Protein AF-A0A7Y6UF04-F1 (afdb_monomer)

Nearest PDB structures (foldseek):
  8irj-assembly1_A  TM=1.604E-01  e=2.156E-01  Homo sapiens
  7l1e-assembly1_B  TM=2.672E-01  e=9.941E+00  Guillardia theta
  7ryc-assembly1_O  TM=2.022E-01  e=7.286E+00  Homo sapiens
  6tqe-assembly1_A  TM=1.741E-01  e=8.081E+00  Mycobacterium tuberculosis

Structure (mmCIF, N/CA/C/O backbone):
data_AF-A0A7Y6UF04-F1
#
_entry.id   AF-A0A7Y6UF04-F1
#
loop_
_atom_site.group_PDB
_atom_site.id
_atom_site.type_symbol
_atom_site.label_atom_id
_atom_site.label_alt_id
_atom_site.label_comp_id
_atom_site.label_asym_id
_atom_site.label_entity_id
_atom_site.label_seq_id
_atom_site.pdbx_PDB_ins_code
_atom_site.Cartn_x
_atom_site.Cartn_y
_atom_site.Cartn_z
_atom_site.occupancy
_atom_site.B_iso_or_equiv
_atom_site.auth_seq_id
_atom_site.auth_comp_id
_atom_site.auth_asym_id
_atom_site.auth_atom_id
_atom_site.pdbx_PDB_model_num
ATOM 1 N N . MET A 1 1 ? -45.595 -49.411 3.036 1.00 36.12 1 MET A N 1
ATOM 2 C CA . MET A 1 1 ? -44.267 -49.864 3.507 1.00 36.12 1 MET A CA 1
ATOM 3 C C . MET A 1 1 ? -43.275 -48.748 3.216 1.00 36.12 1 MET A C 1
ATOM 5 O O . MET A 1 1 ? -43.108 -48.451 2.050 1.00 36.12 1 MET A O 1
ATOM 9 N N . LEU A 1 2 ? -42.640 -48.031 4.135 1.00 38.56 2 LEU A N 1
ATOM 10 C CA . LEU A 1 2 ? -42.753 -47.850 5.581 1.00 38.56 2 LEU A CA 1
ATOM 11 C C . LEU A 1 2 ? -42.191 -46.424 5.821 1.00 38.56 2 LEU A C 1
ATOM 13 O O . LEU A 1 2 ? -41.123 -46.108 5.304 1.00 38.56 2 LEU A O 1
ATOM 17 N N . GLN A 1 3 ? -42.919 -45.559 6.530 1.00 39.09 3 GLN A N 1
ATOM 18 C CA . GLN A 1 3 ? -42.453 -44.236 6.973 1.00 39.09 3 GLN A CA 1
ATOM 19 C C . GLN A 1 3 ? -41.410 -44.391 8.085 1.00 39.09 3 GLN A C 1
ATOM 21 O O . GLN A 1 3 ? -41.680 -45.151 9.009 1.00 39.09 3 GLN A O 1
ATOM 26 N N . ILE A 1 4 ? -40.333 -43.593 8.094 1.00 43.66 4 ILE A N 1
ATOM 27 C CA . ILE A 1 4 ? -39.675 -43.158 9.342 1.00 43.66 4 ILE A CA 1
ATOM 28 C C . ILE A 1 4 ? -39.227 -41.698 9.201 1.00 43.66 4 ILE A C 1
ATOM 30 O O . ILE A 1 4 ? -38.326 -41.359 8.441 1.00 43.66 4 ILE A O 1
ATOM 34 N N . ALA A 1 5 ? -39.892 -40.844 9.973 1.00 42.69 5 ALA A N 1
ATOM 35 C CA . ALA A 1 5 ? -39.509 -39.477 10.280 1.00 42.69 5 ALA A CA 1
ATOM 36 C C . ALA A 1 5 ? -38.304 -39.436 11.233 1.00 42.69 5 ALA A C 1
ATOM 38 O O . ALA A 1 5 ? -38.181 -40.313 12.087 1.00 42.69 5 ALA A O 1
ATOM 39 N N . ARG A 1 6 ? -37.508 -38.358 11.195 1.00 34.22 6 ARG A N 1
ATOM 40 C CA . ARG A 1 6 ? -36.910 -37.772 12.408 1.00 34.22 6 ARG A CA 1
ATOM 41 C C . ARG A 1 6 ? -36.426 -36.345 12.165 1.00 34.22 6 ARG A C 1
ATOM 43 O O . ARG A 1 6 ? -35.416 -36.098 11.520 1.00 34.22 6 ARG A O 1
ATOM 50 N N . ALA A 1 7 ? -37.186 -35.422 12.742 1.00 37.44 7 ALA A N 1
ATOM 51 C CA . ALA A 1 7 ? -36.754 -34.085 13.094 1.00 37.44 7 ALA A CA 1
ATOM 52 C C . ALA A 1 7 ? -35.616 -34.159 14.122 1.00 37.44 7 ALA A C 1
ATOM 54 O O . ALA A 1 7 ? -35.688 -34.949 15.065 1.00 37.44 7 ALA A O 1
ATOM 55 N N . MET A 1 8 ? -34.608 -33.298 13.990 1.00 33.22 8 MET A N 1
ATOM 56 C CA . MET A 1 8 ? -33.614 -33.089 15.038 1.00 33.22 8 MET A CA 1
ATOM 57 C C . MET A 1 8 ? -33.376 -31.586 15.214 1.00 33.22 8 MET A C 1
ATOM 59 O O . MET A 1 8 ? -32.527 -30.974 14.576 1.00 33.22 8 MET A O 1
ATOM 63 N N . ARG A 1 9 ? -34.199 -31.000 16.093 1.00 34.59 9 ARG A N 1
ATOM 64 C CA . ARG A 1 9 ? -33.963 -29.713 16.757 1.00 34.59 9 ARG A CA 1
ATOM 65 C C . ARG A 1 9 ? -32.634 -29.798 17.511 1.00 34.59 9 ARG A C 1
ATOM 67 O O . ARG A 1 9 ? -32.532 -30.582 18.452 1.00 34.59 9 ARG A O 1
ATOM 74 N N . ARG A 1 10 ? -31.651 -28.970 17.157 1.00 38.94 10 ARG A N 1
ATOM 75 C CA . ARG A 1 10 ? -30.533 -28.640 18.049 1.00 38.94 10 ARG A CA 1
ATOM 76 C C . ARG A 1 10 ? -30.833 -27.300 18.715 1.00 38.94 10 ARG A C 1
ATOM 78 O O . ARG A 1 10 ? -30.714 -26.248 18.103 1.00 38.94 10 ARG A O 1
ATOM 85 N N . PHE A 1 11 ? -31.288 -27.389 19.962 1.00 35.84 11 PHE A N 1
ATOM 86 C CA . PHE A 1 11 ? -31.221 -26.315 20.946 1.00 35.84 11 PHE A CA 1
ATOM 87 C C . PHE A 1 11 ? -29.738 -26.084 21.263 1.00 35.84 11 PHE A C 1
ATOM 89 O O . PHE A 1 11 ? -29.085 -26.996 21.769 1.00 35.84 11 PHE A O 1
ATOM 96 N N . LEU A 1 12 ? -29.203 -24.902 20.953 1.00 41.78 12 LEU A N 1
ATOM 97 C CA . LEU A 1 12 ? -27.912 -24.467 21.480 1.00 41.78 12 LEU A CA 1
ATOM 98 C C . LEU A 1 12 ? -28.188 -23.781 22.821 1.00 41.78 12 LEU A C 1
ATOM 100 O O . LEU A 1 12 ? -28.833 -22.736 22.880 1.00 41.78 12 LEU A O 1
ATOM 104 N N . ALA A 1 13 ? -27.792 -24.448 23.899 1.00 34.62 13 ALA A N 1
ATOM 105 C CA . ALA A 1 13 ? -27.915 -23.961 25.259 1.00 34.62 13 ALA A CA 1
ATOM 106 C C . ALA A 1 13 ? -26.847 -22.890 25.525 1.00 34.62 13 ALA A C 1
ATOM 108 O O . ALA A 1 13 ? -25.657 -23.149 25.355 1.00 34.62 13 ALA A O 1
ATOM 109 N N . CYS A 1 14 ? -27.280 -21.708 25.970 1.00 33.09 14 CYS A N 1
ATOM 110 C CA . CYS A 1 14 ? -26.416 -20.719 26.606 1.00 33.09 14 CYS A CA 1
ATOM 111 C C . CYS A 1 14 ? -25.796 -21.333 27.867 1.00 33.09 14 CYS A C 1
ATOM 113 O O . CYS A 1 14 ? -26.493 -21.556 28.858 1.00 33.09 14 CYS A O 1
ATOM 115 N N . LEU A 1 15 ? -24.491 -21.596 27.834 1.00 36.56 15 LEU A N 1
ATOM 116 C CA . LEU A 1 15 ? -23.711 -21.877 29.032 1.00 36.56 15 LEU A CA 1
ATOM 117 C C . LEU A 1 15 ? -23.405 -20.538 29.723 1.00 36.56 15 LEU A C 1
ATOM 119 O O . LEU A 1 15 ? -22.486 -19.822 29.343 1.00 36.56 15 LEU A O 1
ATOM 123 N N . LEU A 1 16 ? -24.212 -20.193 30.726 1.00 38.19 16 LEU A N 1
ATOM 124 C CA . LEU A 1 16 ? -23.878 -19.189 31.735 1.00 38.19 16 LEU A CA 1
ATOM 125 C C . LEU A 1 16 ? -22.925 -19.844 32.740 1.00 38.19 16 LEU A C 1
ATOM 127 O O . LEU A 1 16 ? -23.353 -20.624 33.590 1.00 38.19 16 LEU A O 1
ATOM 131 N N . VAL A 1 17 ? -21.631 -19.553 32.627 1.00 40.97 17 VAL A N 1
ATOM 132 C CA . VAL A 1 17 ? -20.660 -19.863 33.681 1.00 40.97 17 VAL A CA 1
ATOM 133 C C . VAL A 1 17 ? -20.764 -18.752 34.722 1.00 40.97 17 VAL A C 1
ATOM 135 O O . VAL A 1 17 ? -20.291 -17.643 34.507 1.00 40.97 17 VAL A O 1
ATOM 138 N N . VAL A 1 18 ? -21.431 -19.042 35.839 1.00 41.88 18 VAL A N 1
ATOM 139 C CA . VAL A 1 18 ? -21.442 -18.179 37.026 1.00 41.88 18 VAL A CA 1
ATOM 140 C C . VAL A 1 18 ? -20.256 -18.598 37.892 1.00 41.88 18 VAL A C 1
ATOM 142 O O . VAL A 1 18 ? -20.327 -19.604 38.597 1.00 41.88 18 VAL A O 1
ATOM 145 N N . ALA A 1 19 ? -19.148 -17.864 37.800 1.00 46.38 19 ALA A N 1
ATOM 146 C CA . ALA A 1 19 ? -18.046 -17.971 38.749 1.00 46.38 19 ALA A CA 1
ATOM 147 C C . ALA A 1 19 ? -18.352 -17.097 39.976 1.00 46.38 19 ALA A C 1
ATOM 149 O O . ALA A 1 19 ? -18.757 -15.944 39.850 1.00 46.38 19 ALA A O 1
ATOM 150 N N . ALA A 1 20 ? -18.210 -17.682 41.163 1.00 44.97 20 ALA A N 1
ATOM 151 C CA . ALA A 1 20 ? -18.520 -17.063 42.443 1.00 44.97 20 ALA A CA 1
ATOM 152 C C . ALA A 1 20 ? -17.318 -16.286 43.017 1.00 44.97 20 ALA A C 1
ATOM 154 O O . ALA A 1 20 ? -16.226 -16.831 43.140 1.00 44.97 20 ALA A O 1
ATOM 155 N N . CYS A 1 21 ? -17.593 -15.032 43.386 1.00 44.06 21 CYS A N 1
ATOM 156 C CA . CYS A 1 21 ? -16.981 -14.140 44.379 1.00 44.06 21 CYS A CA 1
ATOM 157 C C . CYS A 1 21 ? -15.498 -14.318 44.775 1.00 44.06 21 CYS A C 1
ATOM 159 O O . CYS A 1 21 ? -15.162 -15.119 45.647 1.00 44.06 21 CYS A O 1
ATOM 161 N N . ALA A 1 22 ? -14.672 -13.378 44.309 1.00 39.34 22 ALA A N 1
ATOM 162 C CA . ALA A 1 22 ? -13.652 -12.725 45.126 1.00 39.34 22 ALA A CA 1
ATOM 163 C C . ALA A 1 22 ? -13.768 -11.207 44.900 1.00 39.34 22 ALA A C 1
ATOM 165 O O . ALA A 1 22 ? -13.777 -10.752 43.763 1.00 39.34 22 ALA A O 1
ATOM 166 N N . ASP A 1 23 ? -13.905 -10.449 45.987 1.00 42.91 23 ASP A N 1
ATOM 167 C CA . ASP A 1 23 ? -14.157 -9.000 46.030 1.00 42.91 23 ASP A CA 1
ATOM 168 C C . ASP A 1 23 ? -12.861 -8.206 45.744 1.00 42.91 23 ASP A C 1
ATOM 170 O O . ASP A 1 23 ? -12.338 -7.468 46.579 1.00 42.91 23 ASP A O 1
ATOM 174 N N . GLY A 1 24 ? -12.270 -8.438 44.572 1.00 43.88 24 GLY A N 1
ATOM 175 C CA . GLY A 1 24 ? -11.247 -7.586 43.972 1.00 43.88 24 GLY A CA 1
ATOM 176 C C . GLY A 1 24 ? -11.898 -6.872 42.800 1.00 43.88 24 GLY A C 1
ATOM 177 O O . GLY A 1 24 ? -12.525 -7.544 41.992 1.00 43.88 24 GLY A O 1
ATOM 178 N N . GLY A 1 25 ? -11.809 -5.539 42.739 1.00 54.06 25 GLY A N 1
ATOM 179 C CA . GLY A 1 25 ? -12.468 -4.725 41.711 1.00 54.06 25 GLY A CA 1
ATOM 180 C C . GLY A 1 25 ? -12.311 -5.338 40.320 1.00 54.06 25 GLY A C 1
ATOM 181 O O . GLY A 1 25 ? -11.224 -5.311 39.749 1.00 54.06 25 GLY A O 1
ATOM 182 N N . GLU A 1 26 ? -13.385 -5.955 39.830 1.00 69.81 26 GLU A N 1
ATOM 183 C CA . GLU A 1 26 ? -13.368 -6.758 38.615 1.00 69.81 26 GLU A CA 1
ATOM 184 C C . GLU A 1 26 ? -13.032 -5.847 37.433 1.00 69.81 26 GLU A C 1
ATOM 186 O O . GLU A 1 26 ? -13.654 -4.797 37.245 1.00 69.81 26 GLU A O 1
ATOM 191 N N . VAL A 1 27 ? -12.014 -6.217 36.654 1.00 72.88 27 VAL A N 1
ATOM 192 C CA . VAL A 1 27 ? -11.710 -5.530 35.399 1.00 72.88 27 VAL A CA 1
ATOM 193 C C . VAL A 1 27 ? -12.901 -5.747 34.475 1.00 72.88 27 VAL A C 1
ATOM 195 O O . VAL A 1 27 ? -13.140 -6.858 34.006 1.00 72.88 27 VAL A O 1
ATOM 198 N N . VAL A 1 28 ? -13.669 -4.686 34.231 1.00 81.56 28 VAL A N 1
ATOM 199 C CA . VAL A 1 28 ? -14.824 -4.750 33.339 1.00 81.56 28 VAL A CA 1
ATOM 200 C C . VAL A 1 28 ? -14.336 -4.466 31.928 1.00 81.56 28 VAL A C 1
ATOM 202 O O . VAL A 1 28 ? -13.957 -3.333 31.622 1.00 81.56 28 VAL A O 1
ATOM 205 N N . THR A 1 29 ? -14.375 -5.486 31.076 1.00 85.06 29 THR A N 1
ATOM 206 C CA . THR A 1 29 ? -14.055 -5.385 29.650 1.00 85.06 29 THR A CA 1
ATOM 207 C C . THR A 1 29 ? -15.255 -5.832 28.829 1.00 85.06 29 THR A C 1
ATOM 209 O O . THR A 1 29 ? -15.858 -6.865 29.113 1.00 85.06 29 THR A O 1
ATOM 212 N N . ASP A 1 30 ? -15.576 -5.063 27.796 1.00 85.50 30 ASP A N 1
ATOM 213 C CA . ASP A 1 30 ? -16.546 -5.428 26.766 1.00 85.50 30 ASP A CA 1
ATOM 214 C C . ASP A 1 30 ? -15.942 -5.151 25.391 1.00 85.50 30 ASP A C 1
ATOM 216 O O . ASP A 1 30 ? -15.250 -4.148 25.194 1.00 85.50 30 ASP A O 1
ATOM 220 N N . GLU A 1 31 ? -16.186 -6.046 24.441 1.00 86.12 31 GLU A N 1
ATOM 221 C CA . GLU A 1 31 ? -15.645 -5.968 23.089 1.00 86.12 31 GLU A CA 1
ATOM 222 C C . GLU A 1 31 ? -16.669 -6.478 22.082 1.00 86.12 31 GLU A C 1
ATOM 224 O O . GLU A 1 31 ? -17.362 -7.472 22.291 1.00 86.12 31 GLU A O 1
ATOM 229 N N . THR A 1 32 ? -16.763 -5.776 20.962 1.00 83.44 32 THR A N 1
ATOM 230 C CA . THR A 1 32 ? -17.601 -6.138 19.830 1.00 83.44 32 THR A CA 1
ATOM 231 C C . THR A 1 32 ? -16.757 -6.138 18.564 1.00 83.44 32 THR A C 1
ATOM 233 O O . THR A 1 32 ? -16.127 -5.141 18.205 1.00 83.44 32 THR A O 1
ATOM 236 N N . GLU A 1 33 ? -16.786 -7.265 17.860 1.00 81.75 33 GLU A N 1
ATOM 237 C CA . GLU A 1 33 ? -16.268 -7.388 16.502 1.00 81.75 33 GLU A CA 1
ATOM 238 C C . GLU A 1 33 ? -17.413 -7.181 15.509 1.00 81.75 33 GLU A C 1
ATOM 240 O O . GLU A 1 33 ? -18.471 -7.813 15.589 1.00 81.75 33 GLU A O 1
ATOM 245 N N . VAL A 1 34 ? -17.210 -6.267 14.567 1.00 76.50 34 VAL A N 1
ATOM 246 C CA . VAL A 1 34 ? -18.148 -6.000 13.482 1.00 76.50 34 VAL A CA 1
ATOM 247 C C . VAL A 1 34 ? -17.962 -7.110 12.451 1.00 76.50 34 VAL A C 1
ATOM 249 O O . VAL A 1 34 ? -17.131 -7.004 11.554 1.00 76.50 34 VAL A O 1
ATOM 252 N N . SER A 1 35 ? -18.697 -8.212 12.621 1.00 60.62 35 SER A N 1
ATOM 253 C CA . SER A 1 35 ? -18.562 -9.379 11.743 1.00 60.62 35 SER A CA 1
ATOM 254 C C . SER A 1 35 ? -18.900 -9.027 10.284 1.00 60.62 35 SER A C 1
ATOM 256 O O . SER A 1 35 ? -19.970 -8.459 10.028 1.00 60.62 35 SER A O 1
ATOM 258 N N . PRO A 1 36 ? -18.037 -9.398 9.319 1.00 54.38 36 PRO A N 1
ATOM 259 C CA . PRO A 1 36 ? -18.330 -9.258 7.898 1.00 54.38 36 PRO A CA 1
ATOM 260 C C . PRO A 1 36 ? -19.363 -10.283 7.394 1.00 54.38 36 PRO A C 1
ATOM 262 O O . PRO A 1 36 ? -19.957 -10.051 6.350 1.00 54.38 36 PRO A O 1
ATOM 265 N N . GLU A 1 37 ? -19.614 -11.379 8.125 1.00 48.44 37 GLU A N 1
ATOM 266 C CA . GLU A 1 37 ? -20.442 -12.519 7.679 1.00 48.44 37 GLU A CA 1
ATOM 267 C C . GLU A 1 37 ? -21.958 -12.310 7.864 1.00 48.44 37 GLU A C 1
ATOM 269 O O . GLU A 1 37 ? -22.771 -13.128 7.431 1.00 48.44 37 GLU A O 1
ATOM 274 N N . LEU A 1 38 ? -22.376 -11.205 8.490 1.00 43.06 38 LEU A N 1
ATOM 275 C CA . LEU A 1 38 ? -23.789 -10.835 8.620 1.00 43.06 38 LEU A CA 1
ATOM 276 C C . LEU A 1 38 ? -24.224 -9.947 7.448 1.00 43.06 38 LEU A C 1
ATOM 278 O O . LEU A 1 38 ? -24.554 -8.767 7.621 1.00 43.06 38 LEU A O 1
ATOM 282 N N . ASP A 1 39 ? -24.242 -10.557 6.263 1.00 45.62 39 ASP A N 1
ATOM 283 C CA . ASP A 1 39 ? -24.723 -9.981 5.008 1.00 45.62 39 ASP A CA 1
ATOM 284 C C . ASP A 1 39 ? -26.037 -9.190 5.189 1.00 45.62 39 ASP A C 1
ATOM 286 O O . ASP A 1 39 ? -27.008 -9.631 5.819 1.00 45.62 39 ASP A O 1
ATOM 290 N N . ALA A 1 40 ? -26.039 -7.980 4.623 1.00 47.69 40 ALA A N 1
ATOM 291 C CA . ALA A 1 40 ? -27.117 -6.987 4.518 1.00 47.69 40 ALA A CA 1
ATOM 292 C C . ALA A 1 40 ? -27.728 -6.410 5.816 1.00 47.69 40 ALA A C 1
ATOM 294 O O . ALA A 1 40 ? -28.179 -5.263 5.797 1.00 47.69 40 ALA A O 1
ATOM 295 N N . LYS A 1 41 ? -27.765 -7.128 6.948 1.00 42.53 41 LYS A N 1
ATOM 296 C CA . LYS A 1 41 ? -28.389 -6.613 8.192 1.00 42.53 41 LYS A CA 1
ATOM 297 C C . LYS A 1 41 ? -27.422 -5.874 9.116 1.00 42.53 41 LYS A C 1
ATOM 299 O O . LYS A 1 41 ? -27.849 -4.925 9.772 1.00 42.53 41 LYS A O 1
ATOM 304 N N . ALA A 1 42 ? -26.143 -6.254 9.155 1.00 47.06 42 ALA A N 1
ATOM 305 C CA . ALA A 1 42 ? -25.133 -5.547 9.953 1.00 47.06 42 ALA A CA 1
ATOM 306 C C . ALA A 1 42 ? -24.697 -4.203 9.330 1.00 47.06 42 ALA A C 1
ATOM 308 O O . ALA A 1 42 ? -24.095 -3.366 10.006 1.00 47.06 42 ALA A O 1
ATOM 309 N N . ASP A 1 43 ? -25.030 -3.960 8.059 1.00 55.38 43 ASP A N 1
ATOM 310 C CA . ASP A 1 43 ? -24.736 -2.700 7.365 1.00 55.38 43 ASP A CA 1
ATOM 311 C C . ASP A 1 43 ? -25.765 -1.592 7.614 1.00 55.38 43 ASP A C 1
ATOM 313 O O . ASP A 1 43 ? -25.480 -0.429 7.349 1.00 55.38 43 ASP A O 1
ATOM 317 N N . ALA A 1 44 ? -26.920 -1.909 8.206 1.00 61.78 44 ALA A N 1
ATOM 318 C CA . ALA A 1 44 ? -27.902 -0.889 8.576 1.00 61.78 44 ALA A CA 1
ATOM 319 C C . ALA A 1 44 ? -27.492 -0.081 9.823 1.00 61.78 44 ALA A C 1
ATOM 321 O O . ALA A 1 44 ? -27.952 1.045 10.010 1.00 61.78 44 ALA A O 1
ATOM 322 N N . ALA A 1 45 ? -26.648 -0.644 10.696 1.00 74.25 45 ALA A N 1
ATOM 323 C CA . ALA A 1 45 ? -26.196 0.042 11.899 1.00 74.25 45 ALA A CA 1
ATOM 324 C C . ALA A 1 45 ? -25.097 1.058 11.554 1.00 74.25 45 ALA A C 1
ATOM 326 O O . ALA A 1 45 ? -23.982 0.694 11.184 1.00 74.25 45 ALA A O 1
ATOM 327 N N . THR A 1 46 ? -25.405 2.346 11.707 1.00 87.81 46 THR A N 1
ATOM 328 C CA . THR A 1 46 ? -24.449 3.446 11.493 1.00 87.81 46 THR A CA 1
ATOM 329 C C . THR A 1 46 ? -23.507 3.660 12.680 1.00 87.81 46 THR A C 1
ATOM 331 O O . THR A 1 46 ? -22.542 4.414 12.572 1.00 87.81 46 THR A O 1
ATOM 334 N N . GLU A 1 47 ? -23.784 3.017 13.815 1.00 93.06 47 GLU A N 1
ATOM 335 C CA . GLU A 1 47 ? -23.061 3.159 15.077 1.00 93.06 47 GLU A CA 1
ATOM 336 C C . GLU A 1 47 ? -22.745 1.783 15.690 1.00 93.06 47 GLU A C 1
ATOM 338 O O . GLU A 1 47 ? -23.523 0.838 15.545 1.00 93.06 47 GLU A O 1
ATOM 343 N N . VAL A 1 48 ? -21.627 1.687 16.415 1.00 93.94 48 VAL A N 1
ATOM 344 C CA . VAL A 1 48 ? -21.193 0.505 17.186 1.00 93.94 48 VAL A CA 1
ATOM 345 C C . VAL A 1 48 ? -21.027 0.920 18.643 1.00 93.94 48 VAL A C 1
ATOM 347 O O . VAL A 1 48 ? -20.560 2.027 18.905 1.00 93.94 48 VAL A O 1
ATOM 350 N N . SER A 1 49 ? -21.438 0.079 19.597 1.00 95.88 49 SER A N 1
ATOM 351 C CA . SER A 1 49 ? -21.378 0.408 21.028 1.00 95.88 49 SER A CA 1
ATOM 352 C C . SER A 1 49 ? -20.800 -0.716 21.879 1.00 95.88 49 SER A C 1
ATOM 354 O O . SER A 1 49 ? -21.046 -1.879 21.586 1.00 95.88 49 SER A O 1
ATOM 356 N N . VAL A 1 50 ? -20.110 -0.345 22.957 1.00 96.38 50 VAL A N 1
ATOM 357 C CA . VAL A 1 50 ? -19.567 -1.234 24.003 1.00 96.38 50 VAL A CA 1
ATOM 358 C C . VAL A 1 50 ? -19.775 -0.615 25.385 1.00 96.38 50 VAL A C 1
ATOM 360 O O . VAL A 1 50 ? -19.989 0.600 25.499 1.00 96.38 50 VAL A O 1
ATOM 363 N N . ARG A 1 51 ? -19.720 -1.418 26.451 1.00 95.56 51 ARG A N 1
ATOM 364 C CA . ARG A 1 51 ? -19.947 -0.963 27.828 1.00 95.56 51 ARG A CA 1
ATOM 365 C C . ARG A 1 51 ? -18.891 -1.455 28.819 1.00 95.56 51 ARG A C 1
ATOM 367 O O . ARG A 1 51 ? -18.708 -2.643 29.000 1.00 95.56 51 ARG A O 1
ATOM 374 N N . ALA A 1 52 ? -18.330 -0.539 29.602 1.00 94.00 52 ALA A N 1
ATOM 375 C CA . ALA A 1 52 ? -17.452 -0.848 30.732 1.00 94.00 52 ALA A CA 1
ATOM 376 C C . ALA A 1 52 ? -17.677 0.151 31.874 1.00 94.00 52 ALA A C 1
ATOM 378 O O . ALA A 1 52 ? -17.969 1.322 31.623 1.00 94.00 52 ALA A O 1
ATOM 379 N N . GLY A 1 53 ? -17.591 -0.299 33.132 1.00 87.31 53 GLY A N 1
ATOM 380 C CA . GLY A 1 53 ? -17.731 0.568 34.314 1.00 87.31 53 GLY A CA 1
ATOM 381 C C . GLY A 1 53 ? -18.977 1.471 34.291 1.00 87.31 53 GLY A C 1
ATOM 382 O O . GLY A 1 53 ? -18.865 2.685 34.470 1.00 87.31 53 GLY A O 1
ATOM 383 N N . ASP A 1 54 ? -20.149 0.908 33.966 1.00 90.06 54 ASP A N 1
ATOM 384 C CA . ASP A 1 54 ? -21.426 1.632 33.787 1.00 90.06 54 ASP A CA 1
ATOM 385 C C . ASP A 1 54 ? -21.407 2.786 32.772 1.00 90.06 54 ASP A C 1
ATOM 387 O O . ASP A 1 54 ? -22.249 3.690 32.787 1.00 90.06 54 ASP A O 1
ATOM 391 N N . THR A 1 55 ? -20.460 2.734 31.845 1.00 95.38 55 THR A N 1
ATOM 392 C CA . THR A 1 55 ? -20.304 3.694 30.760 1.00 95.38 55 THR A CA 1
ATOM 393 C C . THR A 1 55 ? -20.543 2.972 29.452 1.00 95.38 55 THR A C 1
ATOM 395 O O . THR A 1 55 ? -19.939 1.933 29.221 1.00 95.38 55 THR A O 1
ATOM 398 N N . THR A 1 56 ? -21.406 3.506 28.593 1.00 97.88 56 THR A N 1
ATOM 399 C CA . THR A 1 56 ? -21.522 3.042 27.208 1.00 97.88 56 THR A CA 1
ATOM 400 C C . THR A 1 56 ? -20.759 4.015 26.332 1.00 97.88 56 THR A C 1
ATOM 402 O O . THR A 1 56 ? -21.000 5.224 26.410 1.00 97.88 56 THR A O 1
ATOM 405 N N . LEU A 1 57 ? -19.851 3.484 25.523 1.00 97.94 57 LEU A N 1
ATOM 406 C CA . LEU A 1 57 ? -19.215 4.183 24.418 1.00 97.94 57 LEU A CA 1
ATOM 407 C C . LEU A 1 57 ? -19.930 3.768 23.140 1.00 97.94 57 LEU A C 1
ATOM 409 O O . LEU A 1 57 ? -20.075 2.578 22.878 1.00 97.94 57 LEU A O 1
ATOM 413 N N . THR A 1 58 ? -20.343 4.744 22.343 1.00 98.19 58 THR A N 1
ATOM 414 C CA . THR A 1 58 ? -20.890 4.531 21.006 1.00 98.19 58 THR A CA 1
ATOM 415 C C . THR A 1 58 ? -20.083 5.347 20.010 1.00 98.19 58 THR A C 1
ATOM 417 O O . THR A 1 58 ? -19.883 6.542 20.220 1.00 98.19 58 THR A O 1
ATOM 420 N N . VAL A 1 59 ? -19.640 4.735 18.919 1.00 97.62 59 VAL A N 1
ATOM 421 C CA . VAL A 1 59 ? -18.890 5.410 17.851 1.00 97.62 59 VAL A CA 1
ATOM 422 C C . VAL A 1 59 ? -19.577 5.222 16.510 1.00 97.62 59 VAL A C 1
ATOM 424 O O . VAL A 1 59 ? -20.283 4.234 16.298 1.00 97.62 59 VAL A O 1
ATOM 427 N N . ASN A 1 60 ? -19.352 6.156 15.591 1.00 96.19 60 ASN A N 1
ATOM 428 C CA . ASN A 1 60 ? -19.752 5.969 14.201 1.00 96.19 60 ASN A CA 1
ATOM 429 C C . ASN A 1 60 ? -19.015 4.759 13.610 1.00 96.19 60 ASN A C 1
ATOM 431 O O . ASN A 1 60 ? -17.800 4.639 13.755 1.00 96.19 60 ASN A O 1
ATOM 435 N N . LYS A 1 61 ? -19.743 3.883 12.908 1.00 93.44 61 LYS A N 1
ATOM 436 C CA . LYS A 1 61 ? -19.162 2.708 12.235 1.00 93.44 61 LYS A CA 1
ATOM 437 C C . LYS A 1 61 ? -18.200 3.116 11.117 1.00 93.44 61 LYS A C 1
ATOM 439 O O . LYS A 1 61 ? -17.247 2.396 10.849 1.00 93.44 61 LYS A O 1
ATOM 444 N N . VAL A 1 62 ? -18.458 4.249 10.466 1.00 92.75 62 VAL A N 1
ATOM 445 C CA . VAL A 1 62 ? -17.650 4.789 9.365 1.00 92.75 62 VAL A CA 1
ATOM 446 C C . VAL A 1 62 ? -16.767 5.922 9.878 1.00 92.75 62 VAL A C 1
ATOM 448 O O . VAL A 1 62 ? -17.257 6.837 10.545 1.00 92.75 62 VAL A O 1
ATOM 451 N N . VAL A 1 63 ? -15.484 5.875 9.525 1.00 94.31 63 VAL A N 1
ATOM 452 C CA . VAL A 1 63 ? -14.540 6.980 9.721 1.00 94.31 63 VAL A CA 1
ATOM 453 C C . VAL A 1 63 ? -14.641 7.892 8.504 1.00 94.31 63 VAL A C 1
ATOM 455 O O . VAL A 1 63 ? -14.450 7.460 7.368 1.00 94.31 63 VAL A O 1
ATOM 458 N N . THR A 1 64 ? -14.987 9.155 8.732 1.00 93.56 64 THR A N 1
ATOM 459 C CA . THR A 1 64 ? -15.256 10.104 7.647 1.00 93.56 64 THR A CA 1
ATOM 460 C C . THR A 1 64 ? -14.011 10.900 7.306 1.00 93.56 64 THR A C 1
ATOM 462 O O . THR A 1 64 ? -13.374 11.442 8.205 1.00 93.56 64 THR A O 1
ATOM 465 N N . ARG A 1 65 ? -13.706 11.043 6.019 1.00 93.06 65 ARG A N 1
ATOM 466 C CA . ARG A 1 65 ? -12.698 11.993 5.541 1.00 93.06 65 ARG A CA 1
ATOM 467 C C . ARG A 1 65 ? -13.297 13.401 5.462 1.00 93.06 65 ARG A C 1
ATOM 469 O O . ARG A 1 65 ? -14.426 13.554 4.997 1.00 93.06 65 ARG A O 1
ATOM 476 N N . ARG A 1 66 ? -12.554 14.425 5.883 1.00 93.38 66 ARG A N 1
ATOM 477 C CA . ARG A 1 66 ? -12.899 15.841 5.673 1.00 93.38 66 ARG A CA 1
ATOM 478 C C . ARG A 1 66 ? -11.652 16.682 5.421 1.00 93.38 66 ARG A C 1
ATOM 480 O O . ARG A 1 66 ? -10.557 16.289 5.807 1.00 93.38 66 ARG A O 1
ATOM 487 N N . ASP A 1 67 ? -11.836 17.851 4.821 1.00 93.19 67 ASP A N 1
ATOM 488 C CA . ASP A 1 67 ? -10.771 18.845 4.698 1.00 93.19 67 ASP A CA 1
ATOM 489 C C . ASP A 1 67 ? -10.698 19.662 5.996 1.00 93.19 67 ASP A C 1
ATOM 491 O O . ASP A 1 67 ? -11.657 20.339 6.378 1.00 93.19 67 ASP A O 1
ATOM 495 N N . GLY A 1 68 ? -9.579 19.535 6.709 1.00 90.00 68 GLY A N 1
ATOM 496 C CA . GLY A 1 68 ? -9.276 20.263 7.936 1.00 90.00 68 GLY A CA 1
ATOM 497 C C . GLY A 1 68 ? -8.309 21.432 7.699 1.00 90.00 68 GLY A C 1
ATOM 498 O O . GLY A 1 68 ? -7.789 21.611 6.595 1.00 90.00 68 GLY A O 1
ATOM 499 N N . PRO A 1 69 ? -8.015 22.234 8.738 1.00 88.88 69 PRO A N 1
ATOM 500 C CA . PRO A 1 69 ? -7.095 23.372 8.634 1.00 88.88 69 PRO A CA 1
ATOM 501 C C . PRO A 1 69 ? -5.656 22.967 8.273 1.00 88.88 69 PRO A C 1
ATOM 503 O O . PRO A 1 69 ? -4.920 23.775 7.718 1.00 88.88 69 PRO A O 1
ATOM 506 N N . ASN A 1 70 ? -5.275 21.717 8.552 1.00 88.31 70 ASN A N 1
ATOM 507 C CA . ASN A 1 70 ? -3.944 21.163 8.287 1.00 88.31 70 ASN A CA 1
AT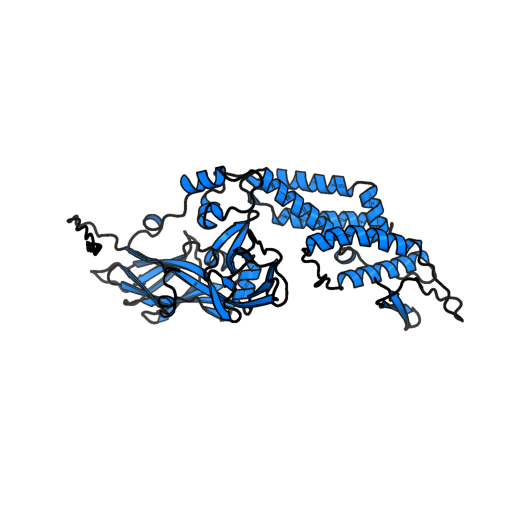OM 508 C C . ASN A 1 70 ? -3.934 20.204 7.079 1.00 88.31 70 ASN A C 1
ATOM 510 O O . ASN A 1 70 ? -3.034 19.376 6.955 1.00 88.31 70 ASN A O 1
ATOM 514 N N . GLY A 1 71 ? -4.947 20.286 6.209 1.00 92.75 71 GLY A N 1
ATOM 515 C CA . GLY A 1 71 ? -5.141 19.370 5.085 1.00 92.75 71 GLY A CA 1
ATOM 516 C C . GLY A 1 71 ? -6.188 18.282 5.365 1.00 92.75 71 GLY A C 1
ATOM 517 O O . GLY A 1 71 ? -6.970 18.400 6.312 1.00 92.75 71 GLY A O 1
ATOM 518 N N . PRO A 1 72 ? -6.259 17.238 4.521 1.00 92.88 72 PRO A N 1
ATOM 519 C CA . PRO A 1 72 ? -7.262 16.191 4.656 1.00 92.88 72 PRO A CA 1
ATOM 520 C C . PRO A 1 72 ? -7.025 15.350 5.915 1.00 92.88 72 PRO A C 1
ATOM 522 O O . PRO A 1 72 ? -5.920 14.860 6.163 1.00 92.88 72 PRO A O 1
ATOM 525 N N . GLU A 1 73 ? -8.091 15.133 6.678 1.00 95.44 73 GLU A N 1
ATOM 526 C CA . GLU A 1 73 ? -8.083 14.343 7.905 1.00 95.44 73 GLU A CA 1
ATOM 527 C C . GLU A 1 73 ? -9.200 13.296 7.917 1.00 95.44 73 GLU A C 1
ATOM 529 O O . GLU A 1 73 ? -10.263 13.454 7.309 1.00 95.44 73 GLU A O 1
ATOM 534 N N . LEU A 1 74 ? -8.945 12.205 8.626 1.00 95.44 74 LEU A N 1
ATOM 535 C CA . LEU A 1 74 ? -9.901 11.154 8.939 1.00 95.44 74 LEU A CA 1
ATOM 536 C C . LEU A 1 74 ? -10.485 11.427 10.318 1.00 95.44 74 LEU A C 1
ATOM 538 O O . LEU A 1 74 ? -9.747 11.782 11.229 1.00 95.44 74 LEU A O 1
ATOM 542 N N . VAL A 1 75 ? -11.792 11.253 10.483 1.00 96.56 75 VAL A N 1
ATOM 543 C CA . VAL A 1 75 ? -12.510 11.633 11.702 1.00 96.56 75 VAL A CA 1
ATOM 544 C C . VAL A 1 75 ? -13.334 10.463 12.205 1.00 96.56 75 VAL A C 1
ATOM 546 O O . VAL A 1 75 ? -14.249 9.988 11.524 1.00 96.56 75 VAL A O 1
ATOM 549 N N . LEU A 1 76 ? -13.046 10.038 13.431 1.00 97.44 76 LEU A N 1
ATOM 550 C CA . LEU A 1 76 ? -13.902 9.150 14.203 1.00 97.44 76 LEU A CA 1
ATOM 551 C C . LEU A 1 76 ? -14.675 9.977 15.223 1.00 97.44 76 LEU A C 1
ATOM 553 O O . LEU A 1 76 ? -14.090 10.671 16.051 1.00 97.44 76 LEU A O 1
ATOM 557 N N . ARG A 1 77 ? -16.002 9.876 15.195 1.00 98.12 77 ARG A N 1
ATOM 558 C CA . ARG A 1 77 ? -16.867 10.529 16.178 1.00 98.12 77 ARG A CA 1
ATOM 559 C C . ARG A 1 77 ? -17.377 9.515 17.189 1.00 98.12 77 ARG A C 1
ATOM 561 O O . ARG A 1 77 ? -17.905 8.471 16.803 1.00 98.12 77 ARG A O 1
ATOM 568 N N . GLY A 1 78 ? -17.260 9.861 18.466 1.00 98.06 78 GLY A N 1
ATOM 569 C CA . GLY A 1 78 ? -17.730 9.048 19.579 1.00 98.06 78 GLY A CA 1
ATOM 570 C C . GLY A 1 78 ? -18.633 9.818 20.536 1.00 98.06 78 GLY A C 1
ATOM 571 O O . GLY A 1 78 ? -18.569 11.046 20.648 1.00 98.06 78 GLY A O 1
ATOM 572 N N . LYS A 1 79 ? -19.492 9.082 21.238 1.00 98.38 79 LYS A N 1
ATOM 573 C CA . LYS A 1 79 ? -20.337 9.569 22.328 1.00 98.38 79 LYS A CA 1
ATOM 574 C C . LYS A 1 79 ? -20.282 8.619 23.517 1.00 98.38 79 LYS A C 1
ATOM 576 O O . LYS A 1 79 ? -20.201 7.405 23.350 1.00 98.38 79 LYS A O 1
ATOM 581 N N . THR A 1 80 ? -20.376 9.173 24.716 1.00 98.44 80 THR A N 1
ATOM 582 C CA . THR A 1 80 ? -20.374 8.420 25.974 1.00 98.44 80 THR A CA 1
ATOM 583 C C . THR A 1 80 ? -21.647 8.686 26.777 1.00 98.44 80 THR A C 1
ATOM 585 O O . THR A 1 80 ? -22.302 9.719 26.632 1.00 98.44 80 THR A O 1
ATOM 588 N N . THR A 1 81 ? -22.037 7.774 27.669 1.00 98.12 81 THR A N 1
ATOM 589 C CA . THR A 1 81 ? -23.173 8.021 28.585 1.00 98.12 81 THR A CA 1
ATOM 590 C C . THR A 1 81 ? -22.813 8.928 29.766 1.00 98.12 81 THR A C 1
ATOM 592 O O . THR A 1 81 ? -23.703 9.533 30.370 1.00 98.12 81 THR A O 1
ATOM 595 N N . ARG A 1 82 ? -21.519 9.064 30.081 1.00 97.69 82 ARG A N 1
ATOM 596 C CA . ARG A 1 82 ? -20.979 9.895 31.170 1.00 97.69 82 ARG A CA 1
ATOM 597 C C . ARG A 1 82 ? -20.289 11.145 30.645 1.00 97.69 82 ARG A C 1
ATOM 599 O O . ARG A 1 82 ? -19.779 11.156 29.532 1.00 97.69 82 ARG A O 1
ATOM 606 N N . THR A 1 83 ? -20.251 12.179 31.482 1.00 98.31 83 THR A N 1
ATOM 607 C CA . THR A 1 83 ? -19.569 13.434 31.163 1.00 98.31 83 THR A CA 1
ATOM 608 C C . THR A 1 83 ? -18.053 13.245 31.132 1.00 98.31 83 THR A C 1
ATOM 610 O O . THR A 1 83 ? -17.478 12.822 32.136 1.00 98.31 83 THR A O 1
ATOM 613 N N . LEU A 1 84 ? -17.448 13.572 29.992 1.00 98.38 84 LEU A N 1
ATOM 614 C CA . LEU A 1 84 ? -16.010 13.598 29.749 1.00 98.38 84 LEU A CA 1
ATOM 615 C C . LEU A 1 84 ? -15.387 14.853 30.364 1.00 98.38 84 LEU A C 1
ATOM 617 O O . LEU A 1 84 ? -15.980 15.937 30.298 1.00 98.38 84 LEU A O 1
ATOM 621 N N . THR A 1 85 ? -14.198 14.695 30.930 1.00 98.12 85 THR A N 1
ATOM 622 C CA . THR A 1 85 ? -13.342 15.798 31.392 1.00 98.12 85 THR A CA 1
ATOM 623 C C . THR A 1 85 ? -12.093 15.955 30.541 1.00 98.12 85 THR A C 1
ATOM 625 O O . THR A 1 85 ? -11.560 17.056 30.486 1.00 98.12 85 THR A O 1
ATOM 628 N N . ASP A 1 86 ? -11.623 14.866 29.928 1.00 97.94 86 ASP A N 1
ATOM 629 C CA . ASP A 1 86 ? -10.438 14.841 29.074 1.00 97.94 86 ASP A CA 1
ATOM 630 C C . ASP A 1 86 ? -10.422 13.567 28.208 1.00 97.94 86 ASP A C 1
ATOM 632 O O . ASP A 1 86 ? -11.214 12.638 28.431 1.00 97.94 86 ASP A O 1
ATOM 636 N N . GLY A 1 87 ? -9.513 13.506 27.241 1.00 97.69 87 GLY A N 1
ATOM 637 C CA . GLY A 1 87 ? -9.201 12.289 26.508 1.00 97.69 87 GLY A CA 1
ATOM 638 C C . GLY A 1 87 ? -7.970 12.416 25.618 1.00 97.69 87 GLY A C 1
ATOM 639 O O . GLY A 1 87 ? -7.449 13.502 25.384 1.00 97.69 87 GLY A O 1
ATOM 640 N N . ARG A 1 88 ? -7.488 11.275 25.122 1.00 97.69 88 ARG A N 1
ATOM 641 C CA . ARG A 1 88 ? -6.317 11.201 24.236 1.00 97.69 88 ARG A CA 1
ATOM 642 C C . ARG A 1 88 ? -6.390 9.992 23.310 1.00 97.69 88 ARG A C 1
ATOM 644 O O . ARG A 1 88 ? -6.828 8.930 23.747 1.00 97.69 88 ARG A O 1
ATOM 651 N N . GLY A 1 89 ? -5.936 10.141 22.068 1.00 96.50 89 GLY A N 1
ATOM 652 C CA . GLY A 1 89 ? -5.664 9.024 21.159 1.00 96.50 89 GLY A CA 1
ATOM 653 C C . GLY A 1 89 ? -4.200 8.599 21.243 1.00 96.50 89 GLY A C 1
ATOM 654 O O . GLY A 1 89 ? -3.317 9.451 21.365 1.00 96.50 89 GLY A O 1
ATOM 655 N N . PHE A 1 90 ? -3.935 7.296 21.225 1.00 95.19 90 PHE A N 1
ATOM 656 C CA . PHE A 1 90 ? -2.576 6.765 21.278 1.00 95.19 90 PHE A CA 1
ATOM 657 C C . PHE A 1 90 ? -2.458 5.374 20.652 1.00 95.19 90 PHE A C 1
ATOM 659 O O . PHE A 1 90 ? -3.433 4.627 20.553 1.00 95.19 90 PHE A O 1
ATOM 666 N N . VAL A 1 91 ? -1.238 5.030 20.253 1.00 91.88 91 VAL A N 1
ATOM 667 C CA . VAL A 1 91 ? -0.823 3.683 19.850 1.00 91.88 91 VAL A CA 1
ATOM 668 C C . VAL A 1 91 ? 0.422 3.368 20.661 1.00 91.88 91 VAL A C 1
ATOM 670 O O . VAL A 1 91 ? 1.402 4.102 20.576 1.00 91.88 91 VAL A O 1
ATOM 673 N N . PHE A 1 92 ? 0.387 2.302 21.461 1.00 84.81 92 PHE A N 1
ATOM 674 C CA . PHE A 1 92 ? 1.421 2.071 22.475 1.00 84.81 92 PHE A CA 1
ATOM 675 C C . PHE A 1 92 ? 1.572 3.306 23.387 1.00 84.81 92 PHE A C 1
ATOM 677 O O . PHE A 1 92 ? 0.594 3.796 23.951 1.00 84.81 92 PHE A O 1
ATOM 684 N N . ASP A 1 93 ? 2.768 3.853 23.525 1.00 84.75 93 ASP A N 1
ATOM 685 C CA . ASP A 1 93 ? 2.995 4.993 24.416 1.00 84.75 93 ASP A CA 1
ATOM 686 C C . ASP A 1 93 ? 2.999 6.330 23.657 1.00 84.75 93 ASP A C 1
ATOM 688 O O . ASP A 1 93 ? 3.087 7.400 24.267 1.00 84.75 93 ASP A O 1
ATOM 692 N N . ASP A 1 94 ? 2.848 6.276 22.331 1.00 90.31 94 ASP A N 1
ATOM 693 C CA . ASP A 1 94 ? 2.938 7.427 21.447 1.00 90.31 94 ASP A CA 1
ATOM 694 C C . ASP A 1 94 ? 1.563 8.042 21.190 1.00 90.31 94 ASP A C 1
ATOM 696 O O . ASP A 1 94 ? 0.581 7.366 20.862 1.00 90.31 94 ASP A O 1
ATOM 700 N N . VAL A 1 95 ? 1.498 9.370 21.312 1.00 92.56 95 VAL A N 1
ATOM 701 C CA . VAL A 1 95 ? 0.296 10.136 20.977 1.00 92.56 95 VAL A CA 1
ATOM 702 C C . VAL A 1 95 ? 0.004 9.961 19.495 1.00 92.56 95 VAL A C 1
ATOM 704 O O . VAL A 1 95 ? 0.834 10.271 18.639 1.00 92.56 95 VAL A O 1
ATOM 707 N N . TYR A 1 96 ? -1.200 9.487 19.197 1.00 93.25 96 TYR A N 1
ATOM 708 C CA . TYR A 1 96 ? -1.606 9.190 17.838 1.00 93.25 96 TYR A CA 1
ATOM 709 C C . TYR A 1 96 ? -3.080 9.536 17.625 1.00 93.25 96 TYR A C 1
ATOM 711 O O . TYR A 1 96 ? -3.989 8.914 18.179 1.00 93.25 96 TYR A O 1
ATOM 719 N N . GLY A 1 97 ? -3.295 10.546 16.787 1.00 93.19 97 GLY A N 1
ATOM 720 C CA . GLY A 1 97 ? -4.585 11.194 16.584 1.00 93.19 97 GLY A CA 1
ATOM 721 C C . GLY A 1 97 ? -4.831 12.347 17.562 1.00 93.19 97 GLY A C 1
ATOM 722 O O . GLY A 1 97 ? -4.386 12.324 18.708 1.00 93.19 97 GLY A O 1
ATOM 723 N N . ASP A 1 98 ? -5.545 13.366 17.092 1.00 95.81 98 ASP A N 1
ATOM 724 C CA . ASP A 1 98 ? -5.901 14.554 17.867 1.00 95.81 98 ASP A CA 1
ATOM 725 C C . ASP A 1 98 ? -7.293 14.395 18.489 1.00 95.81 98 ASP A C 1
ATOM 727 O O . ASP A 1 98 ? -8.295 14.210 17.788 1.00 95.81 98 ASP A O 1
ATOM 731 N N . PHE A 1 99 ? -7.355 14.419 19.820 1.00 97.75 99 PHE A N 1
ATOM 732 C CA . PHE A 1 99 ? -8.598 14.264 20.566 1.00 97.75 99 PHE A CA 1
ATOM 733 C C . PHE A 1 99 ? -9.236 15.629 20.816 1.00 97.75 99 PHE A C 1
ATOM 735 O O . PHE A 1 99 ? -8.673 16.492 21.485 1.00 97.75 99 PHE A O 1
ATOM 742 N N . ALA A 1 100 ? -10.474 15.798 20.360 1.00 97.62 100 ALA A N 1
ATOM 743 C CA . ALA A 1 100 ? -11.242 17.013 20.576 1.00 97.62 100 ALA A CA 1
ATOM 744 C C . ALA A 1 100 ? -12.586 16.707 21.240 1.00 97.62 100 ALA A C 1
ATOM 746 O O . ALA A 1 100 ? -13.504 16.163 20.616 1.00 97.62 100 ALA A O 1
ATOM 747 N N . GLN A 1 101 ? -12.759 17.144 22.488 1.00 98.31 101 GLN A N 1
ATOM 748 C CA . GLN A 1 101 ? -14.060 17.123 23.149 1.00 98.31 101 GLN A CA 1
ATOM 749 C C . GLN A 1 101 ? -15.000 18.153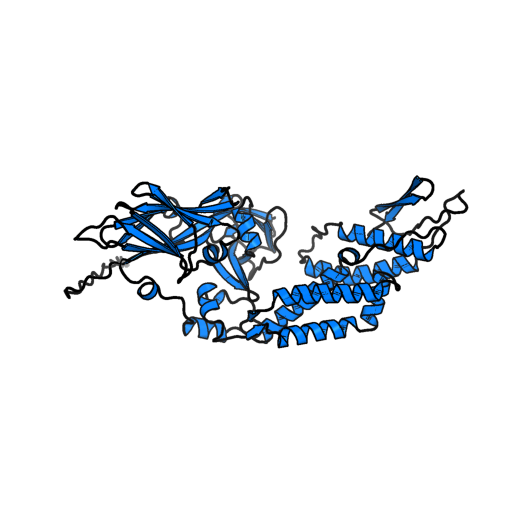 22.496 1.00 98.31 101 GLN A C 1
ATOM 751 O O . GLN A 1 101 ? -14.778 19.360 22.563 1.00 98.31 101 GLN A O 1
ATOM 756 N N . LYS A 1 102 ? -16.077 17.684 21.859 1.00 98.19 102 LYS A N 1
ATOM 757 C CA . LYS A 1 102 ? -17.065 18.534 21.166 1.00 98.19 102 LYS A CA 1
ATOM 758 C C . LYS A 1 102 ? -18.226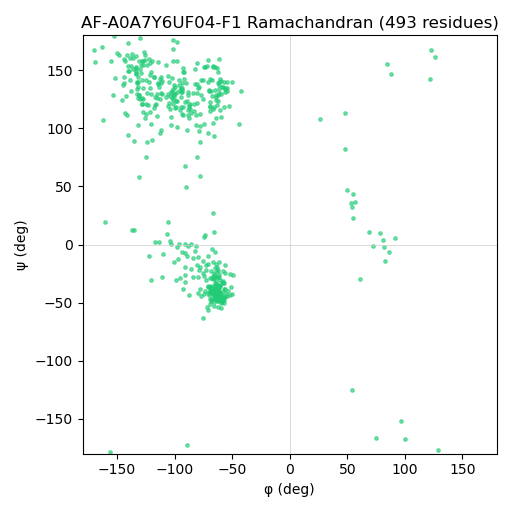 18.952 22.060 1.00 98.19 102 LYS A C 1
ATOM 760 O O . LYS A 1 102 ? -18.872 19.965 21.811 1.00 98.19 102 LYS A O 1
ATOM 765 N N . SER A 1 103 ? -18.531 18.158 23.080 1.00 98.12 103 SER A N 1
ATOM 766 C CA . SER A 1 103 ? -19.494 18.502 24.126 1.00 98.12 103 SER A CA 1
ATOM 767 C C . SER A 1 103 ? -19.195 17.707 25.394 1.00 98.12 103 SER A C 1
ATOM 769 O O . SER A 1 103 ? -18.282 16.885 25.423 1.00 98.12 103 SER A O 1
ATOM 771 N N . ALA A 1 104 ? -20.003 17.885 26.440 1.00 98.19 104 ALA A N 1
ATOM 772 C CA . ALA A 1 104 ? -19.884 17.123 27.683 1.00 98.19 104 ALA A CA 1
ATOM 773 C C . ALA A 1 104 ? -19.789 15.598 27.477 1.00 98.19 104 ALA A C 1
ATOM 775 O O . ALA A 1 104 ? -19.241 14.917 28.329 1.00 98.19 104 ALA A O 1
ATOM 776 N N . ARG A 1 105 ? -20.332 15.043 26.386 1.00 98.44 105 ARG A N 1
ATOM 777 C CA . ARG A 1 105 ? -20.418 13.588 26.155 1.00 98.44 105 ARG A CA 1
ATOM 778 C C . ARG A 1 105 ? -20.070 13.161 24.732 1.00 98.44 105 ARG A C 1
ATOM 780 O O . ARG A 1 105 ? -20.397 12.050 24.333 1.00 98.44 105 ARG A O 1
ATOM 787 N N . VAL A 1 106 ? -19.498 14.058 23.936 1.00 98.56 106 VAL A N 1
ATOM 788 C CA . VAL A 1 106 ? -19.190 13.811 22.523 1.00 98.56 106 VAL A CA 1
ATOM 789 C C . VAL A 1 106 ? -17.765 14.248 22.265 1.00 98.56 106 VAL A C 1
ATOM 791 O O . VAL A 1 106 ? -17.376 15.341 22.678 1.00 98.56 106 VAL A O 1
ATOM 794 N N . PHE A 1 107 ? -17.021 13.424 21.543 1.00 98.56 107 PHE A N 1
ATOM 795 C CA . PHE A 1 107 ? -15.665 13.721 21.111 1.00 98.56 107 PHE A CA 1
ATOM 796 C C . PHE A 1 107 ? -15.480 13.378 19.633 1.00 98.56 107 PHE A C 1
ATOM 798 O O . PHE A 1 107 ? -16.270 12.638 19.036 1.00 98.56 107 PHE A O 1
ATOM 805 N N . GLU A 1 108 ? -14.425 13.931 19.056 1.00 98.06 108 GLU A N 1
ATOM 806 C CA . GLU A 1 108 ? -13.852 13.476 17.798 1.00 98.06 108 GLU A CA 1
ATOM 807 C C . GLU A 1 108 ? -12.394 13.100 18.030 1.00 98.06 108 GLU A C 1
ATOM 809 O O . GLU A 1 108 ? -11.716 13.728 18.843 1.00 98.06 108 GLU A O 1
ATOM 814 N N . LEU A 1 109 ? -11.940 12.083 17.311 1.00 97.12 109 LEU A N 1
ATOM 815 C CA . LEU A 1 109 ? -10.534 11.760 17.148 1.00 97.12 109 LEU A CA 1
ATOM 816 C C . LEU A 1 109 ? -10.198 11.951 15.672 1.00 97.12 109 LEU A C 1
ATOM 818 O O . LEU A 1 109 ? -10.912 11.411 14.817 1.00 97.12 109 LEU A O 1
ATOM 822 N N . THR A 1 110 ? -9.179 12.756 15.376 1.00 96.81 110 THR A N 1
ATOM 823 C CA . THR A 1 110 ? -8.780 13.042 13.996 1.00 96.81 110 THR A CA 1
ATOM 824 C C . THR A 1 110 ? -7.365 12.585 13.689 1.00 96.81 110 THR A C 1
ATOM 826 O O . THR A 1 110 ? -6.478 12.657 14.533 1.00 96.81 110 THR A O 1
ATOM 829 N N . TRP A 1 111 ? -7.144 12.112 12.464 1.00 95.19 111 TRP A N 1
ATOM 830 C CA . TRP A 1 111 ? -5.826 11.711 11.973 1.00 95.19 111 TRP A CA 1
ATOM 831 C C . TRP A 1 111 ? -5.542 12.397 10.639 1.00 95.19 111 TRP A C 1
ATOM 833 O O . TRP A 1 111 ? -6.344 12.244 9.712 1.00 95.19 111 TRP A O 1
ATOM 843 N N . PRO A 1 112 ? -4.415 13.113 10.494 1.00 93.94 112 PRO A N 1
ATOM 844 C CA . PRO A 1 112 ? -3.957 13.560 9.186 1.00 93.94 112 PRO A CA 1
ATOM 845 C C . PRO A 1 112 ? -3.800 12.359 8.251 1.00 93.94 112 PRO A C 1
ATOM 847 O O . PRO A 1 112 ? -3.207 11.350 8.633 1.00 93.94 112 PRO A O 1
ATOM 850 N N . VAL A 1 113 ? -4.297 12.454 7.014 1.00 91.06 113 VAL A N 1
ATOM 851 C CA . VAL A 1 113 ? -4.179 11.343 6.048 1.00 91.06 113 VAL A CA 1
ATOM 852 C C . VAL A 1 113 ? -2.710 10.959 5.817 1.00 91.06 113 VAL A C 1
ATOM 854 O O . VAL A 1 113 ? -2.408 9.779 5.689 1.00 91.06 113 VAL A O 1
ATOM 857 N N . SER A 1 114 ? -1.789 11.927 5.867 1.00 88.19 114 SER A N 1
ATOM 858 C CA . SER A 1 114 ? -0.343 11.705 5.712 1.00 88.19 114 SER A CA 1
ATOM 859 C C . SER A 1 114 ? 0.285 10.814 6.788 1.00 88.19 114 SER A C 1
ATOM 861 O O . SER A 1 114 ? 1.347 10.244 6.554 1.00 88.19 114 SER A O 1
ATOM 863 N N . THR A 1 115 ? -0.343 10.677 7.959 1.00 88.94 115 THR A N 1
ATOM 864 C CA . THR A 1 115 ? 0.154 9.840 9.065 1.00 88.94 115 THR A CA 1
ATOM 865 C C . THR A 1 115 ? -0.792 8.693 9.414 1.00 88.94 115 THR A C 1
ATOM 867 O O . THR A 1 115 ? -0.498 7.906 10.313 1.00 88.94 115 THR A O 1
ATOM 870 N N . ALA A 1 116 ? -1.900 8.539 8.682 1.00 88.56 116 ALA A N 1
ATOM 871 C CA . ALA A 1 116 ? -2.965 7.573 8.950 1.00 88.56 116 ALA A CA 1
ATOM 872 C C . ALA A 1 116 ? -2.621 6.107 8.607 1.00 88.56 116 ALA A C 1
ATOM 874 O O . ALA A 1 116 ? -3.498 5.247 8.686 1.00 88.56 116 ALA A O 1
ATOM 875 N N . ARG A 1 117 ? -1.376 5.792 8.220 1.00 86.88 117 ARG A N 1
ATOM 876 C CA . ARG A 1 117 ? -0.976 4.445 7.764 1.00 86.88 117 ARG A CA 1
ATOM 877 C C . ARG A 1 117 ? -1.238 3.347 8.781 1.00 86.88 117 ARG A C 1
ATOM 879 O O . ARG A 1 117 ? -1.863 2.336 8.470 1.00 86.88 117 ARG A O 1
ATOM 886 N N . THR A 1 118 ? -0.839 3.575 10.023 1.00 85.75 118 THR A N 1
ATOM 887 C CA . THR A 1 118 ? -1.042 2.593 11.094 1.00 85.75 118 THR A CA 1
ATOM 888 C C . THR A 1 118 ? -2.528 2.351 11.383 1.00 85.75 118 THR A C 1
ATOM 890 O O . THR A 1 118 ? -2.899 1.239 11.764 1.00 85.75 118 THR A O 1
ATOM 893 N N . LEU A 1 119 ? -3.397 3.342 11.128 1.00 88.31 119 LEU A N 1
ATOM 894 C CA . LEU A 1 119 ? -4.850 3.208 11.258 1.00 88.31 119 LEU A CA 1
ATOM 895 C C . LEU A 1 119 ? -5.419 2.170 10.280 1.00 88.31 119 LEU A C 1
ATOM 897 O O . LEU A 1 119 ? -6.251 1.357 10.674 1.00 88.31 119 LEU A O 1
ATOM 901 N N . THR A 1 120 ? -4.989 2.180 9.017 1.00 88.06 120 THR A N 1
ATOM 902 C CA . THR A 1 120 ? -5.509 1.278 7.969 1.00 88.06 120 THR A CA 1
ATOM 903 C C . THR A 1 120 ? -4.835 -0.088 7.975 1.00 88.06 120 THR A C 1
ATOM 905 O O . THR A 1 120 ? -5.486 -1.094 7.677 1.00 88.06 120 THR A O 1
ATOM 908 N N . ASP A 1 121 ? -3.586 -0.157 8.437 1.00 90.56 121 ASP A N 1
ATOM 909 C CA . ASP A 1 121 ? -2.888 -1.410 8.761 1.00 90.56 121 ASP A CA 1
ATOM 910 C C . ASP A 1 121 ? -3.553 -2.155 9.933 1.00 90.56 121 ASP A C 1
ATOM 912 O O . ASP A 1 121 ? -3.230 -3.317 10.206 1.00 90.56 121 ASP A O 1
ATOM 916 N N . GLY A 1 122 ? -4.557 -1.525 10.565 1.00 86.81 122 GLY A N 1
ATOM 917 C CA . GLY A 1 122 ? -5.385 -2.009 11.677 1.00 86.81 122 GLY A CA 1
ATOM 918 C C . GLY A 1 122 ? -4.551 -2.455 12.851 1.00 86.81 122 GLY A C 1
ATOM 919 O O . GLY A 1 122 ? -4.802 -3.496 13.461 1.00 86.81 122 GLY A O 1
ATOM 920 N N . VAL A 1 123 ? -3.558 -1.621 13.133 1.00 92.44 123 VAL A N 1
ATOM 921 C CA . VAL A 1 123 ? -2.946 -1.515 14.444 1.00 92.44 123 VAL A CA 1
ATOM 922 C C . VAL A 1 123 ? -4.025 -1.115 15.443 1.00 92.44 123 VAL A C 1
ATOM 924 O O . VAL A 1 123 ? -4.887 -0.286 15.138 1.00 92.44 123 VAL A O 1
ATOM 927 N N . ASP A 1 124 ? -3.966 -1.706 16.632 1.00 94.56 124 ASP A N 1
ATOM 928 C CA . ASP A 1 124 ? -4.852 -1.357 17.734 1.00 94.56 124 ASP A CA 1
ATOM 929 C C . ASP A 1 124 ? -4.659 0.112 18.116 1.00 94.56 124 ASP A C 1
ATOM 931 O O . ASP A 1 124 ? -3.585 0.526 18.548 1.00 94.56 124 ASP A O 1
ATOM 935 N N . GLN A 1 125 ? -5.715 0.899 17.924 1.00 95.19 125 GLN A N 1
ATOM 936 C CA . GLN A 1 125 ? -5.769 2.295 18.329 1.00 95.19 125 GLN A CA 1
ATOM 937 C C . GLN A 1 125 ? -6.431 2.372 19.690 1.00 95.19 125 GLN A C 1
ATOM 939 O O . GLN A 1 125 ? -7.504 1.797 19.892 1.00 95.19 125 GLN A O 1
ATOM 944 N N . PHE A 1 126 ? -5.842 3.120 20.607 1.00 97.06 126 PHE A N 1
ATOM 945 C CA . PHE A 1 126 ? -6.401 3.298 21.932 1.00 97.06 126 PHE A CA 1
ATOM 946 C C . PHE A 1 126 ? -6.888 4.725 22.142 1.00 97.06 126 PHE A C 1
ATOM 948 O O . PHE A 1 126 ? -6.311 5.695 21.652 1.00 97.06 126 PHE A O 1
ATOM 955 N N . ILE A 1 127 ? -7.986 4.844 22.883 1.00 97.88 127 ILE A N 1
ATOM 956 C CA . ILE A 1 127 ? -8.576 6.122 23.269 1.00 97.88 127 ILE A CA 1
ATOM 957 C C . ILE A 1 127 ? -8.719 6.124 24.783 1.00 97.88 127 ILE A C 1
ATOM 959 O O . ILE A 1 127 ? -9.558 5.413 25.337 1.00 97.88 127 ILE A O 1
ATOM 963 N N . GLY A 1 128 ? -7.898 6.925 25.451 1.00 97.75 128 GLY A N 1
ATOM 964 C CA . GLY A 1 128 ? -8.038 7.191 26.876 1.00 97.75 128 GLY A CA 1
ATOM 965 C C . GLY A 1 128 ? -9.168 8.186 27.089 1.00 97.75 128 GLY A C 1
ATOM 966 O O . GLY A 1 128 ? -9.193 9.232 26.441 1.00 97.75 128 GLY A O 1
ATOM 967 N N . LEU A 1 129 ? -10.103 7.861 27.975 1.00 98.44 129 LEU A N 1
ATOM 968 C CA . LEU A 1 129 ? -11.261 8.688 28.294 1.00 98.44 129 LEU A CA 1
ATOM 969 C C . LEU A 1 129 ? -11.297 8.942 29.798 1.00 98.44 129 LEU A C 1
ATOM 971 O O . LEU A 1 129 ? -11.407 7.997 30.583 1.00 98.44 129 LEU A O 1
ATOM 975 N N . SER A 1 130 ? -11.261 10.214 30.187 1.00 98.31 130 SER A N 1
ATOM 976 C CA . SER A 1 130 ? -11.408 10.638 31.579 1.00 98.31 130 SER A CA 1
ATOM 977 C C . SER A 1 130 ? -12.793 11.223 31.809 1.00 98.31 130 SER A C 1
ATOM 979 O O . SER A 1 130 ? -13.340 11.950 30.973 1.00 98.31 130 SER A O 1
ATOM 981 N N . PHE A 1 131 ? -13.377 10.908 32.958 1.00 98.25 131 PHE A N 1
ATOM 982 C CA . PHE A 1 131 ? -14.744 11.267 33.303 1.00 98.25 131 PHE A CA 1
ATOM 983 C C . PHE A 1 131 ? -14.807 12.084 34.586 1.00 98.25 131 PHE A C 1
ATOM 985 O O . PHE A 1 131 ? -13.938 12.010 35.452 1.00 98.25 131 PHE A O 1
ATOM 992 N N . VAL A 1 132 ? -15.920 12.801 34.756 1.00 97.62 132 VAL A N 1
ATOM 993 C CA . VAL A 1 132 ? -16.253 13.412 36.048 1.00 97.62 132 VAL A CA 1
ATOM 994 C C . VAL A 1 132 ? -16.279 12.329 37.129 1.00 97.62 132 VAL A C 1
ATOM 996 O O . VAL A 1 132 ? -16.932 11.288 36.956 1.00 97.62 132 VAL A O 1
ATOM 999 N N . HIS A 1 133 ? -15.587 12.616 38.235 1.00 96.31 133 HIS A N 1
ATOM 1000 C CA . HIS A 1 133 ? -15.395 11.684 39.337 1.00 96.31 133 HIS A CA 1
ATOM 1001 C C . HIS A 1 133 ? -16.716 11.139 39.884 1.00 96.31 133 HIS A C 1
ATOM 1003 O O . HIS A 1 133 ? -17.706 11.864 40.036 1.00 96.31 133 HIS A O 1
ATOM 1009 N N . SER A 1 134 ? -16.727 9.846 40.200 1.00 94.12 134 SER A N 1
ATOM 1010 C CA . SER A 1 134 ? -17.875 9.156 40.784 1.00 94.12 134 SER A CA 1
ATOM 1011 C C . SER A 1 134 ? -17.391 8.086 41.751 1.00 94.12 134 SER A C 1
ATOM 1013 O O . SER A 1 134 ? -16.709 7.160 41.340 1.00 94.12 134 SER A O 1
ATOM 1015 N N . SER A 1 135 ? -17.841 8.125 43.005 1.00 92.38 135 SER A N 1
ATOM 1016 C CA . SER A 1 135 ? -17.406 7.174 44.045 1.00 92.38 135 SER A CA 1
ATOM 1017 C C . SER A 1 135 ? -17.654 5.696 43.714 1.00 92.38 135 SER A C 1
ATOM 1019 O O . SER A 1 135 ? -17.007 4.822 44.276 1.00 92.38 135 SER A O 1
ATOM 1021 N N . SER A 1 136 ? -18.603 5.415 42.822 1.00 90.81 136 SER A N 1
ATOM 1022 C CA . SER A 1 136 ? -18.993 4.065 42.412 1.00 90.81 136 SER A CA 1
ATOM 1023 C C . SER A 1 136 ? -18.469 3.622 41.043 1.00 90.81 136 SER A C 1
ATOM 1025 O O . SER A 1 136 ? -18.839 2.539 40.596 1.00 90.81 136 SER A O 1
ATOM 1027 N N . ARG A 1 137 ? -17.700 4.448 40.318 1.00 92.19 137 ARG A N 1
ATOM 1028 C CA . ARG A 1 137 ? -17.305 4.152 38.928 1.00 92.19 137 ARG A CA 1
ATOM 1029 C C . ARG A 1 137 ? -15.854 4.552 38.668 1.00 92.19 137 ARG A C 1
ATOM 1031 O O . ARG A 1 137 ? -15.421 5.555 39.222 1.00 92.19 137 ARG A O 1
ATOM 1038 N N . PRO A 1 138 ? -15.132 3.852 37.776 1.00 93.50 138 PRO A N 1
ATOM 1039 C CA . PRO A 1 138 ? -13.798 4.272 37.365 1.00 93.50 138 PRO A CA 1
ATOM 1040 C C . PRO A 1 138 ? -13.807 5.688 36.781 1.00 93.50 138 PRO A C 1
ATOM 1042 O O . PRO A 1 138 ? -14.714 6.051 36.020 1.00 93.50 138 PRO A O 1
ATOM 1045 N N . ASP A 1 139 ? -12.790 6.477 37.114 1.00 96.50 139 ASP A N 1
ATOM 1046 C CA . ASP A 1 139 ? -12.614 7.832 36.575 1.00 96.50 139 ASP A CA 1
ATOM 1047 C C . ASP A 1 139 ? -12.022 7.821 35.166 1.00 96.50 139 ASP A C 1
ATOM 1049 O O . ASP A 1 139 ? -12.226 8.766 34.410 1.00 96.50 139 ASP A O 1
ATOM 1053 N N . ASN A 1 140 ? -11.344 6.734 34.796 1.00 97.25 140 ASN A N 1
ATOM 1054 C CA . ASN A 1 140 ? -10.719 6.556 33.494 1.00 97.25 140 ASN A CA 1
ATOM 1055 C C . ASN A 1 140 ? -11.151 5.224 32.884 1.00 97.25 140 ASN A C 1
ATOM 1057 O O . ASN A 1 140 ? -11.276 4.227 33.597 1.00 97.25 140 ASN A O 1
ATOM 1061 N N . LEU A 1 141 ? -11.369 5.220 31.573 1.00 97.62 141 LEU A N 1
ATOM 1062 C CA . LEU A 1 141 ? -11.557 4.018 30.765 1.00 97.62 141 LEU A CA 1
ATOM 1063 C C . LEU A 1 141 ? -10.690 4.130 29.514 1.00 97.62 141 LEU A C 1
ATOM 1065 O O . LEU A 1 141 ? -10.445 5.236 29.028 1.00 97.62 141 LEU A O 1
ATOM 1069 N N . THR A 1 142 ? -10.295 2.990 28.963 1.00 98.00 142 THR A N 1
ATOM 1070 C CA . THR A 1 142 ? -9.586 2.934 27.684 1.00 98.00 142 THR A CA 1
ATOM 1071 C C . THR A 1 142 ? -10.431 2.181 26.675 1.00 98.00 142 THR A C 1
ATOM 1073 O O . THR A 1 142 ? -10.874 1.062 26.935 1.00 98.00 142 THR A O 1
ATOM 1076 N N . ALA A 1 143 ? -10.665 2.794 25.519 1.00 97.81 143 ALA A N 1
ATOM 1077 C CA . ALA A 1 143 ? -11.285 2.133 24.385 1.00 97.81 143 ALA A CA 1
ATOM 1078 C C . ALA A 1 143 ? -10.221 1.619 23.415 1.00 97.81 143 ALA A C 1
ATOM 1080 O O . ALA A 1 143 ? -9.235 2.308 23.174 1.00 97.81 143 ALA A O 1
ATOM 1081 N N . ARG A 1 144 ? -10.453 0.443 22.836 1.00 97.25 144 ARG A N 1
ATOM 1082 C CA . ARG A 1 144 ? -9.715 -0.100 21.694 1.00 97.25 144 ARG A CA 1
ATOM 1083 C C . ARG A 1 144 ? -10.547 0.096 20.439 1.00 97.25 144 ARG A C 1
ATOM 1085 O O . ARG A 1 144 ? -11.732 -0.237 20.424 1.00 97.25 144 ARG A O 1
ATOM 1092 N N . VAL A 1 145 ? -9.924 0.575 19.376 1.00 96.50 145 VAL A N 1
ATOM 1093 C CA . VAL A 1 145 ? -10.531 0.727 18.060 1.00 96.50 145 VAL A CA 1
ATOM 1094 C C . VAL A 1 145 ? -9.601 0.120 17.016 1.00 96.50 145 VAL A C 1
ATOM 1096 O O . VAL A 1 145 ? -8.424 0.455 16.955 1.00 96.50 145 VAL A O 1
ATOM 1099 N N . VAL A 1 146 ? -10.139 -0.750 16.164 1.00 95.38 146 VAL A N 1
ATOM 1100 C CA . VAL A 1 146 ? -9.442 -1.237 14.966 1.00 95.38 146 VAL A CA 1
ATOM 1101 C C . VAL A 1 146 ? -10.218 -0.761 13.755 1.00 95.38 146 VAL A C 1
ATOM 1103 O O . VAL A 1 146 ? -11.396 -1.095 13.609 1.00 95.38 146 VAL A O 1
ATOM 1106 N N . VAL A 1 147 ? -9.564 0.009 12.892 1.00 93.69 147 VAL A N 1
ATOM 1107 C CA . VAL A 1 147 ? -10.138 0.503 11.638 1.00 93.69 147 VAL A CA 1
ATOM 1108 C C . VAL A 1 147 ? -9.605 -0.332 10.478 1.00 93.69 147 VAL A C 1
ATOM 1110 O O . VAL A 1 147 ? -8.454 -0.763 10.478 1.00 93.69 147 VAL A O 1
ATOM 1113 N N . ARG A 1 148 ? -10.457 -0.582 9.484 1.00 92.12 148 ARG A N 1
ATOM 1114 C CA . ARG A 1 148 ? -10.078 -1.218 8.221 1.00 92.12 148 ARG A CA 1
ATOM 1115 C C . ARG A 1 148 ? -10.619 -0.435 7.034 1.00 92.12 148 ARG A C 1
ATOM 1117 O O . ARG A 1 148 ? -11.755 0.056 7.107 1.00 92.12 148 ARG A O 1
ATOM 1124 N N . PRO A 1 149 ? -9.862 -0.364 5.928 1.00 92.94 149 PRO A N 1
ATOM 1125 C CA . PRO A 1 149 ? -10.438 -0.007 4.649 1.00 92.94 149 PRO A CA 1
ATOM 1126 C C . PRO A 1 149 ? -11.499 -1.029 4.241 1.00 92.94 149 PRO A C 1
ATOM 1128 O O . PRO A 1 149 ? -11.346 -2.237 4.430 1.00 92.94 149 PRO A O 1
ATOM 1131 N N . ARG A 1 150 ? -12.612 -0.524 3.718 1.00 92.31 150 ARG A N 1
ATOM 1132 C CA . ARG A 1 150 ? -13.763 -1.321 3.312 1.00 92.31 150 ARG A CA 1
ATOM 1133 C C . ARG A 1 150 ? -14.357 -0.739 2.040 1.00 92.31 150 ARG A C 1
ATOM 1135 O O . ARG A 1 150 ? -14.662 0.452 1.994 1.00 92.31 150 ARG A O 1
ATOM 1142 N N . LEU A 1 151 ? -14.541 -1.576 1.027 1.00 92.94 151 LEU A N 1
ATOM 1143 C CA . LEU A 1 151 ? -15.299 -1.245 -0.166 1.00 92.94 151 LEU A CA 1
ATOM 1144 C C . LEU A 1 151 ? -16.729 -0.855 0.212 1.00 92.94 151 LEU A C 1
ATOM 1146 O O . LEU A 1 151 ? -17.398 -1.502 1.024 1.00 92.94 151 LEU A O 1
ATOM 1150 N N . ALA A 1 152 ? -17.192 0.214 -0.408 1.00 88.75 152 ALA A N 1
ATOM 1151 C CA . ALA A 1 152 ? -18.529 0.754 -0.296 1.00 88.75 152 ALA A CA 1
ATOM 1152 C C . ALA A 1 152 ? -19.130 0.907 -1.699 1.00 88.75 152 ALA A C 1
ATOM 1154 O O . ALA A 1 152 ? -18.429 0.832 -2.703 1.00 88.75 152 ALA A O 1
ATOM 1155 N N . THR A 1 153 ? -20.449 1.106 -1.756 1.00 89.12 153 THR A N 1
ATOM 1156 C CA . THR A 1 153 ? -21.191 1.417 -2.990 1.00 89.12 153 THR A CA 1
ATOM 1157 C C . THR A 1 153 ? -20.856 0.491 -4.165 1.00 89.12 153 THR A C 1
ATOM 1159 O O . THR A 1 153 ? -20.086 0.830 -5.053 1.00 89.12 153 THR A O 1
ATOM 1162 N N . PHE A 1 154 ? -21.477 -0.685 -4.211 1.00 93.94 154 PHE A N 1
ATOM 1163 C CA . PHE A 1 154 ? -21.286 -1.623 -5.317 1.00 93.94 154 PHE A CA 1
ATOM 1164 C C . PHE A 1 154 ? -22.261 -1.318 -6.456 1.00 93.94 154 PHE A C 1
ATOM 1166 O O . PHE A 1 154 ? -23.477 -1.399 -6.273 1.00 93.94 154 PHE A O 1
ATOM 1173 N N . THR A 1 155 ? -21.741 -1.020 -7.644 1.00 95.50 155 THR A N 1
ATOM 1174 C CA . THR A 1 155 ? -22.538 -0.828 -8.867 1.00 95.50 155 THR A CA 1
ATOM 1175 C C . THR A 1 155 ? -21.993 -1.683 -10.014 1.00 95.50 155 THR A C 1
ATOM 1177 O O . THR A 1 155 ? -20.849 -2.130 -9.977 1.00 95.50 155 THR A O 1
ATOM 1180 N N . GLY A 1 156 ? -22.821 -1.973 -11.020 1.00 96.38 156 GLY A N 1
ATOM 1181 C CA . GLY A 1 156 ? -22.452 -2.838 -12.147 1.00 96.38 156 GLY A CA 1
ATOM 1182 C C . GLY A 1 156 ? -22.898 -4.296 -11.982 1.00 96.38 156 GLY A C 1
ATOM 1183 O O . GLY A 1 156 ? -23.917 -4.591 -11.355 1.00 96.38 156 GLY A O 1
ATOM 1184 N N . SER A 1 157 ? -22.164 -5.215 -12.602 1.00 96.81 157 SER A N 1
ATOM 1185 C CA . SER A 1 157 ? -22.556 -6.615 -12.779 1.00 96.81 157 SER A CA 1
ATOM 1186 C C . SER A 1 157 ? -22.548 -7.421 -11.479 1.00 96.81 157 SER A C 1
ATOM 1188 O O . SER A 1 157 ? -21.564 -7.446 -10.741 1.00 96.81 157 SER A O 1
ATOM 1190 N N . SER A 1 158 ? -23.613 -8.187 -11.231 1.00 95.56 158 SER A N 1
ATOM 1191 C CA . SER A 1 158 ? -23.664 -9.165 -10.135 1.00 95.56 158 SER A CA 1
ATOM 1192 C C . SER A 1 158 ? -22.782 -10.394 -10.372 1.00 95.56 158 SER A C 1
ATOM 1194 O O . SER A 1 158 ? -22.578 -11.171 -9.444 1.00 95.56 158 SER A O 1
ATOM 1196 N N . LYS A 1 159 ? -22.235 -10.569 -11.587 1.00 96.19 159 LYS A N 1
ATOM 1197 C CA . LYS A 1 159 ? -21.320 -11.675 -11.903 1.00 96.19 159 LYS A CA 1
ATOM 1198 C C . LYS A 1 159 ? -19.947 -11.532 -11.260 1.00 96.19 159 LYS A C 1
ATOM 1200 O O . LYS A 1 159 ? -19.234 -12.521 -11.218 1.00 96.19 159 LYS A O 1
ATOM 1205 N N . ILE A 1 160 ? -19.576 -10.341 -10.800 1.00 97.56 160 ILE A N 1
ATOM 1206 C CA . ILE A 1 160 ? -18.332 -10.099 -10.067 1.00 97.56 160 ILE A CA 1
ATOM 1207 C C . ILE A 1 160 ? -18.703 -9.943 -8.597 1.00 97.56 160 ILE A C 1
ATOM 1209 O O . ILE A 1 160 ? -19.558 -9.125 -8.264 1.00 97.56 160 ILE A O 1
ATOM 1213 N N . TYR A 1 161 ? -18.069 -10.688 -7.709 1.00 97.00 161 TYR A N 1
ATOM 1214 C CA . TYR A 1 161 ? -18.151 -10.511 -6.265 1.00 97.00 161 TYR A CA 1
ATOM 1215 C C . TYR A 1 161 ? -16.790 -10.056 -5.742 1.00 97.00 161 TYR A C 1
ATOM 1217 O O . TYR A 1 161 ? -15.764 -10.513 -6.234 1.00 97.00 161 TYR A O 1
ATOM 1225 N N . LEU A 1 162 ? -16.796 -9.160 -4.758 1.00 96.12 162 LEU A N 1
ATOM 1226 C CA . LEU A 1 162 ? -15.602 -8.638 -4.096 1.00 96.12 162 LEU A CA 1
ATOM 1227 C C . LEU A 1 162 ? -15.829 -8.709 -2.587 1.00 96.12 162 LEU A C 1
ATOM 1229 O O . LEU A 1 162 ? -16.931 -8.399 -2.121 1.00 96.12 162 LEU A O 1
ATOM 1233 N N . THR A 1 163 ? -14.807 -9.075 -1.823 1.00 93.25 163 THR A N 1
ATOM 1234 C CA . THR A 1 163 ? -14.830 -8.947 -0.368 1.00 93.25 163 THR A CA 1
ATOM 1235 C C . THR A 1 163 ? -14.914 -7.475 -0.001 1.00 93.25 163 THR A C 1
ATOM 1237 O O . THR A 1 163 ? -14.143 -6.651 -0.487 1.00 93.25 163 THR A O 1
ATOM 1240 N N . ALA A 1 164 ? -15.870 -7.123 0.861 1.00 90.56 164 ALA A N 1
ATOM 1241 C CA . ALA A 1 164 ? -16.038 -5.732 1.255 1.00 90.56 164 ALA A CA 1
ATOM 1242 C C . ALA A 1 164 ? -14.855 -5.237 2.095 1.00 90.56 164 ALA A C 1
ATOM 1244 O O . ALA A 1 164 ? -14.432 -4.105 1.932 1.00 90.56 164 ALA A O 1
ATOM 1245 N N . GLU A 1 165 ? -14.319 -6.049 3.003 1.00 90.56 165 GLU A N 1
ATOM 1246 C CA . GLU A 1 165 ? -13.140 -5.671 3.784 1.00 90.56 165 GLU A CA 1
ATOM 1247 C C . GLU A 1 165 ? -11.864 -5.849 2.956 1.00 90.56 165 GLU A C 1
ATOM 1249 O O . GLU A 1 165 ? -11.697 -6.871 2.288 1.00 90.56 165 GLU A O 1
ATOM 1254 N N . LEU A 1 166 ? -10.971 -4.859 3.025 1.00 94.12 166 LEU A N 1
ATOM 1255 C CA . LEU A 1 166 ? -9.620 -4.979 2.495 1.00 94.12 166 LEU A CA 1
ATOM 1256 C C . LEU A 1 166 ? -8.729 -5.546 3.591 1.00 94.12 166 LEU A C 1
ATOM 1258 O O . LEU A 1 166 ? -8.613 -4.959 4.672 1.00 94.12 166 LEU A O 1
ATOM 1262 N N . THR A 1 167 ? -8.079 -6.666 3.301 1.00 94.31 167 THR A N 1
ATOM 1263 C CA . THR A 1 167 ? -7.208 -7.342 4.261 1.00 94.31 167 THR A CA 1
ATOM 1264 C C . THR A 1 167 ? -5.776 -6.859 4.059 1.00 94.31 167 THR A C 1
ATOM 1266 O O . THR A 1 167 ? -5.187 -7.163 3.021 1.00 94.31 167 THR A O 1
ATOM 1269 N N . PRO A 1 168 ? -5.172 -6.124 5.010 1.00 95.94 168 PRO A N 1
ATOM 1270 C CA . PRO A 1 168 ? -3.757 -5.826 4.913 1.00 95.94 168 PRO A CA 1
ATOM 1271 C C . PRO A 1 168 ? -2.941 -7.088 5.144 1.00 95.94 168 PRO A C 1
ATOM 1273 O O . PRO A 1 168 ? -3.142 -7.821 6.117 1.00 95.94 168 PRO A O 1
ATOM 1276 N N . ILE A 1 169 ? -1.992 -7.312 4.255 1.00 96.94 169 ILE A N 1
ATOM 1277 C CA . ILE A 1 169 ? -1.116 -8.481 4.214 1.00 96.94 169 ILE A CA 1
ATOM 1278 C C . ILE A 1 169 ? 0.310 -8.031 3.914 1.00 96.94 169 ILE A C 1
ATOM 1280 O O . ILE A 1 169 ? 0.519 -6.910 3.455 1.00 96.94 169 ILE A O 1
ATOM 1284 N N . VAL A 1 170 ? 1.289 -8.902 4.151 1.00 97.12 170 VAL A N 1
ATOM 1285 C CA . VAL A 1 170 ? 2.662 -8.648 3.701 1.00 97.12 170 VAL A CA 1
ATOM 1286 C C . VAL A 1 170 ? 2.855 -9.280 2.327 1.00 97.12 170 VAL A C 1
ATOM 1288 O O . VAL A 1 170 ? 2.748 -10.499 2.191 1.00 97.12 170 VAL A O 1
ATOM 1291 N N . TYR A 1 171 ? 3.149 -8.447 1.333 1.00 95.88 171 TYR A N 1
ATOM 1292 C CA . TYR A 1 171 ? 3.506 -8.849 -0.022 1.00 95.88 171 TYR A CA 1
ATOM 1293 C C . TYR A 1 171 ? 4.773 -8.111 -0.456 1.00 95.88 171 TYR A C 1
ATOM 1295 O O . TYR A 1 171 ? 4.868 -6.889 -0.310 1.00 95.88 171 TYR A O 1
ATOM 1303 N N . GLY A 1 172 ? 5.778 -8.845 -0.939 1.00 93.62 172 GLY A N 1
ATOM 1304 C CA . GLY A 1 172 ? 7.033 -8.240 -1.405 1.00 93.62 172 GLY A CA 1
ATOM 1305 C C . GLY A 1 172 ? 7.724 -7.391 -0.328 1.00 93.62 172 GLY A C 1
ATOM 1306 O O . GLY A 1 172 ? 8.231 -6.309 -0.609 1.00 93.62 172 GLY A O 1
ATOM 1307 N N . GLY A 1 173 ? 7.652 -7.833 0.932 1.00 94.12 173 GLY A N 1
ATOM 1308 C CA . GLY A 1 173 ? 8.217 -7.119 2.081 1.00 94.12 173 GLY A CA 1
ATOM 1309 C C . GLY A 1 173 ? 7.513 -5.808 2.452 1.00 94.12 173 GLY A C 1
ATOM 1310 O O . GLY A 1 173 ? 8.026 -5.052 3.278 1.00 94.12 173 GLY A O 1
ATOM 1311 N N . THR A 1 174 ? 6.339 -5.527 1.879 1.00 94.75 174 THR A N 1
ATOM 1312 C CA . THR A 1 174 ? 5.530 -4.337 2.181 1.00 94.75 174 THR A CA 1
ATOM 1313 C C . THR A 1 174 ? 4.107 -4.707 2.571 1.00 94.75 174 THR A C 1
ATOM 1315 O O . THR A 1 174 ? 3.630 -5.796 2.261 1.00 94.75 174 THR A O 1
ATOM 1318 N N . VAL A 1 175 ? 3.420 -3.803 3.274 1.00 95.50 175 VAL A N 1
ATOM 1319 C CA . VAL A 1 175 ? 1.987 -3.962 3.539 1.00 95.50 175 VAL A CA 1
ATOM 1320 C C . VAL A 1 175 ? 1.191 -3.450 2.345 1.00 95.50 175 VAL A C 1
ATOM 1322 O O . VAL A 1 175 ? 1.297 -2.270 2.006 1.00 95.50 175 VAL A O 1
ATOM 1325 N N . VAL A 1 176 ? 0.385 -4.335 1.763 1.00 96.06 176 VAL A N 1
ATOM 1326 C CA . VAL A 1 176 ? -0.606 -4.031 0.719 1.00 96.06 176 VAL A CA 1
ATOM 1327 C C . VAL A 1 176 ? -2.001 -4.398 1.214 1.00 96.06 176 VAL A C 1
ATOM 1329 O O . VAL A 1 176 ? -2.147 -5.225 2.118 1.00 96.06 176 VAL A O 1
ATOM 1332 N N . TYR A 1 177 ? -3.029 -3.795 0.626 1.00 96.19 177 TYR A N 1
ATOM 1333 C CA . TYR A 1 177 ? -4.427 -4.019 0.980 1.00 96.19 177 TYR A CA 1
ATOM 1334 C C . TYR A 1 177 ? -5.093 -4.914 -0.061 1.00 96.19 177 TYR A C 1
ATOM 1336 O O . TYR A 1 177 ? -5.439 -4.455 -1.150 1.00 96.19 177 TYR A O 1
ATOM 1344 N N . ARG A 1 178 ? -5.271 -6.193 0.280 1.00 96.94 178 ARG A N 1
ATOM 1345 C CA . ARG A 1 178 ? -5.847 -7.192 -0.622 1.00 96.94 178 ARG A CA 1
ATOM 1346 C C . ARG A 1 178 ? -7.367 -7.113 -0.653 1.00 96.94 178 ARG A C 1
ATOM 1348 O O . ARG A 1 178 ? -8.022 -7.143 0.393 1.00 96.94 178 ARG A O 1
ATOM 1355 N N . ILE A 1 179 ? -7.906 -7.074 -1.863 1.00 96.50 179 ILE A N 1
ATOM 1356 C CA . ILE A 1 179 ? -9.309 -7.322 -2.184 1.00 96.50 179 ILE A CA 1
ATOM 1357 C C . ILE A 1 179 ? -9.378 -8.701 -2.824 1.00 96.50 179 ILE A C 1
ATOM 1359 O O . ILE A 1 179 ? -8.810 -8.902 -3.896 1.00 96.50 179 ILE A O 1
ATOM 1363 N N . ASP A 1 180 ? -10.105 -9.627 -2.213 1.00 96.44 180 ASP A N 1
ATOM 1364 C CA . ASP A 1 180 ? -10.388 -10.913 -2.836 1.00 96.44 180 ASP A CA 1
ATOM 1365 C C . ASP A 1 180 ? -11.699 -10.828 -3.614 1.00 96.44 180 ASP A C 1
ATOM 1367 O O . ASP A 1 180 ? -12.665 -10.176 -3.208 1.00 96.44 180 ASP A O 1
ATOM 1371 N N . GLY A 1 181 ? -11.749 -11.492 -4.757 1.00 96.69 181 GLY A N 1
ATOM 1372 C CA . GLY A 1 181 ? -12.911 -11.495 -5.619 1.00 96.69 181 GLY A CA 1
ATOM 1373 C C . GLY A 1 181 ? -13.136 -12.840 -6.275 1.00 96.69 181 GLY A C 1
ATOM 1374 O O . GLY A 1 181 ? -12.235 -13.663 -6.420 1.00 96.69 181 GLY A O 1
ATOM 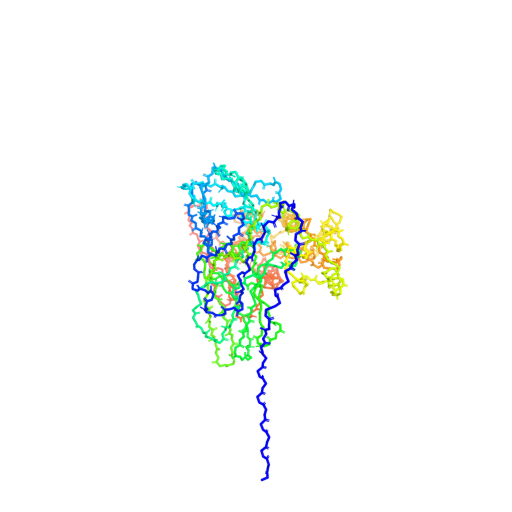1375 N N . HIS A 1 182 ? -14.377 -13.068 -6.683 1.00 97.38 182 HIS A N 1
ATOM 1376 C CA . HIS A 1 182 ? -14.711 -14.206 -7.521 1.00 97.38 182 HIS A CA 1
ATOM 1377 C C . HIS A 1 182 ? -15.746 -13.828 -8.571 1.00 97.38 182 HIS A C 1
ATOM 1379 O O . HIS A 1 182 ? -16.429 -12.806 -8.484 1.00 97.38 182 HIS A O 1
ATOM 1385 N N . THR A 1 183 ? -15.863 -14.672 -9.583 1.00 98.00 183 THR A N 1
ATOM 1386 C CA . THR A 1 183 ? -16.797 -14.513 -10.688 1.00 98.00 183 THR A CA 1
ATOM 1387 C C . THR A 1 183 ? -17.799 -15.660 -10.736 1.00 98.00 183 THR A C 1
ATOM 1389 O O . THR A 1 183 ? -17.475 -16.811 -10.449 1.00 98.00 183 THR A O 1
ATOM 1392 N N . TYR A 1 184 ? -19.043 -15.361 -11.112 1.00 95.38 184 TYR A N 1
ATOM 1393 C CA . TYR A 1 184 ? -20.070 -16.374 -11.370 1.00 95.38 184 TYR A CA 1
ATOM 1394 C C . TYR A 1 184 ? -19.880 -16.970 -12.773 1.00 95.38 184 TYR A C 1
ATOM 1396 O O . TYR A 1 184 ? -20.610 -16.638 -13.713 1.00 95.38 184 TYR A O 1
ATOM 1404 N N . GLY A 1 185 ? -18.873 -17.836 -12.896 1.00 94.50 185 GLY A N 1
ATOM 1405 C CA . GLY A 1 185 ? -18.471 -18.530 -14.121 1.00 94.50 185 GLY A CA 1
ATOM 1406 C C . GLY A 1 185 ? -16.990 -18.326 -14.446 1.00 94.50 185 GLY A C 1
ATOM 1407 O O . GLY A 1 185 ? -16.379 -17.387 -13.954 1.00 94.50 185 GLY A O 1
ATOM 1408 N N . ALA A 1 186 ? -16.438 -19.194 -15.297 1.00 96.06 186 ALA A N 1
ATOM 1409 C CA . ALA A 1 186 ? -15.047 -19.112 -15.731 1.00 96.06 186 ALA A CA 1
ATOM 1410 C C . ALA A 1 186 ? -14.792 -17.841 -16.566 1.00 96.06 186 ALA A C 1
ATOM 1412 O O . ALA A 1 186 ? -15.390 -17.659 -17.634 1.00 96.06 186 ALA A O 1
ATOM 1413 N N . ASN A 1 187 ? -13.916 -16.966 -16.083 1.00 95.38 187 ASN A N 1
ATOM 1414 C CA . ASN A 1 187 ? -13.446 -15.769 -16.767 1.00 95.38 187 ASN A CA 1
ATOM 1415 C C . ASN A 1 187 ? -12.151 -16.055 -17.552 1.00 95.38 187 ASN A C 1
ATOM 1417 O O . ASN A 1 187 ? -11.349 -16.916 -17.196 1.00 95.38 187 ASN A O 1
ATOM 1421 N N . THR A 1 188 ? -11.935 -15.307 -18.631 1.00 95.31 188 THR A N 1
ATOM 1422 C CA . THR A 1 188 ? -10.717 -15.338 -19.453 1.00 95.31 188 THR A CA 1
ATOM 1423 C C . THR A 1 188 ? -9.733 -14.233 -19.093 1.00 95.31 188 THR A C 1
ATOM 1425 O O . THR A 1 188 ? -8.557 -14.361 -19.427 1.00 95.31 188 THR A O 1
ATOM 1428 N N . GLY A 1 189 ? -10.137 -13.239 -18.301 1.00 94.38 189 GLY A N 1
ATOM 1429 C CA . GLY A 1 189 ? -9.244 -12.231 -17.730 1.00 94.38 189 GLY A CA 1
ATOM 1430 C C . GLY A 1 189 ? -9.939 -11.393 -16.663 1.00 94.38 189 GLY A C 1
ATOM 1431 O O . GLY A 1 189 ? -11.165 -11.275 -16.670 1.00 94.38 189 GLY A O 1
ATOM 1432 N N . VAL A 1 190 ? -9.152 -10.795 -15.773 1.00 96.38 190 VAL A N 1
ATOM 1433 C CA . VAL A 1 190 ? -9.607 -9.768 -14.831 1.00 96.38 190 VAL A CA 1
ATOM 1434 C C . VAL A 1 190 ? -8.606 -8.625 -14.874 1.00 96.38 190 VAL A C 1
ATOM 1436 O O . VAL A 1 190 ? -7.405 -8.867 -14.826 1.00 96.38 190 VAL A O 1
ATOM 1439 N N . ARG A 1 191 ? -9.109 -7.397 -14.953 1.00 96.00 191 ARG A N 1
ATOM 1440 C CA . ARG A 1 191 ? -8.329 -6.171 -14.774 1.00 96.00 191 ARG A CA 1
ATOM 1441 C C . ARG A 1 191 ? -9.012 -5.268 -13.761 1.00 96.00 191 ARG A C 1
ATOM 1443 O O . ARG A 1 191 ? -10.232 -5.340 -13.582 1.00 96.00 191 ARG A O 1
ATOM 1450 N N . ALA A 1 192 ? -8.232 -4.422 -13.114 1.00 95.69 192 ALA A N 1
ATOM 1451 C CA . ALA A 1 192 ? -8.723 -3.432 -12.176 1.00 95.69 192 ALA A CA 1
ATOM 1452 C C . ALA A 1 192 ? -8.177 -2.069 -12.586 1.00 95.69 192 ALA A C 1
ATOM 1454 O O . ALA A 1 192 ? -7.003 -1.963 -12.902 1.00 95.69 192 ALA A O 1
ATOM 1455 N N . VAL A 1 193 ? -9.029 -1.054 -12.599 1.00 93.75 193 VAL A N 1
ATOM 1456 C CA . VAL A 1 193 ? -8.700 0.309 -13.010 1.00 93.75 193 VAL A CA 1
ATOM 1457 C C . VAL A 1 193 ? -8.966 1.228 -11.832 1.00 93.75 193 VAL A C 1
ATOM 1459 O O . VAL A 1 193 ? -10.061 1.196 -11.262 1.00 93.75 193 VAL A O 1
ATOM 1462 N N . LEU A 1 194 ? -7.989 2.060 -11.498 1.00 91.25 194 LEU A N 1
ATOM 1463 C CA . LEU A 1 194 ? -8.103 3.126 -10.517 1.00 91.25 194 LEU A CA 1
ATOM 1464 C C . LEU A 1 194 ? -7.864 4.467 -11.209 1.00 91.25 194 LEU A C 1
ATOM 1466 O O . LEU A 1 194 ? -6.791 4.697 -11.752 1.00 91.25 194 LEU A O 1
ATOM 1470 N N . ASP A 1 195 ? -8.873 5.340 -11.204 1.00 86.12 195 ASP A N 1
ATOM 1471 C CA . ASP A 1 195 ? -8.796 6.687 -11.790 1.00 86.12 195 ASP A CA 1
ATOM 1472 C C . ASP A 1 195 ? -8.316 6.698 -13.256 1.00 86.12 195 ASP A C 1
ATOM 1474 O O . ASP A 1 195 ? -7.615 7.599 -13.706 1.00 86.12 195 ASP A O 1
ATOM 1478 N N . GLY A 1 196 ? -8.723 5.678 -14.019 1.00 84.88 196 GLY A N 1
ATOM 1479 C CA . GLY A 1 196 ? -8.354 5.501 -15.427 1.00 84.88 196 GLY A CA 1
ATOM 1480 C C . GLY A 1 196 ? -7.032 4.764 -15.655 1.00 84.88 196 GLY A C 1
ATOM 1481 O O . GLY A 1 196 ? -6.749 4.413 -16.795 1.00 84.88 196 GLY A O 1
ATOM 1482 N N . VAL A 1 197 ? -6.273 4.470 -14.599 1.00 84.44 197 VAL A N 1
ATOM 1483 C CA . VAL A 1 197 ? -5.005 3.733 -14.663 1.00 84.44 197 VAL A CA 1
ATOM 1484 C C . VAL A 1 197 ? -5.249 2.263 -14.328 1.00 84.44 197 VAL A C 1
ATOM 1486 O O . VAL A 1 197 ? -5.792 1.949 -13.266 1.00 84.44 197 VAL A O 1
ATOM 1489 N N . ASP A 1 198 ? -4.873 1.348 -15.224 1.00 86.81 198 ASP A N 1
ATOM 1490 C CA . ASP A 1 198 ? -4.909 -0.087 -14.930 1.00 86.81 198 ASP A CA 1
ATOM 1491 C C . ASP A 1 198 ? -3.909 -0.414 -13.801 1.00 86.81 198 ASP A C 1
ATOM 1493 O O . ASP A 1 198 ? -2.756 0.016 -13.796 1.00 86.81 198 ASP A O 1
ATOM 1497 N N . LEU A 1 199 ? -4.366 -1.186 -12.821 1.00 91.00 199 LEU A N 1
ATOM 1498 C CA . LEU A 1 199 ? -3.544 -1.713 -11.745 1.00 91.00 199 LEU A CA 1
ATOM 1499 C C . LEU A 1 199 ? -2.766 -2.927 -12.248 1.00 91.00 199 LEU A C 1
ATOM 1501 O O . LEU A 1 199 ? -3.333 -3.835 -12.858 1.00 91.00 199 LEU A O 1
ATOM 1505 N N . THR A 1 200 ? -1.479 -2.971 -11.926 1.00 84.81 200 THR A N 1
ATOM 1506 C CA . THR A 1 200 ? -0.581 -4.077 -12.283 1.00 84.81 200 THR A CA 1
ATOM 1507 C C . THR A 1 200 ? -0.736 -5.279 -11.353 1.00 84.81 200 THR A C 1
ATOM 1509 O O . THR A 1 200 ? -0.546 -6.417 -11.771 1.00 84.81 200 THR A O 1
ATOM 1512 N N . ASP A 1 201 ? -1.152 -5.055 -10.105 1.00 90.00 201 ASP A N 1
ATOM 1513 C CA . ASP A 1 201 ? -1.202 -6.079 -9.056 1.00 90.00 201 ASP A CA 1
ATOM 1514 C C . ASP A 1 201 ? -2.547 -6.826 -9.000 1.00 90.00 201 ASP A C 1
ATOM 1516 O O . ASP A 1 201 ? -3.173 -6.988 -7.945 1.00 90.00 201 ASP A O 1
ATOM 1520 N N . VAL A 1 202 ? -3.007 -7.306 -10.160 1.00 93.62 202 VAL A N 1
ATOM 1521 C CA . VAL A 1 202 ? -4.194 -8.165 -10.283 1.00 93.62 202 VAL A CA 1
ATOM 1522 C C . VAL A 1 202 ? -3.753 -9.600 -10.529 1.00 93.62 202 VAL A C 1
ATOM 1524 O O . VAL A 1 202 ? -3.168 -9.930 -11.558 1.00 93.62 202 VAL A O 1
ATOM 1527 N N . ARG A 1 203 ? -4.068 -10.490 -9.590 1.00 94.56 203 ARG A N 1
ATOM 1528 C CA . ARG A 1 203 ? -3.729 -11.913 -9.678 1.00 94.56 203 ARG A CA 1
ATOM 1529 C C . ARG A 1 203 ? -4.985 -12.738 -9.866 1.00 94.56 203 ARG A C 1
ATOM 1531 O O . ARG A 1 203 ? -6.013 -12.478 -9.248 1.00 94.56 203 ARG A O 1
ATOM 1538 N N . ARG A 1 204 ? -4.888 -13.769 -10.700 1.00 95.00 204 ARG A N 1
ATOM 1539 C CA . ARG A 1 204 ? -5.980 -14.700 -10.976 1.00 95.00 204 ARG A CA 1
ATOM 1540 C C . ARG A 1 204 ? -5.527 -16.133 -10.675 1.00 95.00 204 ARG A C 1
ATOM 1542 O O . ARG A 1 204 ? -5.006 -16.789 -11.578 1.00 95.00 204 ARG A O 1
ATOM 1549 N N . PRO A 1 205 ? -5.686 -16.608 -9.423 1.00 92.31 205 PRO A N 1
ATOM 1550 C CA . PRO A 1 205 ? -5.288 -17.961 -9.037 1.00 92.31 205 PRO A CA 1
ATOM 1551 C C . PRO A 1 205 ? -5.954 -19.062 -9.873 1.00 92.31 205 PRO A C 1
ATOM 1553 O O . PRO A 1 205 ? -5.332 -20.090 -10.127 1.00 92.31 205 PRO A O 1
ATOM 1556 N N . ASP A 1 206 ? -7.196 -18.843 -10.314 1.00 94.88 206 ASP A N 1
ATOM 1557 C CA . ASP A 1 206 ? -7.941 -19.760 -11.179 1.00 94.88 206 ASP A CA 1
ATOM 1558 C C . ASP A 1 206 ? -8.985 -19.021 -12.035 1.00 94.88 206 ASP A C 1
ATOM 1560 O O . ASP A 1 206 ? -9.141 -17.807 -11.959 1.00 94.88 206 ASP A O 1
ATOM 1564 N N . ASP A 1 207 ? -9.720 -19.737 -12.882 1.00 95.38 207 ASP A N 1
ATOM 1565 C CA . ASP A 1 207 ? -10.693 -19.139 -13.800 1.00 95.38 207 ASP A CA 1
ATOM 1566 C C . ASP A 1 207 ? -11.920 -18.513 -13.113 1.00 95.38 207 ASP A C 1
ATOM 1568 O O . ASP A 1 207 ? -12.727 -17.879 -13.785 1.00 95.38 207 ASP A O 1
ATOM 1572 N N . THR A 1 208 ? -12.073 -18.616 -11.795 1.00 97.31 208 THR A N 1
ATOM 1573 C CA . THR A 1 208 ? -13.189 -18.019 -11.049 1.00 97.31 208 THR A CA 1
ATOM 1574 C C . THR A 1 208 ? -12.754 -17.025 -9.987 1.00 97.31 208 THR A C 1
ATOM 1576 O O . THR A 1 208 ? -13.493 -16.069 -9.752 1.00 97.31 208 THR A O 1
ATOM 1579 N N . ASN A 1 209 ? -11.580 -17.195 -9.386 1.00 97.56 209 ASN A N 1
ATOM 1580 C CA . ASN A 1 209 ? -11.080 -16.396 -8.274 1.00 97.56 209 ASN A CA 1
ATOM 1581 C C . ASN A 1 209 ? -9.992 -15.428 -8.732 1.00 97.56 209 ASN A C 1
ATOM 1583 O O . ASN A 1 209 ? -9.169 -15.737 -9.595 1.00 97.56 209 ASN A O 1
ATOM 1587 N N . PHE A 1 210 ? -9.968 -14.250 -8.122 1.00 97.44 210 PHE A N 1
ATOM 1588 C CA . PHE A 1 210 ? -8.946 -13.240 -8.351 1.00 97.44 210 PHE A CA 1
ATOM 1589 C C . PHE A 1 210 ? -8.698 -12.433 -7.079 1.00 97.44 210 PHE A C 1
ATOM 1591 O O . PHE A 1 210 ? -9.511 -12.427 -6.158 1.00 97.44 210 PHE A O 1
ATOM 1598 N N . SER A 1 211 ? -7.577 -11.732 -7.038 1.00 97.31 211 SER A N 1
ATOM 1599 C CA . SER A 1 211 ? -7.230 -10.810 -5.964 1.00 97.31 211 SER A CA 1
ATOM 1600 C C . SER A 1 211 ? -6.597 -9.556 -6.548 1.00 97.31 211 SER A C 1
ATOM 1602 O O . SER A 1 211 ? -5.817 -9.646 -7.497 1.00 97.31 211 SER A O 1
ATOM 1604 N N . ILE A 1 212 ? -6.921 -8.406 -5.974 1.00 97.38 212 ILE A N 1
ATOM 1605 C CA . ILE A 1 212 ? -6.360 -7.103 -6.331 1.00 97.38 212 ILE A CA 1
ATOM 1606 C C . ILE A 1 212 ? -5.617 -6.607 -5.100 1.00 97.38 212 ILE A C 1
ATOM 1608 O O . ILE A 1 212 ? -6.233 -6.447 -4.044 1.00 97.38 212 ILE A O 1
ATOM 1612 N N . ASP A 1 213 ? -4.316 -6.378 -5.222 1.00 96.62 213 ASP A N 1
ATOM 1613 C CA . ASP A 1 213 ? -3.524 -5.809 -4.137 1.00 96.62 213 ASP A CA 1
ATOM 1614 C C . ASP A 1 213 ? -3.357 -4.309 -4.377 1.00 96.62 213 ASP A C 1
ATOM 1616 O O . ASP A 1 213 ? -2.900 -3.883 -5.432 1.00 96.62 213 ASP A O 1
ATOM 1620 N N . LEU A 1 214 ? -3.768 -3.496 -3.403 1.00 95.38 214 LEU A N 1
ATOM 1621 C CA . LEU A 1 214 ? -3.601 -2.048 -3.462 1.00 95.38 214 LEU A CA 1
ATOM 1622 C C . LEU A 1 214 ? -2.404 -1.630 -2.618 1.00 95.38 214 LEU A C 1
ATOM 1624 O O . LEU A 1 214 ? -2.326 -1.959 -1.427 1.00 95.38 214 LEU A O 1
ATOM 1628 N N . SER A 1 215 ? -1.507 -0.840 -3.201 1.00 93.00 215 SER A N 1
ATOM 1629 C CA . SER A 1 215 ? -0.501 -0.122 -2.426 1.00 93.00 215 SER A CA 1
ATOM 1630 C C . SER A 1 215 ? -1.180 0.855 -1.453 1.00 93.00 215 SER A C 1
ATOM 1632 O O . SER A 1 215 ? -2.338 1.245 -1.658 1.00 93.00 215 SER A O 1
ATOM 1634 N N . PRO A 1 216 ? -0.492 1.290 -0.384 1.00 89.88 216 PRO A N 1
ATOM 1635 C CA . PRO A 1 216 ? -1.049 2.295 0.510 1.00 89.88 216 PRO A CA 1
ATOM 1636 C C . PRO A 1 216 ? -1.491 3.566 -0.203 1.00 89.88 216 PRO A C 1
ATOM 1638 O O . PRO A 1 216 ? -2.605 4.026 0.029 1.00 89.88 216 PRO A O 1
ATOM 1641 N N . ASP A 1 217 ? -0.682 4.078 -1.125 1.00 89.06 217 ASP A N 1
ATOM 1642 C CA . ASP A 1 217 ? -1.012 5.300 -1.855 1.00 89.06 217 ASP A CA 1
ATOM 1643 C C . ASP A 1 217 ? -2.244 5.113 -2.749 1.00 89.06 217 ASP A C 1
ATOM 1645 O O . ASP A 1 217 ? -3.116 5.981 -2.777 1.00 89.06 217 ASP A O 1
ATOM 1649 N N . GLN A 1 218 ? -2.389 3.951 -3.397 1.00 92.00 218 GLN A N 1
ATOM 1650 C CA . GLN A 1 218 ? -3.587 3.610 -4.177 1.00 92.00 218 GLN A CA 1
ATOM 1651 C C . GLN A 1 218 ? -4.833 3.515 -3.285 1.00 92.00 218 GLN A C 1
ATOM 1653 O O . GLN A 1 218 ? -5.878 4.083 -3.612 1.00 92.00 218 GLN A O 1
ATOM 1658 N N . ALA A 1 219 ? -4.734 2.852 -2.129 1.00 91.25 219 ALA A N 1
ATOM 1659 C CA . ALA A 1 219 ? -5.834 2.763 -1.171 1.00 91.25 219 ALA A CA 1
ATOM 1660 C C . ALA A 1 219 ? -6.223 4.151 -0.621 1.00 91.25 219 ALA A C 1
ATOM 1662 O O . ALA A 1 219 ? -7.407 4.464 -0.499 1.00 91.25 219 ALA A O 1
ATOM 1663 N N . TYR A 1 220 ? -5.260 5.029 -0.337 1.00 86.88 220 TYR A N 1
ATOM 1664 C CA . TYR A 1 220 ? -5.555 6.399 0.096 1.00 86.88 220 TYR A CA 1
ATOM 1665 C C . TYR A 1 220 ? -6.117 7.284 -1.015 1.00 86.88 220 TYR A C 1
ATOM 1667 O O . TYR A 1 220 ? -7.005 8.097 -0.739 1.00 86.88 220 TYR A O 1
ATOM 1675 N N . GLY A 1 221 ? -5.659 7.110 -2.255 1.00 86.00 221 GLY A N 1
ATOM 1676 C CA . GLY A 1 221 ? -6.250 7.746 -3.434 1.00 86.00 221 GLY A CA 1
ATOM 1677 C C . GLY A 1 221 ? -7.726 7.372 -3.589 1.00 86.00 221 GLY A C 1
ATOM 1678 O O . GLY A 1 221 ? -8.590 8.248 -3.682 1.00 86.00 221 GLY A O 1
ATOM 1679 N N . LEU A 1 222 ? -8.038 6.079 -3.458 1.00 87.62 222 LEU A N 1
ATOM 1680 C CA . LEU A 1 222 ? -9.405 5.549 -3.451 1.00 87.62 222 LEU A CA 1
ATOM 1681 C C . LEU A 1 222 ? -10.276 6.151 -2.343 1.00 87.62 222 LEU A C 1
ATOM 1683 O O . LEU A 1 222 ? -11.404 6.568 -2.602 1.00 87.62 222 LEU A O 1
ATOM 1687 N N . LEU A 1 223 ? -9.752 6.258 -1.117 1.00 87.06 223 LEU A N 1
ATOM 1688 C CA . LEU A 1 223 ? -10.454 6.915 -0.004 1.00 87.06 223 LEU A CA 1
ATOM 1689 C C . LEU A 1 223 ? -10.743 8.396 -0.271 1.00 87.06 223 LEU A C 1
ATOM 1691 O O . LEU A 1 223 ? -11.637 8.972 0.356 1.00 87.06 223 LEU A O 1
ATOM 1695 N N . ALA A 1 224 ? -9.955 9.043 -1.133 1.00 83.81 224 ALA A N 1
ATOM 1696 C CA . ALA A 1 224 ? -10.084 10.461 -1.379 1.00 83.81 224 ALA A CA 1
ATOM 1697 C C . ALA A 1 224 ? -11.299 10.776 -2.248 1.00 83.81 224 ALA A C 1
ATOM 1699 O O . ALA A 1 224 ? -12.170 11.507 -1.764 1.00 83.81 224 ALA A O 1
ATOM 1700 N N . ARG A 1 225 ? -11.321 10.285 -3.498 1.00 71.69 225 ARG A N 1
ATOM 1701 C CA . ARG A 1 225 ? -12.397 10.481 -4.500 1.00 71.69 225 ARG A CA 1
ATOM 1702 C C . ARG A 1 225 ? -12.379 9.440 -5.640 1.00 71.69 225 ARG A C 1
ATOM 1704 O O . ARG A 1 225 ? -12.954 9.719 -6.688 1.00 71.69 225 ARG A O 1
ATOM 1711 N N . GLY A 1 226 ? -11.721 8.296 -5.456 1.00 77.69 226 GLY A N 1
ATOM 1712 C CA . GLY A 1 226 ? -11.550 7.312 -6.526 1.00 77.69 226 GLY A CA 1
ATOM 1713 C C . GLY A 1 226 ? -12.655 6.256 -6.566 1.00 77.69 226 GLY A C 1
ATOM 1714 O O . GLY A 1 226 ? -13.172 5.839 -5.524 1.00 77.69 226 GLY A O 1
ATOM 1715 N N . ASP A 1 227 ? -12.951 5.781 -7.774 1.00 89.56 227 ASP A N 1
ATOM 1716 C CA . ASP A 1 227 ? -13.719 4.558 -8.006 1.00 89.56 227 ASP A CA 1
ATOM 1717 C C . ASP A 1 227 ? -12.748 3.466 -8.471 1.00 89.56 227 ASP A C 1
ATOM 1719 O O . ASP A 1 227 ? -11.993 3.656 -9.427 1.00 89.56 227 ASP A O 1
ATOM 1723 N N . LEU A 1 228 ? -12.798 2.296 -7.835 1.00 94.94 228 LEU A N 1
ATOM 1724 C CA . LEU A 1 228 ? -12.141 1.099 -8.351 1.00 94.94 228 LEU A CA 1
ATOM 1725 C C . LEU A 1 228 ? -13.103 0.415 -9.323 1.00 94.94 228 LEU A C 1
ATOM 1727 O O . LEU A 1 228 ? -14.174 -0.057 -8.924 1.00 94.94 228 LEU A O 1
ATOM 1731 N N . GLN A 1 229 ? -12.722 0.332 -10.594 1.00 96.94 229 GLN A N 1
ATOM 1732 C CA . GLN A 1 229 ? -13.459 -0.422 -11.601 1.00 96.94 229 GLN A CA 1
ATOM 1733 C C . GLN A 1 229 ? -12.793 -1.780 -11.825 1.00 96.94 229 GLN A C 1
ATOM 1735 O O . GLN A 1 229 ? -11.666 -1.864 -12.293 1.00 96.94 229 GLN A O 1
ATOM 1740 N N . VAL A 1 230 ? -13.512 -2.859 -11.539 1.00 97.62 230 VAL A N 1
ATOM 1741 C CA . VAL A 1 230 ? -13.082 -4.234 -11.804 1.00 97.62 230 VAL A CA 1
ATOM 1742 C C . VAL A 1 230 ? -13.790 -4.738 -13.048 1.00 97.62 230 VAL A C 1
ATOM 1744 O O . VAL A 1 230 ? -15.018 -4.695 -13.124 1.00 97.62 230 VAL A O 1
ATOM 1747 N N . ILE A 1 231 ? -13.032 -5.228 -14.020 1.00 97.94 231 ILE A N 1
ATOM 1748 C CA . ILE A 1 231 ? -13.540 -5.673 -15.317 1.00 97.94 231 ILE A CA 1
ATOM 1749 C C . ILE A 1 231 ? -13.122 -7.122 -15.510 1.00 97.94 231 ILE A C 1
ATOM 1751 O O . ILE A 1 231 ? -11.935 -7.438 -15.516 1.00 97.94 231 ILE A O 1
ATOM 1755 N N . ALA A 1 232 ? -14.106 -8.000 -15.674 1.00 97.62 232 ALA A N 1
ATOM 1756 C CA . ALA A 1 232 ? -13.897 -9.416 -15.927 1.00 97.62 232 ALA A CA 1
ATOM 1757 C C . ALA A 1 232 ? -14.331 -9.762 -17.356 1.00 97.62 232 ALA A C 1
ATOM 1759 O O . ALA A 1 232 ? -15.447 -9.448 -17.781 1.00 97.62 232 ALA A O 1
ATOM 1760 N N . SER A 1 233 ? -13.451 -10.434 -18.087 1.00 97.69 233 SER A N 1
ATOM 1761 C CA . SER A 1 233 ? -13.680 -10.903 -19.451 1.00 97.69 233 SER A CA 1
ATOM 1762 C C . SER A 1 233 ? -14.202 -12.333 -19.432 1.00 97.69 233 SER A C 1
ATOM 1764 O O . SER A 1 233 ? -13.669 -13.179 -18.724 1.00 97.69 233 SER A O 1
ATOM 1766 N N . PHE A 1 234 ? -15.233 -12.622 -20.222 1.00 96.00 234 PHE A N 1
ATOM 1767 C CA . PHE A 1 234 ? -15.772 -13.969 -20.419 1.00 96.00 234 PHE A CA 1
ATOM 1768 C C . PHE A 1 234 ? -15.803 -14.289 -21.917 1.00 96.00 234 PHE A C 1
ATOM 1770 O O . PHE A 1 234 ? -15.831 -13.363 -22.732 1.00 96.00 234 PHE A O 1
ATOM 1777 N N . PRO A 1 235 ? -15.925 -15.570 -22.315 1.00 95.06 235 PRO A N 1
ATOM 1778 C CA . PRO A 1 235 ? -16.117 -15.929 -23.724 1.00 95.06 235 PRO A CA 1
ATOM 1779 C C . PRO A 1 235 ? -17.341 -15.257 -24.370 1.00 95.06 235 PRO A C 1
ATOM 1781 O O . PRO A 1 235 ? -17.394 -15.079 -25.581 1.00 95.06 235 PRO A O 1
ATOM 1784 N N . THR A 1 236 ? -18.334 -14.873 -23.561 1.00 93.31 236 THR A N 1
ATOM 1785 C CA . THR A 1 236 ? -19.566 -14.203 -24.003 1.00 93.31 236 THR A CA 1
ATOM 1786 C C . THR A 1 236 ? -19.482 -12.671 -24.004 1.00 93.31 236 THR A C 1
ATOM 1788 O O . THR A 1 236 ? -20.486 -12.026 -24.291 1.00 93.31 236 THR A O 1
ATOM 1791 N N . GLY A 1 237 ? -18.342 -12.084 -23.623 1.00 94.75 237 GLY A N 1
ATOM 1792 C CA . GLY A 1 237 ? -18.145 -10.637 -23.478 1.00 94.75 237 GLY A CA 1
ATOM 1793 C C . GLY A 1 237 ? -17.691 -10.212 -22.077 1.00 94.75 237 GLY A C 1
ATOM 1794 O O . GLY A 1 237 ? -17.727 -10.998 -21.129 1.00 94.75 237 GLY A O 1
ATOM 1795 N N . GLY A 1 238 ? -17.248 -8.959 -21.951 1.00 94.94 238 GLY A N 1
ATOM 1796 C CA . GLY A 1 238 ? -16.811 -8.370 -20.684 1.00 94.94 238 GLY A CA 1
ATOM 1797 C C . GLY A 1 238 ? -17.967 -7.860 -19.824 1.00 94.94 238 GLY A C 1
ATOM 1798 O O . GLY A 1 238 ? -19.012 -7.454 -20.333 1.00 94.94 238 GLY A O 1
ATOM 1799 N N . VAL A 1 239 ? -17.773 -7.869 -18.509 1.00 97.69 239 VAL A N 1
ATOM 1800 C CA . VAL A 1 239 ? -18.649 -7.209 -17.532 1.00 97.69 239 VAL A CA 1
ATOM 1801 C C . VAL A 1 239 ? -17.798 -6.437 -16.537 1.00 97.69 239 VAL A C 1
ATOM 1803 O O . VAL A 1 239 ? -16.667 -6.830 -16.258 1.00 97.69 239 VAL A O 1
ATOM 1806 N N . ASP A 1 240 ? -18.350 -5.372 -15.968 1.00 97.81 240 ASP A N 1
ATOM 1807 C CA . ASP A 1 240 ? -17.645 -4.549 -14.996 1.00 97.81 240 ASP A CA 1
ATOM 1808 C C . ASP A 1 240 ? -18.433 -4.355 -13.699 1.00 97.81 240 ASP A C 1
ATOM 1810 O O . ASP A 1 240 ? -19.657 -4.521 -13.638 1.00 97.81 240 ASP A O 1
ATOM 1814 N N . LYS A 1 241 ? -17.701 -4.036 -12.637 1.00 97.44 241 LYS A N 1
ATOM 1815 C CA . LYS A 1 241 ? -18.209 -3.671 -11.319 1.00 97.44 241 LYS A CA 1
ATOM 1816 C C . LYS A 1 241 ? -17.400 -2.491 -10.801 1.00 97.44 241 LYS A C 1
ATOM 1818 O O . LYS A 1 241 ? -16.177 -2.525 -10.837 1.00 97.44 241 LYS A O 1
ATOM 1823 N N . ARG A 1 242 ? -18.085 -1.466 -10.302 1.00 96.50 242 ARG A N 1
ATOM 1824 C CA . ARG A 1 242 ? -17.471 -0.282 -9.695 1.00 96.50 242 ARG A CA 1
ATOM 1825 C C . ARG A 1 242 ? -17.759 -0.246 -8.209 1.00 96.50 242 ARG A C 1
ATOM 1827 O O . ARG A 1 242 ? -18.877 -0.567 -7.789 1.00 96.50 242 ARG A O 1
ATOM 1834 N N . VAL A 1 243 ? -16.747 0.134 -7.445 1.00 95.31 243 VAL A N 1
ATOM 1835 C CA . VAL A 1 243 ? -16.798 0.248 -5.988 1.00 95.31 243 VAL A CA 1
ATOM 1836 C C . VAL A 1 243 ? -16.049 1.492 -5.537 1.00 95.31 243 VAL A C 1
ATOM 1838 O O . VAL A 1 243 ? -15.067 1.888 -6.159 1.00 95.31 243 VAL A O 1
ATOM 1841 N N . THR A 1 244 ? -16.493 2.083 -4.436 1.00 92.62 244 THR A N 1
ATOM 1842 C CA . THR A 1 244 ? -15.747 3.134 -3.737 1.00 92.62 244 THR A CA 1
ATOM 1843 C C . THR A 1 244 ? -15.053 2.543 -2.518 1.00 92.62 244 THR A C 1
ATOM 1845 O O . THR A 1 244 ? -15.351 1.419 -2.110 1.00 92.62 244 THR A O 1
ATOM 1848 N N . LEU A 1 245 ? -14.141 3.287 -1.898 1.00 92.31 245 LEU A N 1
ATOM 1849 C CA . LEU A 1 245 ? -13.496 2.870 -0.656 1.00 92.31 245 LEU A CA 1
ATOM 1850 C C . LEU A 1 245 ? -13.886 3.802 0.493 1.00 92.31 245 LEU A C 1
ATOM 1852 O O . LEU A 1 245 ? -13.939 5.021 0.348 1.00 92.31 245 LEU A O 1
ATOM 1856 N N . GLY A 1 246 ? -14.153 3.215 1.653 1.00 91.69 246 GLY A N 1
ATOM 1857 C CA . GLY A 1 246 ? -14.325 3.919 2.915 1.00 91.69 246 GLY A CA 1
ATOM 1858 C C . GLY A 1 246 ? -13.476 3.290 4.012 1.00 91.69 246 GLY A C 1
ATOM 1859 O O . GLY A 1 246 ? -12.803 2.282 3.812 1.00 91.69 246 GLY A O 1
ATOM 1860 N N . LEU A 1 247 ? -13.528 3.881 5.201 1.00 93.31 247 LEU A N 1
ATOM 1861 C CA . LEU A 1 247 ? -12.927 3.321 6.405 1.00 93.31 247 LEU A CA 1
ATOM 1862 C C . LEU A 1 247 ? -14.026 2.947 7.389 1.00 93.31 247 LEU A C 1
ATOM 1864 O O . LEU A 1 247 ? -14.955 3.725 7.621 1.00 93.31 247 LEU A O 1
ATOM 1868 N N . SER A 1 248 ? -13.914 1.769 7.992 1.00 92.88 248 SER A N 1
ATOM 1869 C CA . SER A 1 248 ? -14.899 1.282 8.953 1.00 92.88 248 SER A CA 1
ATOM 1870 C C . SER A 1 248 ? -14.259 0.661 10.183 1.00 92.88 248 SER A C 1
ATOM 1872 O O . SER A 1 248 ? -13.160 0.113 10.122 1.00 92.88 248 SER A O 1
ATOM 1874 N N . ILE A 1 249 ? -14.964 0.746 11.306 1.00 93.94 249 ILE A N 1
ATOM 1875 C CA . ILE A 1 249 ? -14.591 0.080 12.550 1.00 93.94 249 ILE A CA 1
ATOM 1876 C C . ILE A 1 249 ? -14.777 -1.430 12.369 1.00 93.94 249 ILE A C 1
ATOM 1878 O O . ILE A 1 249 ? -15.896 -1.888 12.138 1.00 93.94 249 ILE A O 1
ATOM 1882 N N . LYS A 1 250 ? -13.689 -2.193 12.502 1.00 92.50 250 LYS A N 1
ATOM 1883 C CA . LYS A 1 250 ? -13.694 -3.663 12.569 1.00 92.50 250 LYS A CA 1
ATOM 1884 C C . LYS A 1 250 ? -13.885 -4.145 14.002 1.00 92.50 250 LYS A C 1
ATOM 1886 O O . LYS A 1 250 ? -14.661 -5.065 14.243 1.00 92.50 250 LYS A O 1
ATOM 1891 N N . LYS A 1 251 ? -13.200 -3.518 14.962 1.00 94.81 251 LYS A N 1
ATOM 1892 C CA . LYS A 1 251 ? -13.305 -3.859 16.389 1.00 94.81 251 LYS A CA 1
ATOM 1893 C C . LYS A 1 251 ? -13.481 -2.614 17.228 1.00 94.81 251 LYS A C 1
ATOM 1895 O O . LYS A 1 251 ? -12.815 -1.607 16.989 1.00 94.81 251 LYS A O 1
ATOM 1900 N N . LEU A 1 252 ? -14.356 -2.721 18.216 1.00 96.94 252 LEU A N 1
ATOM 1901 C CA . LEU A 1 252 ? -14.514 -1.745 19.278 1.00 96.94 252 LEU A CA 1
ATOM 1902 C C . LEU A 1 252 ? -14.482 -2.493 20.605 1.00 96.94 252 LEU A C 1
ATOM 1904 O O . LEU A 1 252 ? -15.269 -3.412 20.803 1.00 96.94 252 LEU A O 1
ATOM 1908 N N . GLY A 1 253 ? -13.601 -2.088 21.506 1.00 97.19 253 GLY A N 1
ATOM 1909 C CA . GLY A 1 253 ? -13.534 -2.591 22.871 1.00 97.19 253 GLY A CA 1
ATOM 1910 C C . GLY A 1 253 ? -13.456 -1.447 23.866 1.00 97.19 253 GLY A C 1
ATOM 1911 O O . GLY A 1 253 ? -13.070 -0.335 23.509 1.00 97.19 253 GLY A O 1
ATOM 1912 N N . MET A 1 254 ? -13.829 -1.695 25.114 1.00 97.75 254 MET A N 1
ATOM 1913 C CA . MET A 1 254 ? -13.617 -0.757 26.211 1.00 97.75 254 MET A CA 1
ATOM 1914 C C . MET A 1 254 ? -13.318 -1.512 27.499 1.00 97.75 254 MET A C 1
ATOM 1916 O O . MET A 1 254 ? -13.966 -2.511 27.801 1.00 97.75 254 MET A O 1
ATOM 1920 N N . THR A 1 255 ? -12.342 -1.021 28.255 1.00 97.25 255 THR A N 1
ATOM 1921 C CA . THR A 1 255 ? -11.914 -1.622 29.516 1.00 97.25 255 THR A CA 1
ATOM 1922 C C . THR A 1 255 ? -11.655 -0.566 30.586 1.00 97.25 255 THR A C 1
ATOM 1924 O O . THR A 1 255 ? -11.341 0.590 30.284 1.00 97.25 255 THR A O 1
ATOM 1927 N N . SER A 1 256 ? -11.801 -0.967 31.848 1.00 95.50 256 SER A N 1
ATOM 1928 C CA . SER A 1 256 ? -11.317 -0.222 33.016 1.00 95.50 256 SER A CA 1
ATOM 1929 C C . SER A 1 256 ? -9.927 -0.659 33.490 1.00 95.50 256 SER A C 1
ATOM 1931 O O . SER A 1 256 ? -9.413 -0.070 34.439 1.00 95.50 256 SER A O 1
ATOM 1933 N N . GLY A 1 257 ? -9.366 -1.721 32.903 1.00 93.81 257 GLY A N 1
ATOM 1934 C CA . GLY A 1 257 ? -8.039 -2.242 33.231 1.00 93.81 257 GLY A CA 1
ATOM 1935 C C . GLY A 1 257 ? -6.922 -1.607 32.407 1.00 93.81 257 GLY A C 1
ATOM 1936 O O . GLY A 1 257 ? -7.142 -0.660 31.647 1.00 93.81 257 GLY A O 1
ATOM 1937 N N . ASP A 1 258 ? -5.719 -2.158 32.550 1.00 92.75 258 ASP A N 1
ATOM 1938 C CA . ASP A 1 258 ? -4.602 -1.826 31.673 1.00 92.75 258 ASP A CA 1
ATOM 1939 C C . ASP A 1 258 ? -4.875 -2.348 30.252 1.00 92.75 258 ASP A C 1
ATOM 1941 O O . ASP A 1 258 ? -5.222 -3.514 30.047 1.00 92.75 258 ASP A O 1
ATOM 1945 N N . ALA A 1 259 ? -4.750 -1.470 29.256 1.00 93.81 259 ALA A N 1
ATOM 1946 C CA . ALA A 1 259 ? -5.091 -1.804 27.879 1.00 93.81 259 ALA A CA 1
ATOM 1947 C C . ALA A 1 259 ? -4.149 -2.852 27.269 1.00 93.81 259 ALA A C 1
ATOM 1949 O O . ALA A 1 259 ? -4.598 -3.625 26.429 1.00 93.81 259 ALA A O 1
ATOM 1950 N N . TYR A 1 260 ? -2.890 -2.916 27.704 1.00 92.56 260 TYR A N 1
ATOM 1951 C CA . TYR A 1 260 ? -1.888 -3.858 27.200 1.00 92.56 260 TYR A CA 1
ATOM 1952 C C . TYR A 1 260 ? -1.931 -5.204 27.913 1.00 92.56 260 TYR A C 1
ATOM 1954 O O . TYR A 1 260 ? -1.495 -6.207 27.353 1.00 92.56 260 TYR A O 1
ATOM 1962 N N . GLU A 1 261 ? -2.495 -5.263 29.116 1.00 94.38 261 GLU A N 1
ATOM 1963 C CA . GLU A 1 261 ? -2.848 -6.542 29.732 1.00 94.38 261 GLU A CA 1
ATOM 1964 C C . GLU A 1 261 ? -4.080 -7.162 29.057 1.00 94.38 261 GLU A C 1
ATOM 1966 O O . GLU A 1 261 ? -4.114 -8.370 28.816 1.00 94.38 261 GLU A O 1
ATOM 1971 N N . VAL A 1 262 ? -5.081 -6.341 28.719 1.00 95.25 262 VAL A N 1
ATOM 1972 C CA . VAL A 1 262 ? -6.333 -6.800 28.090 1.00 95.25 262 VAL A CA 1
ATOM 1973 C C . VAL A 1 262 ? -6.149 -7.099 26.599 1.00 95.25 262 VAL A C 1
ATOM 1975 O O . VAL A 1 262 ? -6.621 -8.125 26.107 1.00 95.25 262 VAL A O 1
ATOM 1978 N N . TRP A 1 263 ? -5.453 -6.221 25.880 1.00 94.62 263 TRP A N 1
ATOM 1979 C CA . TRP A 1 263 ? -5.162 -6.334 24.452 1.00 94.62 263 TRP A CA 1
ATOM 1980 C C . TRP A 1 263 ? -3.651 -6.241 24.231 1.00 94.62 263 TRP A C 1
ATOM 1982 O O . TRP A 1 263 ? -3.140 -5.201 23.803 1.00 94.62 263 TRP A O 1
ATOM 1992 N N . PRO A 1 264 ? -2.913 -7.319 24.545 1.00 94.19 264 PRO A N 1
ATOM 1993 C CA . PRO A 1 264 ? -1.468 -7.308 24.421 1.00 94.19 264 PRO A CA 1
ATOM 1994 C C . PRO A 1 264 ? -1.038 -7.084 22.969 1.00 94.19 264 PRO A C 1
ATOM 1996 O O . PRO A 1 264 ? -1.715 -7.561 22.047 1.00 94.19 264 PRO A O 1
ATOM 1999 N N . PRO A 1 265 ? 0.114 -6.419 22.755 1.00 92.12 265 PRO A N 1
ATOM 2000 C CA . PRO A 1 265 ? 0.694 -6.278 21.431 1.00 92.12 265 PRO A CA 1
ATOM 2001 C C . PRO A 1 265 ? 0.790 -7.642 20.728 1.00 92.12 265 PRO A C 1
ATOM 2003 O O . PRO A 1 265 ? 1.138 -8.643 21.369 1.00 92.12 265 PRO A O 1
ATOM 2006 N N . PRO A 1 266 ? 0.509 -7.717 19.417 1.00 93.00 266 PRO A N 1
ATOM 2007 C CA . PRO A 1 266 ? 0.669 -8.949 18.663 1.00 93.00 266 PRO A CA 1
ATOM 2008 C C . PRO A 1 266 ? 2.085 -9.507 18.813 1.00 93.00 266 PRO A C 1
ATOM 2010 O O . PRO A 1 266 ? 3.075 -8.796 18.663 1.00 93.00 266 PRO A O 1
ATOM 2013 N N . THR A 1 267 ? 2.175 -10.803 19.096 1.00 96.25 267 THR A N 1
ATOM 2014 C CA . THR A 1 267 ? 3.442 -11.535 19.176 1.00 96.25 267 THR A CA 1
ATOM 2015 C C . THR A 1 267 ? 3.515 -12.574 18.066 1.00 96.25 267 THR A C 1
ATOM 2017 O O . THR A 1 267 ? 2.489 -13.024 17.545 1.00 96.25 267 THR A O 1
ATOM 2020 N N . CYS A 1 268 ? 4.733 -12.986 17.703 1.00 97.94 268 CYS A N 1
ATOM 2021 C CA . CYS A 1 268 ? 4.923 -14.098 16.780 1.00 97.94 268 CYS A CA 1
ATOM 2022 C C . CYS A 1 268 ? 4.440 -15.410 17.404 1.00 97.94 268 CYS A C 1
ATOM 2024 O O . CYS A 1 268 ? 5.171 -16.094 18.127 1.00 97.94 268 CYS A O 1
ATOM 2026 N N . THR A 1 269 ? 3.188 -15.770 17.134 1.00 97.81 269 THR A N 1
ATOM 2027 C CA . THR A 1 269 ? 2.624 -17.024 17.634 1.00 97.81 269 THR A CA 1
ATOM 2028 C C . THR A 1 269 ? 3.314 -18.220 16.979 1.00 97.81 269 THR A C 1
ATOM 2030 O O . THR A 1 269 ? 3.756 -18.153 15.830 1.00 97.81 269 THR A O 1
ATOM 2033 N N . SER A 1 270 ? 3.354 -19.363 17.669 1.00 98.12 270 SER A N 1
ATOM 2034 C CA . SER A 1 270 ? 3.903 -20.602 17.100 1.00 98.12 270 SER A CA 1
ATOM 2035 C C . SER A 1 270 ? 3.175 -21.040 15.823 1.00 98.12 270 SER A C 1
ATOM 2037 O O . SER A 1 270 ? 3.808 -21.593 14.927 1.00 98.12 270 SER A O 1
ATOM 2039 N N . THR A 1 271 ? 1.871 -20.759 15.714 1.00 98.12 271 THR A N 1
ATOM 2040 C CA . THR A 1 271 ? 1.061 -21.077 14.527 1.00 98.12 271 THR A CA 1
ATOM 2041 C C . THR A 1 271 ? 1.467 -20.214 13.336 1.00 98.12 271 THR A C 1
ATOM 2043 O O . THR A 1 271 ? 1.796 -20.757 12.284 1.00 98.12 271 THR A O 1
ATOM 2046 N N . THR A 1 272 ? 1.527 -18.887 13.507 1.00 98.25 272 THR A N 1
ATOM 2047 C CA . THR A 1 272 ? 1.975 -17.967 12.447 1.00 98.25 272 THR A CA 1
ATOM 2048 C C . THR A 1 272 ? 3.410 -18.274 12.035 1.00 98.25 272 THR A C 1
ATOM 2050 O O . THR A 1 272 ? 3.688 -18.416 10.848 1.00 98.25 272 THR A O 1
ATOM 2053 N N . ARG A 1 273 ? 4.307 -18.482 13.007 1.00 98.44 273 ARG A N 1
ATOM 2054 C CA . ARG A 1 273 ? 5.700 -18.858 12.744 1.00 98.44 273 ARG A CA 1
ATOM 2055 C C . ARG A 1 273 ? 5.811 -20.148 11.934 1.00 98.44 273 ARG A C 1
ATOM 2057 O O . ARG A 1 273 ? 6.584 -20.198 10.986 1.00 98.44 273 ARG A O 1
ATOM 2064 N N . SER A 1 274 ? 5.055 -21.182 12.304 1.00 98.38 274 SER A N 1
ATOM 2065 C CA . SER A 1 274 ? 5.088 -22.473 11.604 1.00 98.38 274 SER A CA 1
ATOM 2066 C C . SER A 1 274 ? 4.518 -22.370 10.192 1.00 98.38 274 SER A C 1
ATOM 2068 O O . SER A 1 274 ? 5.066 -22.985 9.287 1.00 98.38 274 SER A O 1
ATOM 2070 N N . CYS A 1 275 ? 3.462 -21.571 9.992 1.00 98.62 275 CYS A N 1
ATOM 2071 C CA . CYS A 1 275 ? 2.942 -21.283 8.656 1.00 98.62 275 CYS A CA 1
ATOM 2072 C C . CYS A 1 275 ? 4.008 -20.613 7.786 1.00 98.62 275 CYS A C 1
ATOM 2074 O O . CYS A 1 275 ? 4.299 -21.102 6.700 1.00 98.62 275 CYS A O 1
ATOM 2076 N N . LEU A 1 276 ? 4.639 -19.551 8.298 1.00 98.44 276 LEU A N 1
ATOM 2077 C CA . LEU A 1 276 ? 5.676 -18.812 7.581 1.00 98.44 276 LEU A CA 1
ATOM 2078 C C . LEU A 1 276 ? 6.854 -19.719 7.210 1.00 98.44 276 LEU A C 1
ATOM 2080 O O . LEU A 1 276 ? 7.260 -19.750 6.058 1.00 98.44 276 LEU A O 1
ATOM 2084 N N . LEU A 1 277 ? 7.358 -20.526 8.146 1.00 97.81 277 LEU A N 1
ATOM 2085 C CA . LEU A 1 277 ? 8.445 -21.477 7.873 1.00 97.81 277 LEU A CA 1
ATOM 2086 C C . LEU A 1 277 ? 8.051 -22.622 6.921 1.00 97.81 277 LEU A C 1
ATOM 2088 O O . LEU A 1 277 ? 8.931 -23.332 6.442 1.00 97.81 277 LEU A O 1
ATOM 2092 N N . GLY A 1 278 ? 6.754 -22.828 6.680 1.00 97.94 278 GLY A N 1
ATOM 2093 C CA . GLY A 1 278 ? 6.236 -23.812 5.732 1.00 97.94 278 GLY A CA 1
ATOM 2094 C C . GLY A 1 278 ? 6.073 -23.286 4.303 1.00 97.94 278 GLY A C 1
ATOM 2095 O O . GLY A 1 278 ? 5.806 -24.087 3.407 1.00 97.94 278 GLY A O 1
ATOM 2096 N N . LEU A 1 279 ? 6.213 -21.975 4.076 1.00 97.62 279 LEU A N 1
ATOM 2097 C CA . LEU A 1 279 ? 6.185 -21.398 2.732 1.00 97.62 279 LEU A CA 1
ATOM 2098 C C . LEU A 1 279 ? 7.483 -21.724 1.979 1.00 97.62 279 LEU A C 1
ATOM 2100 O O . LEU A 1 279 ? 8.537 -21.942 2.577 1.00 97.62 279 LEU A O 1
ATOM 2104 N N . ALA A 1 280 ? 7.395 -21.777 0.650 1.00 97.06 280 ALA A N 1
ATOM 2105 C CA . ALA A 1 280 ? 8.548 -22.048 -0.201 1.00 97.06 280 ALA A CA 1
ATOM 2106 C C . ALA A 1 280 ? 9.601 -20.930 -0.101 1.00 97.06 280 ALA A C 1
ATOM 2108 O O . ALA A 1 280 ? 9.268 -19.767 0.139 1.00 97.06 280 ALA A O 1
ATOM 2109 N N . ASP A 1 281 ? 10.870 -21.271 -0.342 1.00 95.25 281 ASP A N 1
ATOM 2110 C CA . ASP A 1 281 ? 11.894 -20.244 -0.538 1.00 95.25 281 ASP A CA 1
ATOM 2111 C C . ASP A 1 281 ? 11.531 -19.366 -1.747 1.00 95.25 281 ASP A C 1
ATOM 2113 O O . ASP A 1 281 ? 10.962 -19.849 -2.726 1.00 95.25 281 ASP A O 1
ATOM 2117 N N . GLY A 1 282 ? 11.807 -18.066 -1.655 1.00 94.38 282 GLY A N 1
ATOM 2118 C CA . GLY A 1 282 ? 11.348 -17.084 -2.640 1.00 94.38 282 GLY A CA 1
ATOM 2119 C C . GLY A 1 282 ? 9.905 -16.595 -2.455 1.00 94.38 282 GLY A C 1
ATOM 2120 O O . GLY A 1 282 ? 9.479 -15.722 -3.205 1.00 94.38 282 GLY A O 1
ATOM 2121 N N . ALA A 1 283 ? 9.136 -17.098 -1.478 1.00 96.44 283 ALA A N 1
ATOM 2122 C CA . ALA A 1 283 ? 7.754 -16.654 -1.286 1.00 96.44 283 ALA A CA 1
ATOM 2123 C C . ALA A 1 283 ? 7.664 -15.157 -0.927 1.00 96.44 283 ALA A C 1
ATOM 2125 O O . ALA A 1 283 ? 8.173 -14.717 0.107 1.00 96.44 283 ALA A O 1
ATOM 2126 N N . LEU A 1 284 ? 6.970 -14.388 -1.774 1.00 95.62 284 LEU A N 1
ATOM 2127 C CA . LEU A 1 284 ? 6.720 -12.954 -1.576 1.00 95.62 284 LEU A CA 1
ATOM 2128 C C . LEU A 1 284 ? 5.371 -12.668 -0.911 1.00 95.62 284 LEU A C 1
ATOM 2130 O O . LEU A 1 284 ? 5.245 -11.663 -0.218 1.00 95.62 284 LEU A O 1
ATOM 2134 N N . ASP A 1 285 ? 4.376 -13.535 -1.116 1.00 96.56 285 ASP A N 1
ATOM 2135 C CA . ASP A 1 285 ? 3.034 -13.402 -0.549 1.00 96.56 285 ASP A CA 1
ATOM 2136 C C . ASP A 1 285 ? 2.926 -14.150 0.779 1.00 96.56 285 ASP A C 1
ATOM 2138 O O . ASP A 1 285 ? 2.940 -15.382 0.818 1.00 96.56 285 ASP A O 1
ATOM 2142 N N . LEU A 1 286 ? 2.789 -13.401 1.870 1.00 97.75 286 LEU A N 1
ATOM 2143 C CA . LEU A 1 286 ? 2.655 -13.956 3.216 1.00 97.75 286 LEU A CA 1
ATOM 2144 C C . LEU A 1 286 ? 1.211 -13.894 3.732 1.00 97.75 286 LEU A C 1
ATOM 2146 O O . LEU A 1 286 ? 0.951 -14.298 4.869 1.00 97.75 286 LEU A O 1
ATOM 2150 N N . GLY A 1 287 ? 0.260 -13.423 2.915 1.00 96.38 287 GLY A N 1
ATOM 2151 C CA . GLY A 1 287 ? -1.143 -13.248 3.303 1.00 96.38 287 GLY A CA 1
ATOM 2152 C C . GLY A 1 287 ? -1.831 -14.553 3.712 1.00 96.38 287 GLY A C 1
ATOM 2153 O O . GLY A 1 287 ? -2.692 -14.551 4.589 1.00 96.38 287 GLY A O 1
ATOM 2154 N N . GLY A 1 288 ? -1.384 -15.692 3.169 1.00 96.25 288 GLY A N 1
ATOM 2155 C CA . GLY A 1 288 ? -1.869 -17.021 3.565 1.00 96.25 288 GLY A CA 1
ATOM 2156 C C . GLY A 1 288 ? -1.575 -17.393 5.026 1.00 96.25 288 GLY A C 1
ATOM 2157 O O . GLY A 1 288 ? -2.249 -18.259 5.581 1.00 96.25 288 GLY A O 1
ATOM 2158 N N . CYS A 1 289 ? -0.614 -16.724 5.674 1.00 97.75 289 CYS A N 1
ATOM 2159 C CA . CYS A 1 289 ? -0.276 -16.932 7.086 1.00 97.75 289 CYS A CA 1
ATOM 2160 C C . CYS A 1 289 ? -0.947 -15.938 8.045 1.00 97.75 289 CYS A C 1
ATOM 2162 O O . CYS A 1 289 ? -0.767 -16.043 9.265 1.00 97.75 289 CYS A O 1
ATOM 2164 N N . GLY A 1 290 ? -1.749 -15.012 7.516 1.00 95.81 290 GLY A N 1
ATOM 2165 C CA . GLY A 1 290 ? -2.575 -14.084 8.280 1.00 95.81 290 GLY A CA 1
ATOM 2166 C C . GLY A 1 290 ? -2.397 -12.623 7.872 1.00 95.81 290 GLY A C 1
ATOM 2167 O O . GLY A 1 290 ? -1.653 -12.281 6.959 1.00 95.81 290 GLY A O 1
ATOM 2168 N N . GLU A 1 291 ? -3.098 -11.750 8.595 1.00 95.56 291 GLU A N 1
ATOM 2169 C CA . GLU A 1 291 ? -3.020 -10.300 8.406 1.00 95.56 291 GLU A CA 1
ATOM 2170 C C . GLU A 1 291 ? -1.610 -9.762 8.698 1.00 95.56 291 GLU A C 1
ATOM 2172 O O . GLU A 1 291 ? -0.894 -10.282 9.565 1.00 95.56 291 GLU A O 1
ATOM 2177 N N . ALA A 1 292 ? -1.256 -8.658 8.038 1.00 96.12 292 ALA A N 1
ATOM 2178 C CA . ALA A 1 292 ? 0.062 -8.037 8.103 1.00 96.12 292 ALA A CA 1
ATOM 2179 C C . ALA A 1 292 ? 0.563 -7.826 9.533 1.00 96.12 292 ALA A C 1
ATOM 2181 O O . ALA A 1 292 ? 1.710 -8.135 9.829 1.00 96.12 292 ALA A O 1
ATOM 2182 N N . ILE A 1 293 ? -0.297 -7.367 10.445 1.00 94.94 293 ILE A N 1
ATOM 2183 C CA . ILE A 1 293 ? 0.083 -7.106 11.838 1.00 94.94 293 ILE A CA 1
ATOM 2184 C C . ILE A 1 293 ? 0.567 -8.367 12.575 1.00 94.94 293 ILE A C 1
ATOM 2186 O O . ILE A 1 293 ? 1.511 -8.308 13.359 1.00 94.94 293 ILE A O 1
ATOM 2190 N N . LYS A 1 294 ? -0.039 -9.529 12.298 1.00 95.56 294 LYS A N 1
ATOM 2191 C CA . LYS A 1 294 ? 0.350 -10.809 12.912 1.00 95.56 294 LYS A CA 1
ATOM 2192 C C . LYS A 1 294 ? 1.610 -11.368 12.267 1.00 95.56 294 LYS A C 1
ATOM 2194 O O . LYS A 1 294 ? 2.454 -11.925 12.961 1.00 95.56 294 LYS A O 1
ATOM 2199 N N . VAL A 1 295 ? 1.728 -11.220 10.949 1.00 97.50 295 VAL A N 1
ATOM 2200 C CA . VAL A 1 295 ? 2.899 -11.663 10.185 1.00 97.50 295 VAL A CA 1
ATOM 2201 C C . VAL A 1 295 ? 4.130 -10.831 10.555 1.00 97.50 295 VAL A C 1
ATOM 2203 O O . VAL A 1 295 ? 5.165 -11.395 10.897 1.00 97.50 295 VAL A O 1
ATOM 2206 N N . ASN A 1 296 ? 4.007 -9.504 10.597 1.00 96.44 296 ASN A N 1
ATOM 2207 C CA . ASN A 1 296 ? 5.095 -8.594 10.961 1.00 96.44 296 ASN A CA 1
ATOM 2208 C C . ASN A 1 296 ? 5.543 -8.748 12.419 1.00 96.44 296 ASN A C 1
ATOM 2210 O O . ASN A 1 296 ? 6.707 -8.504 12.715 1.00 96.44 296 ASN A O 1
ATOM 2214 N N . ALA A 1 297 ? 4.684 -9.235 13.321 1.00 96.75 297 ALA A N 1
ATOM 2215 C CA . ALA A 1 297 ? 5.100 -9.586 14.681 1.00 96.75 297 ALA A CA 1
ATOM 2216 C C . ALA A 1 297 ? 6.164 -10.706 14.723 1.00 96.75 297 ALA A C 1
ATOM 2218 O O . ALA A 1 297 ? 6.804 -10.907 15.756 1.00 96.75 297 ALA A O 1
ATOM 2219 N N . CYS A 1 298 ? 6.359 -11.440 13.618 1.00 98.00 298 CYS A N 1
ATOM 2220 C CA . CYS A 1 298 ? 7.420 -12.431 13.439 1.00 98.00 298 CYS A CA 1
ATOM 2221 C C . CYS A 1 298 ? 8.715 -11.883 12.826 1.00 98.00 298 CYS A C 1
ATOM 2223 O O . CYS A 1 298 ? 9.713 -12.613 12.801 1.00 98.00 298 CYS A O 1
ATOM 2225 N N . ALA A 1 299 ? 8.738 -10.629 12.367 1.00 96.25 299 ALA A N 1
ATOM 2226 C CA . ALA A 1 299 ? 9.955 -10.007 11.860 1.00 96.25 299 ALA A CA 1
ATOM 2227 C C . ALA A 1 299 ? 11.044 -9.995 12.951 1.00 96.25 299 ALA A C 1
ATOM 2229 O O . ALA A 1 299 ? 10.777 -9.750 14.127 1.00 96.25 299 ALA A O 1
ATOM 2230 N N . GLY A 1 300 ? 12.276 -10.345 12.574 1.00 94.12 300 GLY A N 1
ATOM 2231 C CA . GLY A 1 300 ? 13.403 -10.510 13.504 1.00 94.12 300 GLY A CA 1
ATOM 2232 C C . GLY A 1 300 ? 13.472 -11.867 14.221 1.00 94.12 300 GLY A C 1
ATOM 2233 O O . GLY A 1 300 ? 14.523 -12.213 14.753 1.00 94.12 300 GLY A O 1
ATOM 2234 N N . GLN A 1 301 ? 12.404 -12.674 14.200 1.00 97.38 301 GLN A N 1
ATOM 2235 C CA . GLN A 1 301 ? 12.444 -14.074 14.659 1.00 97.38 301 GLN A CA 1
ATOM 2236 C C . GLN A 1 301 ? 12.594 -15.068 13.505 1.00 97.38 301 GLN A C 1
ATOM 2238 O O . GLN A 1 301 ? 13.141 -16.159 13.687 1.00 97.38 301 GLN A O 1
ATOM 2243 N N . VAL A 1 302 ? 12.068 -14.708 12.334 1.00 96.81 302 VAL A N 1
ATOM 2244 C CA . VAL A 1 302 ? 12.212 -15.443 11.074 1.00 96.81 302 VAL A CA 1
ATOM 2245 C C . VAL A 1 302 ? 12.513 -14.465 9.942 1.00 96.81 302 VAL A C 1
ATOM 2247 O O . VAL A 1 302 ? 12.244 -13.267 10.056 1.00 96.81 302 VAL A O 1
ATOM 2250 N N . GLY A 1 303 ? 13.054 -14.987 8.846 1.00 97.00 303 GLY A N 1
ATOM 2251 C CA . GLY A 1 303 ? 13.396 -14.197 7.673 1.00 97.00 303 GLY A CA 1
ATOM 2252 C C . GLY A 1 303 ? 14.647 -13.346 7.819 1.00 97.00 303 GLY A C 1
ATOM 2253 O O . GLY A 1 303 ? 15.470 -13.551 8.710 1.00 97.00 303 GLY A O 1
ATOM 2254 N N . VAL A 1 304 ? 14.809 -12.430 6.875 1.00 97.94 304 VAL A N 1
ATOM 2255 C CA . VAL A 1 304 ? 15.984 -11.579 6.706 1.00 97.94 304 VAL A CA 1
ATOM 2256 C C . VAL A 1 304 ? 15.547 -10.173 6.321 1.00 97.94 304 VAL A C 1
ATOM 2258 O O . VAL A 1 304 ? 14.495 -9.981 5.715 1.00 97.94 304 VAL A O 1
ATOM 2261 N N . PHE A 1 305 ? 16.372 -9.189 6.652 1.00 98.12 305 PHE A N 1
ATOM 2262 C CA . PHE A 1 305 ? 16.191 -7.821 6.186 1.00 98.12 305 PHE A CA 1
ATOM 2263 C C . PHE A 1 305 ? 17.093 -7.551 4.979 1.00 98.12 305 PHE A C 1
ATOM 2265 O O . PHE A 1 305 ? 18.102 -8.239 4.767 1.00 98.12 305 PHE A O 1
ATOM 2272 N N . VAL A 1 306 ? 16.724 -6.554 4.182 1.00 98.06 306 VAL A N 1
ATOM 2273 C CA . VAL A 1 306 ? 17.669 -5.888 3.282 1.00 98.06 306 VAL A CA 1
ATOM 2274 C C . VAL A 1 306 ? 18.552 -4.995 4.141 1.00 98.06 306 VAL A C 1
ATOM 2276 O O . VAL A 1 306 ? 18.112 -3.955 4.631 1.00 98.06 306 VAL A O 1
ATOM 2279 N N . ASP A 1 307 ? 19.774 -5.456 4.364 1.00 97.56 307 ASP A N 1
ATOM 2280 C CA . ASP A 1 307 ? 20.831 -4.725 5.046 1.00 97.56 307 ASP A CA 1
ATOM 2281 C C . ASP A 1 307 ? 21.784 -4.077 4.032 1.00 97.56 307 ASP A C 1
ATOM 2283 O O . ASP A 1 307 ? 21.701 -4.316 2.822 1.00 97.56 307 ASP A O 1
ATOM 2287 N N . ASP A 1 308 ? 22.722 -3.274 4.537 1.00 98.06 308 ASP A N 1
ATOM 2288 C CA . ASP A 1 308 ? 23.721 -2.595 3.709 1.00 98.06 308 ASP A CA 1
ATOM 2289 C C . ASP A 1 308 ? 24.563 -3.586 2.894 1.00 98.06 308 ASP A C 1
ATOM 2291 O O . ASP A 1 308 ? 24.982 -3.279 1.783 1.00 98.06 308 ASP A O 1
ATOM 2295 N N . VAL A 1 309 ? 24.797 -4.799 3.407 1.00 98.25 309 VAL A N 1
ATOM 2296 C CA . VAL A 1 309 ? 25.588 -5.818 2.704 1.00 98.25 309 VAL A CA 1
ATOM 2297 C C . VAL A 1 309 ? 24.848 -6.317 1.463 1.00 98.25 309 VAL A C 1
ATOM 2299 O O . VAL A 1 309 ? 25.435 -6.354 0.381 1.00 98.25 309 VAL A O 1
ATOM 2302 N N . ALA A 1 310 ? 23.569 -6.678 1.591 1.00 97.81 310 ALA A N 1
ATOM 2303 C CA . ALA A 1 310 ? 22.750 -7.111 0.460 1.00 97.81 310 ALA A CA 1
ATOM 2304 C C . ALA A 1 310 ? 22.537 -5.979 -0.559 1.00 97.81 310 ALA A C 1
ATOM 2306 O O . ALA A 1 310 ? 22.615 -6.214 -1.769 1.00 97.81 310 ALA A O 1
ATOM 2307 N N . PHE A 1 311 ? 22.329 -4.752 -0.074 1.00 98.12 311 PHE A N 1
ATOM 2308 C CA . PHE A 1 311 ? 22.231 -3.555 -0.908 1.00 98.12 311 PHE A CA 1
ATOM 2309 C C . PHE A 1 311 ? 23.511 -3.332 -1.726 1.00 98.12 311 PHE A C 1
ATOM 2311 O O . PHE A 1 311 ? 23.454 -3.301 -2.955 1.00 98.12 311 PHE A O 1
ATOM 2318 N N . GLN A 1 312 ? 24.677 -3.268 -1.074 1.00 98.31 312 GLN A N 1
ATOM 2319 C CA . GLN A 1 312 ? 25.957 -3.016 -1.745 1.00 98.31 312 GLN A CA 1
ATOM 2320 C C . GLN A 1 312 ? 26.340 -4.145 -2.710 1.00 98.31 312 GLN A C 1
ATOM 2322 O O . GLN A 1 312 ? 26.881 -3.882 -3.782 1.00 98.31 312 GLN A O 1
ATOM 2327 N N . ALA A 1 313 ? 26.031 -5.403 -2.379 1.00 98.31 313 ALA A N 1
ATOM 2328 C CA . ALA A 1 313 ? 26.255 -6.529 -3.287 1.00 98.31 313 ALA A CA 1
ATOM 2329 C C . ALA A 1 313 ? 25.403 -6.427 -4.568 1.00 98.31 313 ALA A C 1
ATOM 2331 O O . ALA A 1 313 ? 25.890 -6.702 -5.668 1.00 98.31 313 ALA A O 1
ATOM 2332 N N . THR A 1 314 ? 24.147 -5.991 -4.440 1.00 98.25 314 THR A N 1
ATOM 2333 C CA . THR A 1 314 ? 23.250 -5.796 -5.590 1.00 98.25 314 THR A CA 1
ATOM 2334 C C . THR A 1 314 ? 23.679 -4.587 -6.419 1.00 98.25 314 THR A C 1
ATOM 2336 O O . THR A 1 314 ? 23.773 -4.681 -7.642 1.00 98.25 314 THR A O 1
ATOM 2339 N N . LEU A 1 315 ? 24.060 -3.482 -5.772 1.00 98.12 315 LEU A N 1
ATOM 2340 C CA . LEU A 1 315 ? 24.599 -2.306 -6.457 1.00 98.12 315 LEU A CA 1
ATOM 2341 C C . LEU A 1 315 ? 25.903 -2.630 -7.208 1.00 98.12 315 LEU A C 1
ATOM 2343 O O . LEU A 1 315 ? 26.078 -2.215 -8.349 1.00 98.12 315 LEU A O 1
ATOM 2347 N N . HIS A 1 316 ? 26.781 -3.454 -6.631 1.00 98.19 316 HIS A N 1
ATOM 2348 C CA . HIS A 1 316 ? 27.977 -3.946 -7.321 1.00 98.19 316 HIS A CA 1
ATOM 2349 C C . HIS A 1 316 ? 27.643 -4.816 -8.547 1.00 98.19 316 HIS A C 1
ATOM 2351 O O . HIS A 1 316 ? 28.356 -4.790 -9.554 1.00 98.19 316 HIS A O 1
ATOM 2357 N N . THR A 1 317 ? 26.545 -5.574 -8.488 1.00 98.00 317 THR A N 1
ATOM 2358 C CA . THR A 1 317 ? 26.042 -6.339 -9.639 1.00 98.00 317 THR A CA 1
ATOM 2359 C C . THR A 1 317 ? 25.583 -5.400 -10.757 1.00 98.00 317 THR A C 1
ATOM 2361 O O . THR A 1 317 ? 25.929 -5.625 -11.919 1.00 98.00 317 THR A O 1
ATOM 2364 N N . ALA A 1 318 ? 24.883 -4.313 -10.414 1.00 97.38 318 ALA A N 1
ATOM 2365 C CA . ALA A 1 318 ? 24.516 -3.267 -11.367 1.00 97.38 318 ALA A CA 1
ATOM 2366 C C . ALA A 1 318 ? 25.756 -2.596 -11.983 1.00 97.38 318 ALA A C 1
ATOM 2368 O O . ALA A 1 318 ? 25.856 -2.514 -13.206 1.00 97.38 318 ALA A O 1
ATOM 2369 N N . ASP A 1 319 ? 26.745 -2.224 -11.163 1.00 97.88 319 ASP A N 1
ATOM 2370 C CA . ASP A 1 319 ? 28.023 -1.658 -11.623 1.00 97.88 319 ASP A CA 1
ATOM 2371 C C . ASP A 1 319 ? 28.731 -2.581 -12.617 1.00 97.88 319 ASP A C 1
ATOM 2373 O O . ASP A 1 319 ? 29.197 -2.144 -13.666 1.00 97.88 319 ASP A O 1
ATOM 2377 N N . THR A 1 320 ? 28.782 -3.878 -12.311 1.00 98.00 320 THR A N 1
ATOM 2378 C CA . THR A 1 320 ? 29.429 -4.871 -13.176 1.00 98.00 320 THR A CA 1
ATOM 2379 C C . THR A 1 320 ? 28.729 -4.978 -14.530 1.00 98.00 320 THR A C 1
ATOM 2381 O O . THR A 1 320 ? 29.400 -5.096 -15.554 1.00 98.00 320 THR A O 1
ATOM 2384 N N . ARG A 1 321 ? 27.391 -4.913 -14.559 1.00 96.81 321 ARG A N 1
ATOM 2385 C CA . ARG A 1 321 ? 26.603 -4.928 -15.801 1.00 96.81 321 ARG A CA 1
ATOM 2386 C C . ARG A 1 321 ? 26.808 -3.659 -16.626 1.00 96.81 321 ARG A C 1
ATOM 2388 O O . ARG A 1 321 ? 27.057 -3.751 -17.828 1.00 96.81 321 ARG A O 1
ATOM 2395 N N . LEU A 1 322 ? 26.753 -2.496 -15.979 1.00 96.62 322 LEU A N 1
ATOM 2396 C CA . LEU A 1 322 ? 26.928 -1.192 -16.624 1.00 96.62 322 LEU A CA 1
ATOM 2397 C C . LEU A 1 322 ? 28.367 -0.959 -17.114 1.00 96.62 322 LEU A C 1
ATOM 2399 O O . LEU A 1 322 ? 28.575 -0.184 -18.040 1.00 96.62 322 LEU A O 1
ATOM 2403 N N . ALA A 1 323 ? 29.356 -1.658 -16.550 1.00 97.06 323 ALA A N 1
ATOM 2404 C CA . ALA A 1 323 ? 30.753 -1.596 -16.983 1.00 97.06 323 ALA A CA 1
ATOM 2405 C C . ALA A 1 323 ? 31.081 -2.472 -18.212 1.00 97.06 323 ALA A C 1
ATOM 2407 O O . ALA A 1 323 ? 32.234 -2.505 -18.652 1.00 97.06 323 ALA A O 1
ATOM 2408 N N . THR A 1 324 ? 30.116 -3.222 -18.755 1.00 97.19 324 THR A N 1
ATOM 2409 C CA . THR A 1 324 ? 30.347 -4.061 -19.942 1.00 97.19 324 THR A CA 1
ATOM 2410 C C . THR A 1 324 ? 30.433 -3.223 -21.219 1.00 97.19 324 THR A C 1
ATOM 2412 O O . THR A 1 324 ? 29.812 -2.169 -21.330 1.00 97.19 324 THR A O 1
ATOM 2415 N N . SER A 1 325 ? 31.168 -3.711 -22.228 1.00 96.81 325 SER A N 1
ATOM 2416 C CA . SER A 1 325 ? 31.202 -3.050 -23.540 1.00 96.81 325 SER A CA 1
ATOM 2417 C C . SER A 1 325 ? 29.820 -3.006 -24.190 1.00 96.81 325 SER A C 1
ATOM 2419 O O . SER A 1 325 ? 29.481 -1.999 -24.786 1.00 96.81 325 SER A O 1
ATOM 2421 N N . ALA A 1 326 ? 29.007 -4.052 -24.007 1.00 93.44 326 ALA A N 1
ATOM 2422 C CA . ALA A 1 326 ? 27.639 -4.097 -24.517 1.00 93.44 326 ALA A CA 1
ATOM 2423 C C . ALA A 1 326 ? 26.771 -2.971 -23.932 1.00 93.44 326 ALA A C 1
ATOM 2425 O O . ALA A 1 326 ? 26.141 -2.248 -24.688 1.00 93.44 326 ALA A O 1
ATOM 2426 N N . ALA A 1 327 ? 26.809 -2.749 -22.611 1.00 93.69 327 ALA A N 1
ATOM 2427 C CA . ALA A 1 327 ? 26.069 -1.647 -21.992 1.00 93.69 327 ALA A CA 1
ATOM 2428 C C . ALA A 1 327 ? 26.539 -0.270 -22.493 1.00 93.69 327 ALA A C 1
ATOM 2430 O O . ALA A 1 327 ? 25.732 0.640 -22.666 1.00 93.69 327 ALA A O 1
ATOM 2431 N N . HIS A 1 328 ? 27.841 -0.110 -22.744 1.00 96.31 328 HIS A N 1
ATOM 2432 C CA . HIS A 1 3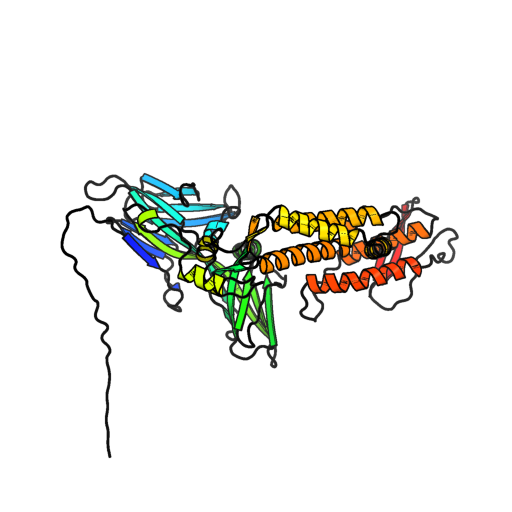28 ? 28.366 1.114 -23.343 1.00 96.31 328 HIS A CA 1
ATOM 2433 C C . HIS A 1 328 ? 27.921 1.280 -24.802 1.00 96.31 328 HIS A C 1
ATOM 2435 O O . HIS A 1 328 ? 27.551 2.382 -25.193 1.00 96.31 328 HIS A O 1
ATOM 2441 N N . ASP A 1 329 ? 27.931 0.217 -25.604 1.00 92.44 329 ASP A N 1
ATOM 2442 C CA . ASP A 1 329 ? 27.459 0.247 -26.992 1.00 92.44 329 ASP A CA 1
ATOM 2443 C C . ASP A 1 329 ? 25.959 0.586 -27.055 1.00 92.44 329 ASP A C 1
ATOM 2445 O O . ASP A 1 329 ? 25.566 1.444 -27.847 1.00 92.44 329 ASP A O 1
ATOM 2449 N N . ASP A 1 330 ? 25.149 0.021 -26.154 1.00 89.69 330 ASP A N 1
ATOM 2450 C CA . ASP A 1 330 ? 23.729 0.362 -26.000 1.00 89.69 330 ASP A CA 1
ATOM 2451 C C . ASP A 1 330 ? 23.547 1.839 -25.612 1.00 89.69 330 ASP A C 1
ATOM 2453 O O . ASP A 1 330 ? 22.703 2.540 -26.169 1.00 89.69 330 ASP A O 1
ATOM 2457 N N . ALA A 1 331 ? 24.368 2.353 -24.691 1.00 91.88 331 ALA A N 1
ATOM 2458 C CA . ALA A 1 331 ? 24.345 3.761 -24.303 1.00 91.88 331 ALA A CA 1
ATOM 2459 C C . ALA A 1 331 ? 24.740 4.690 -25.466 1.00 91.88 331 ALA A C 1
ATOM 2461 O O . ALA A 1 331 ? 24.110 5.727 -25.671 1.00 91.88 331 ALA A O 1
ATOM 2462 N N . VAL A 1 332 ? 25.751 4.323 -26.260 1.00 91.25 332 VAL A N 1
ATOM 2463 C CA . VAL A 1 332 ? 26.158 5.068 -27.464 1.00 91.25 332 VAL A CA 1
ATOM 2464 C C . VAL A 1 332 ? 25.031 5.081 -28.494 1.00 91.25 332 VAL A C 1
ATOM 2466 O O . VAL A 1 332 ? 24.756 6.130 -29.079 1.00 91.25 332 VAL A O 1
ATOM 2469 N N . ALA A 1 333 ? 24.388 3.935 -28.713 1.00 84.75 333 ALA A N 1
ATOM 2470 C CA . ALA A 1 333 ? 23.231 3.816 -29.587 1.00 84.75 333 ALA A CA 1
ATOM 2471 C C . ALA A 1 333 ? 22.093 4.731 -29.122 1.00 84.75 333 ALA A C 1
ATOM 2473 O O . ALA A 1 333 ? 21.573 5.513 -29.915 1.00 84.75 333 ALA A O 1
ATOM 2474 N N . LEU A 1 334 ? 21.766 4.700 -27.831 1.00 83.75 334 LEU A N 1
ATOM 2475 C CA . LEU A 1 334 ? 20.641 5.437 -27.271 1.00 83.75 334 LEU A CA 1
ATOM 2476 C C . LEU A 1 334 ? 20.892 6.952 -27.240 1.00 83.75 334 LEU A C 1
ATOM 2478 O O . LEU A 1 334 ? 20.137 7.724 -27.832 1.00 83.75 334 LEU A O 1
ATOM 2482 N N . VAL A 1 335 ? 21.974 7.393 -26.594 1.00 86.94 335 VAL A N 1
ATOM 2483 C CA . VAL A 1 335 ? 22.209 8.813 -26.268 1.00 86.94 335 VAL A CA 1
ATOM 2484 C C . VAL A 1 335 ? 23.392 9.440 -27.003 1.00 86.94 335 VAL A C 1
ATOM 2486 O O . VAL A 1 335 ? 23.678 10.613 -26.796 1.00 86.94 335 VAL A O 1
ATOM 2489 N N . GLY A 1 336 ? 24.078 8.709 -27.881 1.00 88.94 336 GLY A N 1
ATOM 2490 C CA . GLY A 1 336 ? 25.284 9.189 -28.556 1.00 88.94 336 GLY A CA 1
ATOM 2491 C C . GLY A 1 336 ? 26.561 8.998 -27.729 1.00 88.94 336 GLY A C 1
ATOM 2492 O O . GLY A 1 336 ? 26.552 8.905 -26.501 1.00 88.94 336 GLY A O 1
ATOM 2493 N N . ALA A 1 337 ? 27.701 8.925 -28.421 1.00 92.00 337 ALA A N 1
ATOM 2494 C CA . ALA A 1 337 ? 28.981 8.574 -27.804 1.00 92.00 337 ALA A CA 1
ATOM 2495 C C . ALA A 1 337 ? 29.507 9.611 -26.801 1.00 92.00 337 ALA A C 1
ATOM 2497 O O . ALA A 1 337 ? 30.204 9.250 -25.855 1.00 92.00 337 ALA A O 1
ATOM 2498 N N . ASP A 1 338 ? 29.184 10.887 -26.992 1.00 92.88 338 ASP A N 1
ATOM 2499 C CA . ASP A 1 338 ? 29.593 11.976 -26.108 1.00 92.88 338 ASP A CA 1
ATOM 2500 C C . ASP A 1 338 ? 28.844 11.982 -24.769 1.00 92.88 338 ASP A C 1
ATOM 2502 O O . ASP A 1 338 ? 29.392 12.483 -23.787 1.00 92.88 338 ASP A O 1
ATOM 2506 N N . LYS A 1 339 ? 27.660 11.356 -24.698 1.00 94.19 339 LYS A N 1
ATOM 2507 C CA . LYS A 1 339 ? 26.834 11.266 -23.479 1.00 94.19 339 LYS A CA 1
ATOM 2508 C C . LYS A 1 339 ? 26.746 9.874 -22.862 1.00 94.19 339 LYS A C 1
ATOM 2510 O O . LYS A 1 339 ? 26.245 9.743 -21.749 1.00 94.19 339 LYS A O 1
ATOM 2515 N N . ALA A 1 340 ? 27.264 8.839 -23.526 1.00 94.88 340 ALA A N 1
ATOM 2516 C CA . ALA A 1 340 ? 27.146 7.450 -23.074 1.00 94.88 340 ALA A CA 1
ATOM 2517 C C . ALA A 1 340 ? 27.600 7.236 -21.613 1.00 94.88 340 ALA A C 1
ATOM 2519 O O . ALA A 1 340 ? 26.907 6.587 -20.834 1.00 94.88 340 ALA A O 1
ATOM 2520 N N . ASN A 1 341 ? 28.724 7.833 -21.199 1.00 96.50 341 ASN A N 1
ATOM 2521 C CA . ASN A 1 341 ? 29.212 7.703 -19.819 1.00 96.50 341 ASN A CA 1
ATOM 2522 C C . ASN A 1 341 ? 28.331 8.432 -18.792 1.00 96.50 341 ASN A C 1
ATOM 2524 O O . ASN A 1 341 ? 28.161 7.942 -17.676 1.00 96.50 341 ASN A O 1
ATOM 2528 N N . GLU A 1 342 ? 27.783 9.594 -19.154 1.00 96.00 342 GLU A N 1
ATOM 2529 C CA . GLU A 1 342 ? 26.867 10.350 -18.294 1.00 96.00 342 GLU A CA 1
ATOM 2530 C C . GLU A 1 342 ? 25.553 9.585 -18.112 1.00 96.00 342 GLU A C 1
ATOM 2532 O O . GLU A 1 342 ? 25.075 9.435 -16.989 1.00 96.00 342 GLU A O 1
ATOM 2537 N N . PHE A 1 343 ? 25.038 8.993 -19.193 1.00 95.31 343 PHE A N 1
ATOM 2538 C CA . PHE A 1 343 ? 23.873 8.115 -19.151 1.00 95.31 343 PHE A CA 1
ATOM 2539 C C . PHE A 1 343 ? 24.086 6.903 -18.241 1.00 95.31 343 PHE A C 1
ATOM 2541 O O . PHE A 1 343 ? 23.257 6.635 -17.377 1.00 95.31 343 PHE A O 1
ATOM 2548 N N . LEU A 1 344 ? 25.201 6.178 -18.387 1.00 96.88 344 LEU A N 1
ATOM 2549 C CA . LEU A 1 344 ? 25.489 5.014 -17.540 1.00 96.88 344 LEU A CA 1
ATOM 2550 C C . LEU A 1 344 ? 25.610 5.403 -16.058 1.00 96.88 344 LEU A C 1
ATOM 2552 O O . LEU A 1 344 ? 25.173 4.651 -15.183 1.00 96.88 344 LEU A O 1
ATOM 2556 N N . PHE A 1 345 ? 26.158 6.588 -15.767 1.00 96.94 345 PHE A N 1
ATOM 2557 C CA . PHE A 1 345 ? 26.175 7.134 -14.411 1.00 96.94 345 PHE A CA 1
ATOM 2558 C C . PHE A 1 345 ? 24.757 7.431 -13.899 1.00 96.94 345 PHE A C 1
ATOM 2560 O O . PHE A 1 345 ? 24.417 7.019 -12.789 1.00 96.94 345 PHE A O 1
ATOM 2567 N N . ALA A 1 346 ? 23.913 8.080 -14.704 1.00 96.19 346 ALA A N 1
ATOM 2568 C CA . ALA A 1 346 ? 22.517 8.338 -14.357 1.00 96.19 346 ALA A CA 1
ATOM 2569 C C . ALA A 1 346 ? 21.729 7.037 -14.132 1.00 96.19 346 ALA A C 1
ATOM 2571 O O . ALA A 1 346 ? 21.053 6.898 -13.115 1.00 96.19 346 ALA A O 1
ATOM 2572 N N . ALA A 1 347 ? 21.885 6.041 -15.007 1.00 96.25 347 ALA 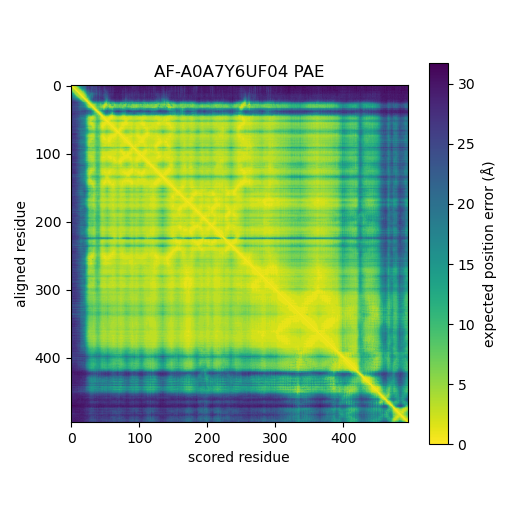A N 1
ATOM 2573 C CA . ALA A 1 347 ? 21.243 4.736 -14.873 1.00 96.25 347 ALA A CA 1
ATOM 2574 C C . ALA A 1 347 ? 21.611 4.045 -13.552 1.00 96.25 347 ALA A C 1
ATOM 2576 O O . ALA A 1 347 ? 20.739 3.503 -12.870 1.00 96.25 347 ALA A O 1
ATOM 2577 N N . LYS A 1 348 ? 22.881 4.129 -13.130 1.00 97.75 348 LYS A N 1
ATOM 2578 C CA . LYS A 1 348 ? 23.301 3.661 -11.803 1.00 97.75 348 LYS A CA 1
ATOM 2579 C C . LYS A 1 348 ? 22.554 4.385 -10.680 1.00 97.75 348 LYS A C 1
ATOM 2581 O O . LYS A 1 348 ? 22.103 3.722 -9.753 1.00 97.75 348 LYS A O 1
ATOM 2586 N N . GLN A 1 349 ? 22.424 5.712 -10.746 1.00 97.44 349 GLN A N 1
ATOM 2587 C CA . GLN A 1 349 ? 21.714 6.493 -9.722 1.00 97.44 349 GLN A CA 1
ATOM 2588 C C . GLN A 1 349 ? 20.226 6.117 -9.637 1.00 97.44 349 GLN A C 1
ATOM 2590 O O . GLN A 1 349 ? 19.674 6.033 -8.541 1.00 97.44 349 GLN A O 1
ATOM 2595 N N . VAL A 1 350 ? 19.583 5.820 -10.771 1.00 96.00 350 VAL A N 1
ATOM 2596 C CA . VAL A 1 350 ? 18.195 5.324 -10.797 1.00 96.00 350 VAL A CA 1
ATOM 2597 C C . VAL A 1 350 ? 18.086 3.955 -10.118 1.00 96.00 350 VAL A C 1
ATOM 2599 O O . VAL A 1 350 ? 17.205 3.756 -9.278 1.00 96.00 350 VAL A O 1
ATOM 2602 N N . VAL A 1 351 ? 19.000 3.026 -10.426 1.00 97.19 351 VAL A N 1
ATOM 2603 C CA . VAL A 1 351 ? 19.074 1.713 -9.759 1.00 97.19 351 VAL A CA 1
ATOM 2604 C C . VAL A 1 351 ? 19.308 1.869 -8.258 1.00 97.19 351 VAL A C 1
ATOM 2606 O O . VAL A 1 351 ? 18.610 1.246 -7.460 1.00 97.19 351 VAL A O 1
ATOM 2609 N N . GLU A 1 352 ? 20.252 2.719 -7.859 1.00 97.88 352 GLU A N 1
ATOM 2610 C CA . GLU A 1 352 ? 20.552 3.009 -6.457 1.00 97.88 352 GLU A CA 1
ATOM 2611 C C . GLU A 1 352 ? 19.302 3.511 -5.723 1.00 97.88 352 GLU A C 1
ATOM 2613 O O . GLU A 1 352 ? 18.905 2.909 -4.726 1.00 97.88 352 GLU A O 1
ATOM 2618 N N . GLY A 1 353 ? 18.592 4.500 -6.276 1.00 96.69 353 GLY A N 1
ATOM 2619 C CA . GLY A 1 353 ? 17.349 5.013 -5.694 1.00 96.69 353 GLY A CA 1
ATOM 2620 C C . GLY A 1 353 ? 16.235 3.961 -5.575 1.00 96.69 353 GLY A C 1
ATOM 2621 O O . GLY A 1 353 ? 15.478 3.964 -4.601 1.00 96.69 353 GLY A O 1
ATOM 2622 N N . LYS A 1 354 ? 16.130 3.014 -6.519 1.00 96.00 354 LYS A N 1
ATOM 2623 C CA . LYS A 1 354 ? 15.189 1.878 -6.423 1.00 96.00 354 LYS A CA 1
ATOM 2624 C C . LYS A 1 354 ? 15.595 0.885 -5.334 1.00 96.00 354 LYS A C 1
ATOM 2626 O O . LYS A 1 354 ? 14.729 0.393 -4.606 1.00 96.00 354 LYS A O 1
ATOM 2631 N N . LEU A 1 355 ? 16.889 0.599 -5.197 1.00 97.19 355 LEU A N 1
ATOM 2632 C CA . LEU A 1 355 ? 17.420 -0.277 -4.152 1.00 97.19 355 LEU A CA 1
ATOM 2633 C C . LEU A 1 355 ? 17.290 0.355 -2.759 1.00 97.19 355 LEU A C 1
ATOM 2635 O O . LEU A 1 355 ? 16.980 -0.351 -1.800 1.00 97.19 355 LEU A O 1
ATOM 2639 N N . GLU A 1 356 ? 17.449 1.673 -2.631 1.00 97.31 356 GLU A N 1
ATOM 2640 C CA . GLU A 1 356 ? 17.289 2.390 -1.359 1.00 97.31 356 GLU A CA 1
ATOM 2641 C C . GLU A 1 356 ? 15.870 2.237 -0.804 1.00 97.31 356 GLU A C 1
ATOM 2643 O O . GLU A 1 356 ? 15.684 2.047 0.397 1.00 97.31 356 GLU A O 1
ATOM 2648 N N . GLN A 1 357 ? 14.858 2.201 -1.675 1.00 95.31 357 GLN A N 1
ATOM 2649 C CA . GLN A 1 357 ? 13.470 1.935 -1.278 1.00 95.31 357 GLN A CA 1
ATOM 2650 C C . GLN A 1 357 ? 13.268 0.530 -0.688 1.00 95.31 357 GLN A C 1
ATOM 2652 O O . GLN A 1 357 ? 12.230 0.285 -0.059 1.00 95.31 357 GLN A O 1
ATOM 2657 N N . GLN A 1 358 ? 14.214 -0.393 -0.898 1.00 96.94 358 GLN A N 1
ATOM 2658 C CA . GLN A 1 358 ? 14.202 -1.750 -0.347 1.00 96.94 358 GLN A CA 1
ATOM 2659 C C . GLN A 1 358 ? 14.915 -1.855 1.005 1.00 96.94 358 GLN A C 1
ATOM 2661 O O . GLN A 1 358 ? 14.662 -2.822 1.725 1.00 96.94 358 GLN A O 1
ATOM 2666 N N . LEU A 1 359 ? 15.779 -0.900 1.372 1.00 97.06 359 LEU A N 1
ATOM 2667 C CA . LEU A 1 359 ? 16.535 -0.944 2.627 1.00 97.06 359 LEU A CA 1
ATOM 2668 C C . LEU A 1 359 ? 15.604 -1.061 3.838 1.00 97.06 359 LEU A C 1
ATOM 2670 O O . LEU A 1 359 ? 14.574 -0.395 3.940 1.00 97.06 359 LEU A O 1
ATOM 2674 N N . GLY A 1 360 ? 15.959 -1.952 4.764 1.00 96.88 360 GLY A N 1
ATOM 2675 C CA . GLY A 1 360 ? 15.171 -2.214 5.967 1.00 96.88 360 GLY A CA 1
ATOM 2676 C C . GLY A 1 360 ? 13.870 -2.989 5.733 1.00 96.88 360 GLY A C 1
ATOM 2677 O O . GLY A 1 360 ? 13.189 -3.312 6.708 1.00 96.88 360 GLY A O 1
ATOM 2678 N N . ARG A 1 361 ? 13.517 -3.347 4.489 1.00 96.94 361 ARG A N 1
ATOM 2679 C CA . ARG A 1 361 ? 12.384 -4.249 4.241 1.00 96.94 361 ARG A CA 1
ATOM 2680 C C . ARG A 1 361 ? 12.704 -5.656 4.725 1.00 96.94 361 ARG A C 1
ATOM 2682 O O . ARG A 1 361 ? 13.828 -6.145 4.592 1.00 96.94 361 ARG A O 1
ATOM 2689 N N . TRP A 1 362 ? 11.686 -6.303 5.275 1.00 97.69 362 TRP A N 1
ATOM 2690 C CA . TRP A 1 362 ? 11.757 -7.663 5.786 1.00 97.69 362 TRP A CA 1
ATOM 2691 C C . TRP A 1 362 ? 11.191 -8.655 4.772 1.00 97.69 362 TRP A C 1
ATOM 2693 O O . TRP A 1 362 ? 10.112 -8.445 4.223 1.00 97.69 362 TRP A O 1
ATOM 2703 N N . TYR A 1 363 ? 11.899 -9.762 4.578 1.00 98.00 363 TYR A N 1
ATOM 2704 C CA . TYR A 1 363 ? 11.512 -10.864 3.706 1.00 98.00 363 TYR A CA 1
ATOM 2705 C C . TYR A 1 363 ? 11.598 -12.180 4.465 1.00 98.00 363 TYR A C 1
ATOM 2707 O O . TYR A 1 363 ? 12.464 -12.368 5.318 1.00 98.00 363 TYR A O 1
ATOM 2715 N N . LEU A 1 364 ? 10.730 -13.130 4.127 1.00 97.94 364 LEU A N 1
ATOM 2716 C CA . LEU A 1 364 ? 10.687 -14.424 4.804 1.00 97.94 364 LEU A CA 1
ATOM 2717 C C . LEU A 1 364 ? 11.961 -15.265 4.597 1.00 97.94 364 LEU A C 1
ATOM 2719 O O . LEU A 1 364 ? 12.293 -16.096 5.442 1.00 97.94 364 LEU A O 1
ATOM 2723 N N . SER A 1 365 ? 12.684 -15.060 3.499 1.00 97.62 365 SER A N 1
ATOM 2724 C CA . SER A 1 365 ? 13.899 -15.808 3.189 1.00 97.62 365 SER A CA 1
ATOM 2725 C C . SER A 1 365 ? 14.895 -14.990 2.372 1.00 97.62 365 SER A C 1
ATOM 2727 O O . SER A 1 365 ? 14.559 -13.954 1.794 1.00 97.62 365 SER A O 1
ATOM 2729 N N . ALA A 1 366 ? 16.141 -15.469 2.317 1.00 97.25 366 ALA A N 1
ATOM 2730 C CA . ALA A 1 366 ? 17.184 -14.856 1.499 1.00 97.25 366 ALA A CA 1
ATOM 2731 C C . ALA A 1 366 ? 16.848 -14.903 0.001 1.00 97.25 366 ALA A C 1
ATOM 2733 O O . ALA A 1 366 ? 17.131 -13.930 -0.690 1.00 97.25 366 ALA A O 1
ATOM 2734 N N . GLY A 1 367 ? 16.202 -15.978 -0.472 1.00 97.12 367 GLY A N 1
ATOM 2735 C CA . GLY A 1 367 ? 15.711 -16.075 -1.845 1.00 97.12 367 GLY A CA 1
ATOM 2736 C C . GLY A 1 367 ? 14.678 -14.994 -2.160 1.00 97.12 367 GLY A C 1
ATOM 2737 O O . GLY A 1 367 ? 14.850 -14.262 -3.125 1.00 97.12 367 GLY A O 1
ATOM 2738 N N . ALA A 1 368 ? 13.672 -14.806 -1.296 1.00 97.12 368 ALA A N 1
ATOM 2739 C CA . ALA A 1 368 ? 12.642 -13.777 -1.483 1.00 97.12 368 ALA A CA 1
ATOM 2740 C C . ALA A 1 368 ? 13.236 -12.358 -1.486 1.00 97.12 368 ALA A C 1
ATOM 2742 O O . ALA A 1 368 ? 12.878 -11.530 -2.323 1.00 97.12 368 ALA A O 1
ATOM 2743 N N . ARG A 1 369 ? 14.189 -12.098 -0.579 1.00 97.75 369 ARG A N 1
ATOM 2744 C CA . ARG A 1 369 ? 14.948 -10.844 -0.554 1.00 97.75 369 ARG A CA 1
ATOM 2745 C C . ARG A 1 369 ? 15.708 -10.623 -1.860 1.00 97.75 369 ARG A C 1
ATOM 2747 O O . ARG A 1 369 ? 15.655 -9.524 -2.398 1.00 97.75 369 ARG A O 1
ATOM 2754 N N . GLN A 1 370 ? 16.418 -11.640 -2.350 1.00 97.75 370 GLN A N 1
ATOM 2755 C CA . GLN A 1 370 ? 17.204 -11.519 -3.576 1.00 97.75 370 GLN A CA 1
ATOM 2756 C C . GLN A 1 370 ? 16.303 -11.276 -4.787 1.00 97.75 370 GLN A C 1
ATOM 2758 O O . GLN A 1 370 ? 16.575 -10.356 -5.540 1.00 97.75 370 GLN A O 1
ATOM 2763 N N . THR A 1 371 ? 15.184 -11.997 -4.915 1.00 95.81 371 THR A N 1
ATOM 2764 C CA . THR A 1 371 ? 14.197 -11.758 -5.980 1.00 95.81 371 THR A CA 1
ATOM 2765 C C . THR A 1 371 ? 13.700 -10.311 -5.990 1.00 95.81 371 THR A C 1
ATOM 2767 O O . THR A 1 371 ? 13.595 -9.710 -7.054 1.00 95.81 371 THR A O 1
ATOM 2770 N N . ALA A 1 372 ? 13.426 -9.727 -4.820 1.00 95.50 372 ALA A N 1
ATOM 2771 C CA . ALA A 1 372 ? 12.999 -8.332 -4.737 1.00 95.50 372 ALA A CA 1
ATOM 2772 C C . ALA A 1 372 ? 14.118 -7.335 -5.094 1.00 95.50 372 ALA A C 1
ATOM 2774 O O . ALA A 1 372 ? 13.849 -6.315 -5.725 1.00 95.50 372 ALA A O 1
ATOM 2775 N N . LEU A 1 373 ? 15.364 -7.620 -4.703 1.00 97.25 373 LEU A N 1
ATOM 2776 C CA . LEU A 1 373 ? 16.528 -6.798 -5.047 1.00 97.25 373 LEU A CA 1
ATOM 2777 C C . LEU A 1 373 ? 16.864 -6.870 -6.541 1.00 97.25 373 LEU A C 1
ATOM 2779 O O . LEU A 1 373 ? 17.134 -5.836 -7.145 1.00 97.25 373 LEU A O 1
ATOM 2783 N N . ASP A 1 374 ? 16.783 -8.058 -7.139 1.00 96.12 374 ASP A N 1
ATOM 2784 C CA . ASP A 1 374 ? 16.964 -8.261 -8.576 1.00 96.12 374 ASP A CA 1
ATOM 2785 C C . ASP A 1 374 ? 15.878 -7.513 -9.360 1.00 96.12 374 ASP A C 1
ATOM 2787 O O . ASP A 1 374 ? 16.198 -6.775 -10.286 1.00 96.12 374 ASP A O 1
ATOM 2791 N N . GLY A 1 375 ? 14.611 -7.608 -8.936 1.00 93.19 375 GLY A N 1
ATOM 2792 C CA . GLY A 1 375 ? 13.519 -6.834 -9.535 1.00 93.19 375 GLY A CA 1
ATOM 2793 C C . GLY A 1 375 ? 13.731 -5.320 -9.429 1.00 93.19 375 GLY A C 1
ATOM 2794 O O . GLY A 1 375 ? 13.545 -4.601 -10.402 1.00 93.19 375 GLY A O 1
ATOM 2795 N N . ALA A 1 376 ? 14.193 -4.817 -8.279 1.00 95.19 376 ALA A N 1
ATOM 2796 C CA . ALA A 1 376 ? 14.506 -3.394 -8.117 1.00 95.19 376 ALA A CA 1
ATOM 2797 C C . ALA A 1 376 ? 15.681 -2.933 -9.002 1.00 95.19 376 ALA A C 1
ATOM 2799 O O . ALA A 1 376 ? 15.666 -1.800 -9.487 1.00 95.19 376 ALA A O 1
ATOM 2800 N N . LEU A 1 377 ? 16.680 -3.796 -9.216 1.00 96.88 377 LEU A N 1
ATOM 2801 C CA . LEU A 1 377 ? 17.785 -3.544 -10.140 1.00 96.88 377 LEU A CA 1
ATOM 2802 C C . LEU A 1 377 ? 17.283 -3.470 -11.583 1.00 96.88 377 LEU A C 1
ATOM 2804 O O . LEU A 1 377 ? 17.566 -2.480 -12.257 1.00 96.88 377 LEU A O 1
ATOM 2808 N N . GLU A 1 378 ? 16.552 -4.483 -12.055 1.00 94.31 378 GLU A N 1
ATOM 2809 C CA . GLU A 1 378 ? 16.060 -4.523 -13.439 1.00 94.31 378 GLU A CA 1
ATOM 2810 C C . GLU A 1 378 ? 15.086 -3.374 -13.705 1.00 94.31 378 GLU A C 1
ATOM 2812 O O . GLU A 1 378 ? 15.311 -2.599 -14.629 1.00 94.31 378 GLU A O 1
ATOM 2817 N N . GLY A 1 379 ? 14.105 -3.150 -12.826 1.00 88.38 379 GLY A N 1
ATOM 2818 C CA . GLY A 1 379 ? 13.173 -2.031 -12.961 1.00 88.38 379 GLY A CA 1
ATOM 2819 C C . GLY A 1 379 ? 13.856 -0.658 -12.898 1.00 88.38 379 GLY A C 1
ATOM 2820 O O . GLY A 1 379 ? 13.377 0.304 -13.495 1.00 88.38 379 GLY A O 1
ATOM 2821 N N . GLY A 1 380 ? 14.992 -0.530 -12.202 1.00 93.06 380 GLY A N 1
ATOM 2822 C CA . GLY A 1 380 ? 15.809 0.686 -12.224 1.00 93.06 380 GLY A CA 1
ATOM 2823 C C . GLY A 1 380 ? 16.522 0.902 -13.560 1.00 93.06 380 GLY A C 1
ATOM 2824 O O . GLY A 1 380 ? 16.518 2.017 -14.084 1.00 93.06 380 GLY A O 1
ATOM 2825 N N . LEU A 1 381 ? 17.095 -0.161 -14.131 1.00 92.88 381 LEU A N 1
ATOM 2826 C CA . LEU A 1 381 ? 17.697 -0.110 -15.463 1.00 92.88 381 LEU A CA 1
ATOM 2827 C C . LEU A 1 381 ? 16.642 0.181 -16.530 1.00 92.88 381 LEU A C 1
ATOM 2829 O O . LEU A 1 381 ? 16.851 1.055 -17.363 1.00 92.88 381 LEU A O 1
ATOM 2833 N N . ASP A 1 382 ? 15.502 -0.494 -16.486 1.00 86.25 382 ASP A N 1
ATOM 2834 C CA . ASP A 1 382 ? 14.460 -0.350 -17.498 1.00 86.25 382 ASP A CA 1
ATOM 2835 C C . ASP A 1 382 ? 13.870 1.069 -17.494 1.00 86.25 382 ASP A C 1
ATOM 2837 O O . ASP A 1 382 ? 13.750 1.680 -18.556 1.00 86.25 382 ASP A O 1
ATOM 2841 N N . VAL A 1 383 ? 13.642 1.670 -16.316 1.00 85.38 383 VAL A N 1
ATOM 2842 C CA . VAL A 1 383 ? 13.254 3.091 -16.207 1.00 85.38 383 VAL A CA 1
ATOM 2843 C C . VAL A 1 383 ? 14.314 4.017 -16.806 1.00 85.38 383 VAL A C 1
ATOM 2845 O O . VAL A 1 383 ? 13.973 4.918 -17.570 1.00 85.38 383 VAL A O 1
ATOM 2848 N N . ALA A 1 384 ? 15.595 3.803 -16.491 1.00 90.31 384 ALA A N 1
ATOM 2849 C CA . ALA A 1 384 ? 16.665 4.650 -17.011 1.00 90.31 384 ALA A CA 1
ATOM 2850 C C . ALA A 1 384 ? 16.763 4.585 -18.545 1.00 90.31 384 ALA A C 1
ATOM 2852 O O . ALA A 1 384 ? 16.918 5.615 -19.194 1.00 90.31 384 ALA A O 1
ATOM 2853 N N . TYR A 1 385 ? 16.643 3.391 -19.129 1.00 86.69 385 TYR A N 1
ATOM 2854 C CA . TYR A 1 385 ? 16.715 3.192 -20.580 1.00 86.69 385 TYR A CA 1
ATOM 2855 C C . TYR A 1 385 ? 15.477 3.688 -21.321 1.00 86.69 385 TYR A C 1
ATOM 2857 O O . TYR A 1 385 ? 15.599 4.128 -22.461 1.00 86.69 385 TYR A O 1
ATOM 2865 N N . ALA A 1 386 ? 14.306 3.648 -20.690 1.00 79.50 386 ALA A N 1
ATOM 2866 C CA . ALA A 1 386 ? 13.093 4.194 -21.282 1.00 79.50 386 ALA A CA 1
ATOM 2867 C C . ALA A 1 386 ? 13.058 5.724 -21.262 1.00 79.50 386 ALA A C 1
ATOM 2869 O O . ALA A 1 386 ? 12.430 6.323 -22.129 1.00 79.50 386 ALA A O 1
ATOM 2870 N N . ARG A 1 387 ? 13.744 6.356 -20.297 1.00 83.38 387 ARG A N 1
ATOM 2871 C CA . ARG A 1 387 ? 13.709 7.813 -20.083 1.00 83.38 387 ARG A CA 1
ATOM 2872 C C . ARG A 1 387 ? 15.097 8.441 -19.955 1.00 83.38 387 ARG A C 1
ATOM 2874 O O . ARG A 1 387 ? 15.400 9.082 -18.948 1.00 83.38 387 ARG A O 1
ATOM 2881 N N . PRO A 1 388 ? 15.976 8.307 -20.961 1.00 85.19 388 PRO A N 1
ATOM 2882 C CA . PRO A 1 388 ? 17.344 8.812 -20.857 1.00 85.19 388 PRO A CA 1
ATOM 2883 C C . PRO A 1 388 ? 17.419 10.334 -20.629 1.00 85.19 388 PRO A C 1
ATOM 2885 O O . PRO A 1 388 ? 18.335 10.804 -19.958 1.00 85.19 388 PRO A O 1
ATOM 2888 N N . PHE A 1 389 ? 16.456 11.111 -21.141 1.00 84.38 389 PHE A N 1
ATOM 2889 C CA . PHE A 1 389 ? 16.454 12.580 -21.051 1.00 84.38 389 PHE A CA 1
ATOM 2890 C C . PHE A 1 389 ? 15.784 13.158 -19.800 1.00 84.38 389 PHE A C 1
ATOM 2892 O O . PHE A 1 389 ? 15.866 14.366 -19.591 1.00 84.38 389 PHE A O 1
ATOM 2899 N N . ASP A 1 390 ? 15.231 12.323 -18.915 1.00 87.06 390 ASP A N 1
ATOM 2900 C CA . ASP A 1 390 ? 14.900 12.757 -17.548 1.00 87.06 390 ASP A CA 1
ATOM 2901 C C . ASP A 1 390 ? 16.171 13.117 -16.753 1.00 87.06 390 ASP A C 1
ATOM 2903 O O . ASP A 1 390 ? 16.116 13.847 -15.760 1.00 87.06 390 ASP A O 1
ATOM 2907 N N . TYR A 1 391 ? 17.328 12.611 -17.199 1.00 88.00 391 TYR A N 1
ATOM 2908 C CA . TYR A 1 391 ? 18.603 12.703 -16.486 1.00 88.00 391 TYR A CA 1
ATOM 2909 C C . TYR A 1 391 ? 19.719 13.390 -17.275 1.00 88.00 391 TYR A C 1
ATOM 2911 O O . TYR A 1 391 ? 20.771 13.670 -16.705 1.00 88.00 391 TYR A O 1
ATOM 2919 N N . LEU A 1 392 ? 19.507 13.648 -18.566 1.00 90.31 392 LEU A N 1
ATOM 2920 C CA . LEU A 1 392 ? 20.499 14.227 -19.468 1.00 90.31 392 LEU A CA 1
ATOM 2921 C C . LEU A 1 392 ? 19.944 15.483 -20.124 1.00 90.31 392 LEU A C 1
ATOM 2923 O O . LEU A 1 392 ? 18.796 15.516 -20.564 1.00 90.31 392 LEU A O 1
ATOM 2927 N N . GLU A 1 393 ? 20.788 16.498 -20.286 1.00 88.75 393 GLU A N 1
ATOM 2928 C CA . GLU A 1 393 ? 20.445 17.622 -21.154 1.00 88.75 393 GLU A CA 1
ATOM 2929 C C . GLU A 1 393 ? 20.398 17.154 -22.613 1.00 88.75 393 GLU A C 1
ATOM 2931 O O . GLU A 1 393 ? 21.238 16.362 -23.038 1.00 88.75 393 GLU A O 1
ATOM 2936 N N . ALA A 1 394 ? 19.448 17.649 -23.410 1.00 82.88 394 ALA A N 1
ATOM 2937 C CA . ALA A 1 394 ? 19.403 17.377 -24.848 1.00 82.88 394 ALA A CA 1
ATOM 2938 C C . ALA A 1 394 ? 20.600 18.018 -25.581 1.00 82.88 394 ALA A C 1
ATOM 2940 O O . ALA A 1 394 ? 21.196 18.994 -25.122 1.00 82.88 394 ALA A O 1
ATOM 2941 N N . HIS A 1 395 ? 21.009 17.459 -26.721 1.00 85.75 395 HIS A N 1
ATOM 2942 C CA . HIS A 1 395 ? 22.090 18.013 -27.535 1.00 85.75 395 HIS A CA 1
ATOM 2943 C C . HIS A 1 395 ? 21.705 19.405 -28.041 1.00 85.75 395 HIS A C 1
ATOM 2945 O O . HIS A 1 395 ? 20.581 19.646 -28.482 1.00 85.75 395 HIS A O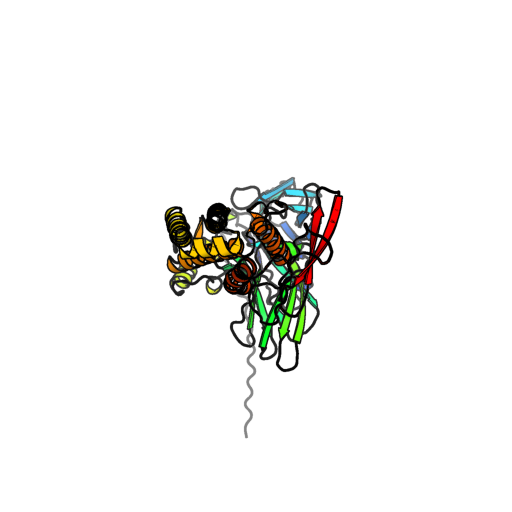 1
ATOM 2951 N N . ALA A 1 396 ? 22.665 20.328 -28.020 1.00 80.94 396 ALA A N 1
ATOM 2952 C CA . ALA A 1 396 ? 22.482 21.637 -28.626 1.00 80.94 396 ALA A CA 1
ATOM 2953 C C . ALA A 1 396 ? 22.582 21.542 -30.156 1.00 80.94 396 ALA A C 1
ATOM 2955 O O . ALA A 1 396 ? 23.437 20.838 -30.697 1.00 80.94 396 ALA A O 1
ATOM 2956 N N . ALA A 1 397 ? 21.750 22.309 -30.864 1.00 72.75 397 ALA A N 1
ATOM 2957 C CA . ALA A 1 397 ? 21.846 22.437 -32.313 1.00 72.75 397 ALA A CA 1
ATOM 2958 C C . ALA A 1 397 ? 23.189 23.060 -32.723 1.00 72.75 397 ALA A C 1
ATOM 2960 O O . ALA A 1 397 ? 23.560 24.139 -32.255 1.00 72.75 397 ALA A O 1
ATOM 2961 N N . VAL A 1 398 ? 23.894 22.402 -33.647 1.00 75.75 398 VAL A N 1
ATOM 2962 C CA . VAL A 1 398 ? 25.140 22.903 -34.245 1.00 75.75 398 VAL A CA 1
ATOM 2963 C C . VAL A 1 398 ? 24.932 23.039 -35.756 1.00 75.75 398 VAL A C 1
ATOM 2965 O O . VAL A 1 398 ? 25.168 22.084 -36.502 1.00 75.75 398 VAL A O 1
ATOM 2968 N N . PRO A 1 399 ? 24.461 24.207 -36.236 1.00 71.56 399 PRO A N 1
ATOM 2969 C CA . PRO A 1 399 ? 24.170 24.413 -37.651 1.00 71.56 399 PRO A CA 1
ATOM 2970 C C . PRO A 1 399 ? 25.369 24.095 -38.553 1.00 71.56 399 PRO A C 1
ATOM 2972 O O . PRO A 1 399 ? 26.492 24.518 -38.279 1.00 71.56 399 PRO A O 1
ATOM 2975 N N . GLY A 1 400 ? 25.122 23.370 -39.646 1.00 68.94 400 GLY A N 1
ATOM 2976 C CA . GLY A 1 400 ? 26.156 22.961 -40.604 1.00 68.94 400 GLY A CA 1
ATOM 2977 C C . GLY A 1 400 ? 26.978 21.737 -40.185 1.00 68.94 400 GLY A C 1
ATOM 2978 O O . GLY A 1 400 ? 27.904 21.362 -40.903 1.00 68.94 400 GLY A O 1
ATOM 2979 N N . ASN A 1 401 ? 26.658 21.101 -39.052 1.00 74.69 401 ASN A N 1
ATOM 2980 C CA . ASN A 1 401 ? 27.220 19.814 -38.656 1.00 74.69 401 ASN A CA 1
ATOM 2981 C C . ASN A 1 401 ? 26.136 18.726 -38.679 1.00 74.69 401 ASN A C 1
ATOM 2983 O O . ASN A 1 401 ? 25.420 18.514 -37.702 1.00 74.69 401 ASN A O 1
ATOM 2987 N N . ALA A 1 402 ? 26.072 18.004 -39.796 1.00 70.38 402 ALA A N 1
ATOM 2988 C CA . ALA A 1 402 ? 25.145 16.900 -40.034 1.00 70.38 402 ALA A CA 1
ATOM 2989 C C . ALA A 1 402 ? 25.121 15.829 -38.927 1.00 70.38 402 ALA A C 1
ATOM 2991 O O . ALA A 1 402 ? 24.068 15.268 -38.634 1.00 70.38 402 ALA A O 1
ATOM 2992 N N . ALA A 1 403 ? 26.268 15.518 -38.313 1.00 73.31 403 ALA A N 1
ATOM 2993 C CA . ALA A 1 403 ? 26.336 14.510 -37.256 1.00 73.31 403 ALA A CA 1
ATOM 2994 C C . ALA A 1 403 ? 25.743 15.031 -35.939 1.00 73.31 403 ALA A C 1
ATOM 2996 O O . ALA A 1 403 ? 24.974 14.328 -35.293 1.00 73.31 403 ALA A O 1
ATOM 2997 N N . ALA A 1 404 ? 26.042 16.281 -35.575 1.00 72.00 404 ALA A N 1
ATOM 2998 C CA . ALA A 1 404 ? 25.468 16.907 -34.385 1.00 72.00 404 ALA A CA 1
ATOM 2999 C C . ALA A 1 404 ? 23.949 17.090 -34.519 1.00 72.00 404 ALA A C 1
ATOM 3001 O O . ALA A 1 404 ? 23.203 16.837 -33.580 1.00 72.00 404 ALA A O 1
ATOM 3002 N N . MET A 1 405 ? 23.478 17.471 -35.705 1.00 68.00 405 MET A N 1
ATOM 3003 C CA . MET A 1 405 ? 22.053 17.651 -35.970 1.00 68.00 405 MET A CA 1
ATOM 3004 C C . MET A 1 405 ? 21.271 16.317 -35.979 1.00 68.00 405 MET A C 1
ATOM 3006 O O . MET A 1 405 ? 20.118 16.307 -35.551 1.00 68.00 405 MET A O 1
ATOM 3010 N N . ARG A 1 406 ? 21.900 15.179 -36.333 1.00 71.12 406 ARG A N 1
ATOM 3011 C CA . ARG A 1 406 ? 21.316 13.834 -36.129 1.00 71.12 406 ARG A CA 1
ATOM 3012 C C . ARG A 1 406 ? 21.092 13.519 -34.654 1.00 71.12 406 ARG A C 1
ATOM 3014 O O . ARG A 1 406 ? 20.050 12.974 -34.307 1.00 71.12 406 ARG A O 1
ATOM 3021 N N . ASN A 1 407 ? 22.047 13.873 -33.794 1.00 74.94 407 ASN A N 1
ATOM 3022 C CA . ASN A 1 407 ? 21.900 13.667 -32.354 1.00 74.94 407 ASN A CA 1
ATOM 3023 C C . ASN A 1 407 ? 20.725 14.484 -31.801 1.00 74.94 407 ASN A C 1
ATOM 3025 O O . ASN A 1 407 ? 19.920 13.944 -31.058 1.00 74.94 407 ASN A O 1
ATOM 3029 N N . VAL A 1 408 ? 20.564 15.742 -32.223 1.00 73.81 408 VAL A N 1
ATOM 3030 C CA . VAL A 1 408 ? 19.412 16.577 -31.825 1.00 73.81 408 VAL A CA 1
ATOM 3031 C C . VAL A 1 408 ? 18.080 15.963 -32.263 1.00 73.81 408 VAL A C 1
ATOM 3033 O O . VAL A 1 408 ? 17.123 15.968 -31.494 1.00 73.81 408 VAL A O 1
ATOM 3036 N N . ALA A 1 409 ? 18.007 15.424 -33.482 1.00 68.44 409 ALA A N 1
ATOM 3037 C CA . ALA A 1 409 ? 16.802 14.754 -33.965 1.00 68.44 409 ALA A CA 1
ATOM 3038 C C . ALA A 1 409 ? 16.493 13.477 -33.163 1.00 68.44 409 ALA A C 1
ATOM 3040 O O . ALA A 1 409 ? 15.350 13.283 -32.761 1.00 68.44 409 ALA A O 1
ATOM 3041 N N . ALA A 1 410 ? 17.505 12.649 -32.880 1.00 71.19 410 ALA A N 1
ATOM 3042 C CA . ALA A 1 410 ? 17.347 11.443 -32.065 1.00 71.19 410 ALA A CA 1
ATOM 3043 C C . ALA A 1 410 ? 16.878 11.772 -30.637 1.00 71.19 410 ALA A C 1
ATOM 3045 O O . ALA A 1 410 ? 15.972 11.121 -30.122 1.00 71.19 410 ALA A O 1
ATOM 3046 N N . ASP A 1 411 ? 17.437 12.818 -30.024 1.00 76.19 411 ASP A N 1
ATOM 3047 C CA . ASP A 1 411 ? 17.009 13.296 -28.708 1.00 76.19 411 ASP A CA 1
ATOM 3048 C C . ASP A 1 411 ? 15.542 13.753 -28.716 1.00 76.19 411 ASP A C 1
ATOM 3050 O O . ASP A 1 411 ? 14.796 13.449 -27.789 1.00 76.19 411 ASP A O 1
ATOM 3054 N N . ALA A 1 412 ? 15.108 14.457 -29.767 1.00 69.00 412 ALA A N 1
ATOM 3055 C CA . ALA A 1 412 ? 13.722 14.902 -29.904 1.00 69.00 412 ALA A CA 1
ATOM 3056 C C . ALA A 1 412 ? 12.743 13.728 -30.073 1.00 69.00 412 ALA A C 1
ATOM 3058 O O . ALA A 1 412 ? 11.663 13.759 -29.488 1.00 69.00 412 ALA A O 1
ATOM 3059 N N . VAL A 1 413 ? 13.125 12.691 -30.828 1.00 68.75 413 VAL A N 1
ATOM 3060 C CA . VAL A 1 413 ? 12.333 11.457 -30.969 1.00 68.75 413 VAL A CA 1
ATOM 3061 C C . VAL A 1 413 ? 12.201 10.750 -29.626 1.00 68.75 413 VAL A C 1
ATOM 3063 O O . VAL A 1 413 ? 11.092 10.429 -29.220 1.00 68.75 413 VAL A O 1
ATOM 3066 N N . LEU A 1 414 ? 13.306 10.569 -28.903 1.00 70.50 414 LEU A N 1
ATOM 3067 C CA . LEU A 1 414 ? 13.303 9.946 -27.577 1.00 70.50 414 LEU A CA 1
ATOM 3068 C C . LEU A 1 414 ? 12.486 10.743 -26.553 1.00 70.50 414 LEU A C 1
ATOM 3070 O O . LEU A 1 414 ? 11.737 10.155 -25.782 1.00 70.50 414 LEU A O 1
ATOM 3074 N N . ALA A 1 415 ? 12.583 12.074 -26.562 1.00 70.56 415 ALA A N 1
ATOM 3075 C CA . ALA A 1 415 ? 11.773 12.928 -25.696 1.00 70.56 415 ALA A CA 1
ATOM 3076 C C . ALA A 1 415 ? 10.275 12.864 -26.032 1.00 70.56 415 ALA A C 1
ATOM 3078 O O . ALA A 1 415 ? 9.442 13.085 -25.155 1.00 70.56 415 ALA A O 1
ATOM 3079 N N . GLU A 1 416 ? 9.918 12.595 -27.288 1.00 68.44 416 GLU A N 1
ATOM 3080 C CA . GLU A 1 416 ? 8.524 12.404 -27.675 1.00 68.44 416 GLU A CA 1
ATOM 3081 C C . GLU A 1 416 ? 8.026 11.001 -27.331 1.00 68.44 416 GLU A C 1
ATOM 3083 O O . GLU A 1 416 ? 6.936 10.880 -26.781 1.00 68.44 416 GLU A O 1
ATOM 3088 N N . LEU A 1 417 ? 8.837 9.963 -27.553 1.00 64.56 417 LEU A N 1
ATOM 3089 C CA . LEU A 1 417 ? 8.562 8.594 -27.104 1.00 64.56 417 LEU A CA 1
ATOM 3090 C C . LEU A 1 417 ? 8.341 8.524 -25.589 1.00 64.56 417 LEU A C 1
ATOM 3092 O O . LEU A 1 417 ? 7.447 7.825 -25.133 1.00 64.56 417 LEU A O 1
ATOM 3096 N N . ASP A 1 418 ? 9.093 9.297 -24.806 1.00 65.12 418 ASP A N 1
ATOM 3097 C CA . ASP A 1 418 ? 8.890 9.391 -23.357 1.00 65.12 418 ASP A CA 1
ATOM 3098 C C . ASP A 1 418 ? 7.528 10.010 -22.978 1.00 65.12 418 ASP A C 1
ATOM 3100 O O . ASP A 1 418 ? 6.893 9.632 -21.990 1.00 65.12 418 ASP A O 1
ATOM 3104 N N . ARG A 1 419 ? 7.027 10.942 -23.798 1.00 64.50 419 ARG A N 1
ATOM 3105 C CA . ARG A 1 419 ? 5.681 11.519 -23.639 1.00 64.50 419 ARG A CA 1
ATOM 3106 C C . ARG A 1 419 ? 4.583 10.637 -24.206 1.00 64.50 419 ARG A C 1
ATOM 3108 O O . ARG A 1 419 ? 3.416 10.872 -23.877 1.00 64.50 419 ARG A O 1
ATOM 3115 N N . MET A 1 420 ? 4.920 9.682 -25.073 1.00 62.06 420 MET A N 1
ATOM 3116 C CA . MET A 1 420 ? 3.959 8.717 -25.574 1.00 62.06 420 MET A CA 1
ATOM 3117 C C . MET A 1 420 ? 3.527 7.849 -24.405 1.00 62.06 420 MET A C 1
ATOM 3119 O O . MET A 1 420 ? 4.237 6.979 -23.910 1.00 62.06 420 MET A O 1
ATOM 3123 N N . ASP A 1 421 ? 2.322 8.132 -23.939 1.00 52.34 421 ASP A N 1
ATOM 3124 C CA . ASP A 1 421 ? 1.694 7.344 -22.906 1.00 52.34 421 ASP A CA 1
ATOM 3125 C C . ASP A 1 421 ? 1.323 5.996 -23.540 1.00 52.34 421 ASP A C 1
ATOM 3127 O O . ASP A 1 421 ? 0.295 5.863 -24.211 1.00 52.34 421 ASP A O 1
ATOM 3131 N N . PHE A 1 422 ? 2.186 4.987 -23.379 1.00 51.88 422 PHE A N 1
ATOM 3132 C CA . PHE A 1 422 ? 1.995 3.616 -23.878 1.00 51.88 422 PHE A CA 1
ATOM 3133 C C . PHE A 1 422 ? 0.840 2.877 -23.178 1.00 51.88 422 PHE A C 1
ATOM 3135 O O . PHE A 1 422 ? 0.844 1.647 -23.093 1.00 51.88 422 PHE A O 1
ATOM 3142 N N . VAL A 1 423 ? -0.166 3.604 -22.674 1.00 43.44 423 VAL A N 1
ATOM 3143 C CA . VAL A 1 423 ? -1.255 3.108 -21.817 1.00 43.44 423 VAL A CA 1
ATOM 3144 C C . VAL A 1 423 ? -1.949 1.895 -22.416 1.00 43.44 423 VAL A C 1
ATOM 3146 O O . VAL A 1 423 ? -2.483 1.073 -21.678 1.00 43.44 423 VAL A O 1
ATOM 3149 N N . HIS A 1 424 ? -1.933 1.715 -23.735 1.00 43.03 424 HIS A N 1
ATOM 3150 C CA . HIS A 1 424 ? -2.665 0.637 -24.374 1.00 43.03 424 HIS A CA 1
ATOM 3151 C C . HIS A 1 424 ? -1.888 0.001 -25.523 1.00 43.03 424 HIS A C 1
ATOM 3153 O O . HIS A 1 424 ? -2.041 0.386 -26.677 1.00 43.03 424 HIS A O 1
ATOM 3159 N N . THR A 1 425 ? -1.162 -1.077 -25.225 1.00 42.06 425 THR A N 1
ATOM 3160 C CA . THR A 1 425 ? -1.106 -2.186 -26.183 1.00 42.06 425 THR A CA 1
ATOM 3161 C C . THR A 1 425 ? -2.064 -3.272 -25.704 1.00 42.06 425 THR A C 1
ATOM 3163 O O . THR A 1 425 ? -2.169 -3.561 -24.513 1.00 42.06 425 THR A O 1
ATOM 3166 N N . GLU A 1 426 ? -2.821 -3.853 -26.626 1.00 43.50 426 GLU A N 1
ATOM 3167 C CA . GLU A 1 426 ? -3.983 -4.730 -26.401 1.00 43.50 426 GLU A CA 1
ATOM 3168 C C . GLU A 1 426 ? -3.642 -6.085 -25.730 1.00 43.50 426 GLU A C 1
ATOM 3170 O O . GLU A 1 426 ? -4.468 -6.996 -25.675 1.00 43.50 426 GLU A O 1
ATOM 3175 N N . PHE A 1 427 ? -2.416 -6.243 -25.224 1.00 46.09 427 PHE A N 1
ATOM 3176 C CA . PHE A 1 427 ? -1.772 -7.532 -24.977 1.00 46.09 427 PHE A CA 1
ATOM 3177 C C . PHE A 1 427 ? -1.666 -7.948 -23.504 1.00 46.09 427 PHE A C 1
ATOM 3179 O O . PHE A 1 427 ? -1.030 -8.958 -23.221 1.00 46.09 427 PHE A O 1
ATOM 3186 N N . ALA A 1 428 ? -2.300 -7.234 -22.566 1.00 45.28 428 ALA A N 1
ATOM 3187 C CA . ALA A 1 428 ? -2.307 -7.591 -21.136 1.00 45.28 428 ALA A CA 1
ATOM 3188 C C . ALA A 1 428 ? -0.900 -7.776 -20.515 1.00 45.28 428 ALA A C 1
ATOM 3190 O O . ALA A 1 428 ? -0.717 -8.601 -19.620 1.00 45.28 428 ALA A O 1
ATOM 3191 N N . ARG A 1 429 ? 0.090 -7.019 -21.002 1.00 50.81 429 ARG A N 1
ATOM 3192 C CA . ARG A 1 429 ? 1.460 -6.975 -20.467 1.00 50.81 429 ARG A CA 1
ATOM 3193 C C . ARG A 1 429 ? 1.587 -5.850 -19.444 1.00 50.81 429 ARG A C 1
ATOM 3195 O O . ARG A 1 429 ? 0.887 -4.844 -19.572 1.00 50.81 429 ARG A O 1
ATOM 3202 N N . THR A 1 430 ? 2.435 -6.015 -18.429 1.00 50.62 430 THR A N 1
ATOM 3203 C CA . THR A 1 430 ? 2.684 -4.930 -17.465 1.00 50.62 430 THR A CA 1
ATOM 3204 C C . THR A 1 430 ? 3.485 -3.806 -18.127 1.00 50.62 430 THR A C 1
ATOM 3206 O O . THR A 1 430 ? 4.152 -4.034 -19.135 1.00 50.62 430 THR A O 1
ATOM 3209 N N . LEU A 1 431 ? 3.430 -2.584 -17.576 1.00 51.12 431 LEU A N 1
ATOM 3210 C CA . LEU A 1 431 ? 4.273 -1.486 -18.064 1.00 51.12 431 LEU A CA 1
ATOM 3211 C C . LEU A 1 431 ? 5.750 -1.877 -18.002 1.00 51.12 431 LEU A C 1
ATOM 3213 O O . LEU A 1 431 ? 6.463 -1.578 -18.936 1.00 51.12 431 LEU A O 1
ATOM 3217 N N . GLU A 1 432 ? 6.178 -2.591 -16.961 1.00 54.09 432 GLU A N 1
ATOM 3218 C CA . GLU A 1 432 ? 7.556 -3.063 -16.804 1.00 54.09 432 GLU A CA 1
ATOM 3219 C C . GLU A 1 432 ? 7.939 -4.091 -17.882 1.00 54.09 432 GLU A C 1
ATOM 3221 O O . GLU A 1 432 ? 8.983 -3.937 -18.508 1.00 54.09 432 GLU A O 1
ATOM 3226 N N . ASP A 1 433 ? 7.064 -5.057 -18.200 1.00 55.97 433 ASP A N 1
ATOM 3227 C CA . ASP A 1 433 ? 7.283 -5.997 -19.316 1.00 55.97 433 ASP A CA 1
ATOM 3228 C C . ASP A 1 433 ? 7.370 -5.265 -20.659 1.00 55.97 433 ASP A C 1
ATOM 3230 O O . ASP A 1 433 ? 8.212 -5.583 -21.501 1.00 55.97 433 ASP A O 1
ATOM 3234 N N . LEU A 1 434 ? 6.496 -4.271 -20.860 1.00 56.50 434 LEU A N 1
ATOM 3235 C CA . LEU A 1 434 ? 6.548 -3.417 -22.036 1.00 56.50 434 LEU A CA 1
ATOM 3236 C C . LEU A 1 434 ? 7.866 -2.652 -22.038 1.00 56.50 434 LEU A C 1
ATOM 3238 O O . LEU A 1 434 ? 8.597 -2.797 -22.995 1.00 56.50 434 LEU A O 1
ATOM 3242 N N . THR A 1 435 ? 8.232 -1.934 -20.980 1.00 57.81 435 THR A N 1
ATOM 3243 C CA . THR A 1 435 ? 9.495 -1.192 -20.864 1.00 57.81 435 THR A CA 1
ATOM 3244 C C . THR A 1 435 ? 10.711 -2.079 -21.141 1.00 57.81 435 THR A C 1
ATOM 3246 O O . THR A 1 435 ? 11.621 -1.649 -21.846 1.00 57.81 435 THR A O 1
ATOM 3249 N N . HIS A 1 436 ? 10.710 -3.323 -20.664 1.00 63.31 436 HIS A N 1
ATOM 3250 C CA . HIS A 1 436 ? 11.781 -4.283 -20.904 1.00 63.31 436 HIS A CA 1
ATOM 3251 C C . HIS A 1 436 ? 11.901 -4.680 -22.385 1.00 63.31 436 HIS A C 1
ATOM 3253 O O . HIS A 1 436 ? 12.988 -4.624 -22.967 1.00 63.31 436 HIS A O 1
ATOM 3259 N N . GLU A 1 437 ? 10.789 -5.046 -23.030 1.00 62.81 437 GLU A N 1
ATOM 3260 C CA . GLU A 1 437 ? 10.767 -5.326 -24.472 1.00 62.81 437 GLU A CA 1
ATOM 3261 C C . GLU A 1 437 ? 11.059 -4.062 -25.309 1.00 62.81 437 GLU A C 1
ATOM 3263 O O . GLU A 1 437 ? 11.822 -4.111 -26.275 1.00 62.81 437 GLU A O 1
ATOM 3268 N N . TYR A 1 438 ? 10.512 -2.918 -24.893 1.00 64.12 438 TYR A N 1
ATOM 3269 C CA . TYR A 1 438 ? 10.701 -1.596 -25.491 1.00 64.12 438 TYR A CA 1
ATOM 3270 C C . TYR A 1 438 ? 12.162 -1.156 -25.433 1.00 64.12 438 TYR A C 1
ATOM 3272 O O . TYR A 1 438 ? 12.661 -0.606 -26.408 1.00 64.12 438 TYR A O 1
ATOM 3280 N N . ARG A 1 439 ? 12.886 -1.437 -24.344 1.00 64.69 439 ARG A N 1
ATOM 3281 C CA . ARG A 1 439 ? 14.329 -1.184 -24.237 1.00 64.69 439 ARG A CA 1
ATOM 3282 C C . ARG A 1 439 ? 15.101 -1.920 -25.329 1.00 64.69 439 ARG A C 1
ATOM 3284 O O . ARG A 1 439 ? 15.973 -1.329 -25.960 1.00 64.69 439 ARG A O 1
ATOM 3291 N N . ALA A 1 440 ? 14.787 -3.196 -25.554 1.00 61.22 440 ALA A N 1
ATOM 3292 C CA . ALA A 1 440 ? 15.466 -4.001 -26.566 1.00 61.22 440 ALA A CA 1
ATOM 3293 C C . ALA A 1 440 ? 15.167 -3.515 -27.996 1.00 61.22 440 ALA A C 1
ATOM 3295 O O . ALA A 1 440 ? 16.068 -3.514 -28.834 1.00 61.22 440 ALA A O 1
ATOM 3296 N N . MET A 1 441 ? 13.933 -3.074 -28.260 1.00 63.62 441 MET A N 1
ATOM 3297 C CA . MET A 1 441 ? 13.531 -2.505 -29.552 1.00 63.62 441 MET A CA 1
ATOM 3298 C C . MET A 1 441 ? 14.136 -1.112 -29.788 1.00 63.62 441 MET A C 1
ATOM 3300 O O . MET A 1 441 ? 14.868 -0.921 -30.754 1.00 63.62 441 MET A O 1
ATOM 3304 N N . HIS A 1 442 ? 13.952 -0.160 -28.866 1.00 65.38 442 HIS A N 1
ATOM 3305 C CA . HIS A 1 442 ? 14.408 1.222 -29.045 1.00 65.38 442 HIS A CA 1
ATOM 3306 C C . HIS A 1 442 ? 15.918 1.370 -29.173 1.00 65.38 442 HIS A C 1
ATOM 3308 O O . HIS A 1 442 ? 16.373 2.205 -29.951 1.00 65.38 442 HIS A O 1
ATOM 3314 N N . VAL A 1 443 ? 16.718 0.589 -28.442 1.00 66.12 443 VAL A N 1
ATOM 3315 C CA . VAL A 1 443 ? 18.179 0.665 -28.598 1.00 66.12 443 VAL A CA 1
ATOM 3316 C C . VAL A 1 443 ? 18.578 0.297 -30.031 1.00 66.12 443 VAL A C 1
ATOM 3318 O O . VAL A 1 443 ? 19.420 0.977 -30.618 1.00 66.12 443 VAL A O 1
ATOM 3321 N N . ALA A 1 444 ? 17.942 -0.719 -30.621 1.00 69.69 444 ALA A N 1
ATOM 3322 C CA . ALA A 1 444 ? 18.187 -1.110 -32.005 1.00 69.69 444 ALA A CA 1
ATOM 3323 C C . ALA A 1 444 ? 17.657 -0.064 -33.004 1.00 69.69 444 ALA A C 1
ATOM 3325 O O . ALA A 1 444 ? 18.405 0.357 -33.887 1.00 69.69 444 ALA A O 1
ATOM 3326 N N . ASP A 1 445 ? 16.424 0.412 -32.825 1.00 66.94 445 ASP A N 1
ATOM 3327 C CA . ASP A 1 445 ? 15.775 1.351 -33.750 1.00 66.94 445 ASP A CA 1
ATOM 3328 C C . ASP A 1 445 ? 16.446 2.733 -33.736 1.00 66.94 445 ASP A C 1
ATOM 3330 O O . ASP A 1 445 ? 16.675 3.338 -34.783 1.00 66.94 445 ASP A O 1
ATOM 3334 N N . ILE A 1 446 ? 16.844 3.234 -32.561 1.00 65.88 446 ILE A N 1
ATOM 3335 C CA . ILE A 1 446 ? 17.578 4.502 -32.443 1.00 65.88 446 ILE A CA 1
ATOM 3336 C C . ILE A 1 446 ? 19.004 4.356 -32.983 1.00 65.88 446 ILE A C 1
ATOM 3338 O O . ILE A 1 446 ? 19.508 5.284 -33.625 1.00 65.88 446 ILE A O 1
ATOM 3342 N N . ALA A 1 447 ? 19.662 3.206 -32.786 1.00 69.50 447 ALA A N 1
ATOM 3343 C CA . ALA A 1 447 ? 20.945 2.938 -33.436 1.00 69.50 447 ALA A CA 1
ATOM 3344 C C . ALA A 1 447 ? 20.805 2.988 -34.964 1.00 69.50 447 ALA A C 1
ATOM 3346 O O . ALA A 1 447 ? 21.629 3.608 -35.650 1.00 69.50 447 ALA A O 1
ATOM 3347 N N . GLU A 1 448 ? 19.747 2.378 -35.499 1.00 68.50 448 GLU A N 1
ATOM 3348 C CA . GLU A 1 448 ? 19.429 2.419 -36.922 1.00 68.50 448 GLU A CA 1
ATOM 3349 C C . GLU A 1 448 ? 19.153 3.856 -37.388 1.00 68.50 448 GLU A C 1
ATOM 3351 O O . GLU A 1 448 ? 19.761 4.323 -38.352 1.00 68.50 448 GLU A O 1
ATOM 3356 N N . PHE A 1 449 ? 18.341 4.619 -36.654 1.00 63.44 449 PHE A N 1
ATOM 3357 C CA . PHE A 1 449 ? 18.055 6.025 -36.948 1.00 63.44 449 PHE A CA 1
ATOM 3358 C C . PHE A 1 449 ? 19.336 6.878 -36.990 1.00 63.44 449 PHE A C 1
ATOM 3360 O O . PHE A 1 449 ? 19.566 7.650 -37.924 1.00 63.44 449 PHE A O 1
ATOM 3367 N N . ARG A 1 450 ? 20.236 6.714 -36.015 1.00 66.75 450 ARG A N 1
ATOM 3368 C CA . ARG A 1 450 ? 21.507 7.458 -35.968 1.00 66.75 450 ARG A CA 1
ATOM 3369 C C . ARG A 1 450 ? 22.458 7.090 -37.112 1.00 66.75 450 ARG A C 1
ATOM 3371 O O . ARG A 1 450 ? 23.293 7.922 -37.481 1.00 66.75 450 ARG A O 1
ATOM 3378 N N . THR A 1 451 ? 22.360 5.877 -37.657 1.00 68.25 451 THR A N 1
ATOM 3379 C CA . THR A 1 451 ? 23.253 5.378 -38.717 1.00 68.25 451 THR A CA 1
ATOM 3380 C C . THR A 1 451 ? 22.717 5.620 -40.126 1.00 68.25 451 THR A C 1
ATOM 3382 O O . THR A 1 451 ? 23.507 5.975 -41.002 1.00 68.25 451 THR A O 1
ATOM 3385 N N . ASN A 1 452 ? 21.407 5.488 -40.338 1.00 64.31 452 ASN A N 1
ATOM 3386 C CA . ASN A 1 452 ? 20.794 5.467 -41.669 1.00 64.31 452 ASN A CA 1
ATOM 3387 C C . ASN A 1 452 ? 20.144 6.789 -42.094 1.00 64.31 452 ASN A C 1
ATOM 3389 O O . ASN A 1 452 ? 19.869 6.965 -43.280 1.00 64.31 452 ASN A O 1
ATOM 3393 N N . VAL A 1 453 ? 19.896 7.732 -41.179 1.00 56.06 453 VAL A N 1
ATOM 3394 C CA . VAL A 1 453 ? 19.263 9.002 -41.559 1.00 56.06 453 VAL A CA 1
ATOM 3395 C C . VAL A 1 453 ? 20.304 9.960 -42.146 1.00 56.06 453 VAL A C 1
ATOM 3397 O O . VAL A 1 453 ? 21.186 10.496 -41.463 1.00 56.06 453 VAL A O 1
ATOM 3400 N N . GLU A 1 454 ? 20.185 10.214 -43.443 1.00 52.91 454 GLU A N 1
ATOM 3401 C CA . GLU A 1 454 ? 20.990 11.210 -44.137 1.00 52.91 454 GLU A CA 1
ATOM 3402 C C . GLU A 1 454 ? 20.296 12.582 -44.104 1.00 52.91 454 GLU A C 1
ATOM 3404 O O . GLU A 1 454 ? 19.076 12.676 -44.249 1.00 52.91 454 GLU 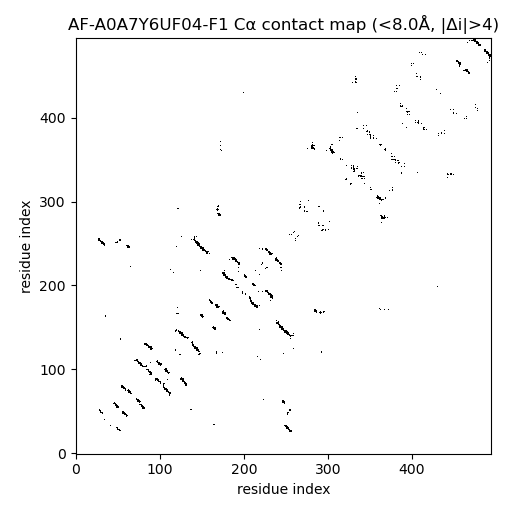A O 1
ATOM 3409 N N . PRO A 1 455 ? 21.045 13.674 -43.889 1.00 52.00 455 PRO A N 1
ATOM 3410 C CA . PRO A 1 455 ? 20.525 15.004 -44.157 1.00 52.00 455 PRO A CA 1
ATOM 3411 C C . PRO A 1 455 ? 20.366 15.181 -45.670 1.00 52.00 455 PRO A C 1
ATOM 3413 O O . PRO A 1 455 ? 21.353 15.146 -46.408 1.00 52.00 455 PRO A O 1
ATOM 3416 N N . GLU A 1 456 ? 19.146 15.413 -46.141 1.00 50.69 456 GLU A N 1
ATOM 3417 C CA . GLU A 1 456 ? 18.918 15.853 -47.512 1.00 50.69 456 GLU A CA 1
ATOM 3418 C C . GLU A 1 456 ? 18.821 17.383 -47.569 1.00 50.69 456 GLU A C 1
ATOM 3420 O O . GLU A 1 456 ? 18.079 17.997 -46.792 1.00 50.69 456 GLU A O 1
ATOM 3425 N N . PRO A 1 457 ? 19.546 18.037 -48.496 1.00 49.50 457 PRO A N 1
ATOM 3426 C CA . PRO A 1 457 ? 19.409 19.465 -48.688 1.00 49.50 457 PRO A CA 1
ATOM 3427 C C . PRO A 1 457 ? 17.998 19.799 -49.177 1.00 49.50 457 PRO A C 1
ATOM 3429 O O . PRO A 1 457 ? 17.564 19.310 -50.224 1.00 49.50 457 PRO A O 1
ATOM 3432 N N . TYR A 1 458 ? 17.287 20.672 -48.459 1.00 44.97 458 TYR A N 1
ATOM 3433 C CA . TYR A 1 458 ? 15.943 21.074 -48.878 1.00 44.97 458 TYR A CA 1
ATOM 3434 C C . TYR A 1 458 ? 15.992 21.726 -50.274 1.00 44.97 458 TYR A C 1
ATOM 3436 O O . TYR A 1 458 ? 16.788 22.655 -50.488 1.00 44.97 458 TYR A O 1
ATOM 3444 N N . PRO A 1 459 ? 15.150 21.300 -51.237 1.00 46.22 459 PRO A N 1
ATOM 3445 C CA . PRO A 1 459 ? 15.200 21.811 -52.600 1.00 46.22 459 PRO A CA 1
ATOM 3446 C C . PRO A 1 459 ? 15.134 23.344 -52.653 1.00 46.22 459 PRO A C 1
ATOM 3448 O O . PRO A 1 459 ? 14.162 23.968 -52.228 1.00 46.22 459 PRO A O 1
ATOM 3451 N N . GLY A 1 460 ? 16.189 23.958 -53.198 1.00 56.06 460 GLY A N 1
ATOM 3452 C CA . GLY A 1 460 ? 16.295 25.410 -53.378 1.00 56.06 460 GLY A CA 1
ATOM 3453 C C . GLY A 1 460 ? 16.961 26.179 -52.232 1.00 56.06 460 GLY A C 1
ATOM 3454 O O . GLY A 1 460 ? 16.992 27.409 -52.288 1.00 56.06 460 GLY A O 1
ATOM 3455 N N . GLN A 1 461 ? 17.505 25.504 -51.216 1.00 50.41 461 GLN A N 1
ATOM 3456 C CA . GLN A 1 461 ? 18.142 26.154 -50.068 1.00 50.41 461 GLN A CA 1
ATOM 3457 C C . GLN A 1 461 ? 19.519 25.521 -49.768 1.00 50.41 461 GLN A C 1
ATOM 3459 O O . GLN A 1 461 ? 19.590 24.446 -49.182 1.00 50.41 461 GLN A O 1
ATOM 3464 N N . PRO A 1 462 ? 20.637 26.167 -50.152 1.00 43.81 462 PRO A N 1
ATOM 3465 C CA . PRO A 1 462 ? 21.975 25.556 -50.168 1.00 43.81 462 PRO A CA 1
ATOM 3466 C C . PRO A 1 462 ? 22.628 25.353 -48.787 1.00 43.81 462 PRO A C 1
ATOM 3468 O O . PRO A 1 462 ? 23.810 25.033 -48.717 1.00 43.81 462 PRO A O 1
ATOM 3471 N N . THR A 1 463 ? 21.900 25.573 -47.690 1.00 51.09 463 THR A N 1
ATOM 3472 C CA . THR A 1 463 ? 22.434 25.490 -46.319 1.00 51.09 463 THR A CA 1
ATOM 3473 C C . THR A 1 463 ? 21.524 24.725 -45.353 1.00 51.09 463 THR A C 1
ATOM 3475 O O . THR A 1 463 ? 21.669 24.878 -44.142 1.00 51.09 463 THR A O 1
ATOM 3478 N N . TRP A 1 464 ? 20.510 24.013 -45.857 1.00 46.34 464 TRP A N 1
ATOM 3479 C CA . TRP A 1 464 ? 19.438 23.453 -45.030 1.00 46.34 464 TRP A CA 1
ATOM 3480 C C . TRP A 1 464 ? 19.482 21.936 -45.088 1.00 46.34 464 TRP A C 1
ATOM 3482 O O . TRP A 1 464 ? 19.112 21.380 -46.111 1.00 46.34 464 TRP A O 1
ATOM 3492 N N . ASP A 1 465 ? 19.855 21.297 -43.989 1.00 44.81 465 ASP A N 1
ATOM 3493 C CA . ASP A 1 465 ? 19.755 19.850 -43.836 1.00 44.81 465 ASP A CA 1
ATOM 3494 C C . ASP A 1 465 ? 18.354 19.511 -43.300 1.00 44.81 465 ASP A C 1
ATOM 3496 O O . ASP A 1 465 ? 17.969 19.986 -42.227 1.00 44.81 465 ASP A O 1
ATOM 3500 N N . VAL A 1 466 ? 17.569 18.744 -44.059 1.00 45.16 466 VAL A N 1
ATOM 3501 C CA . VAL A 1 466 ? 16.286 18.173 -43.625 1.00 45.16 466 VAL A CA 1
ATOM 3502 C C . VAL A 1 466 ? 16.456 16.666 -43.529 1.00 45.16 466 VAL A C 1
ATOM 3504 O O . VAL A 1 466 ? 16.974 16.032 -44.441 1.00 45.16 466 VAL A O 1
ATOM 3507 N N . TYR A 1 467 ? 16.042 16.094 -42.406 1.00 47.62 467 TYR A N 1
ATOM 3508 C CA . TYR A 1 467 ? 16.147 14.660 -42.173 1.00 47.62 467 TYR A CA 1
ATOM 3509 C C . TYR A 1 467 ? 14.890 13.974 -42.700 1.00 47.62 467 TYR A C 1
ATOM 3511 O O . TYR A 1 467 ? 13.795 14.235 -42.203 1.00 47.62 467 TYR A O 1
ATOM 3519 N N . ILE A 1 468 ? 15.053 13.131 -43.721 1.00 40.41 468 ILE A N 1
ATOM 3520 C CA . ILE A 1 468 ? 13.978 12.350 -44.340 1.00 40.41 468 ILE A CA 1
ATOM 3521 C C . ILE A 1 468 ? 14.361 10.874 -44.217 1.00 40.41 468 ILE A C 1
ATOM 3523 O O . ILE A 1 468 ? 15.348 10.434 -44.800 1.00 40.41 468 ILE A O 1
ATOM 3527 N N . GLY A 1 469 ? 13.594 10.117 -43.435 1.00 40.28 469 GLY A N 1
ATOM 3528 C CA . GLY A 1 469 ? 13.658 8.654 -43.395 1.00 40.28 469 GLY A CA 1
ATOM 3529 C C . GLY A 1 469 ? 12.507 8.039 -44.195 1.00 40.28 469 GLY A C 1
ATOM 3530 O O . GLY A 1 469 ? 11.492 8.695 -44.423 1.00 40.28 469 GLY A O 1
ATOM 3531 N N . SER A 1 470 ? 12.653 6.787 -44.631 1.00 33.41 470 SER A N 1
ATOM 3532 C CA . SER A 1 470 ? 11.595 6.024 -45.305 1.00 33.41 470 SER A CA 1
ATOM 3533 C C . SER A 1 470 ? 11.104 4.865 -44.433 1.00 33.41 470 SER A C 1
ATOM 3535 O O . SER A 1 470 ? 11.734 3.812 -44.461 1.00 33.41 470 SER A O 1
ATOM 3537 N N . TRP A 1 471 ? 9.987 5.050 -43.727 1.00 36.97 471 TRP A N 1
ATOM 3538 C CA . TRP A 1 471 ? 9.107 4.024 -43.132 1.00 36.97 471 TRP A CA 1
ATOM 3539 C C . TRP A 1 471 ? 7.634 4.494 -43.328 1.00 36.97 471 TRP A C 1
ATOM 3541 O O . TRP A 1 471 ? 7.446 5.543 -43.949 1.00 36.97 471 TRP A O 1
ATOM 3551 N N . LEU A 1 472 ? 6.602 3.696 -43.000 1.00 31.59 472 LEU A N 1
ATOM 3552 C CA . LEU A 1 472 ? 5.175 3.994 -43.292 1.00 31.59 472 LEU A CA 1
ATOM 3553 C C . LEU A 1 472 ? 4.257 4.085 -42.028 1.00 31.59 472 LEU A C 1
ATOM 3555 O O . LEU A 1 472 ? 3.772 3.044 -41.593 1.00 31.59 472 LEU A O 1
ATOM 3559 N N . GLY A 1 473 ? 3.853 5.293 -41.573 1.00 46.25 473 GLY A N 1
ATOM 3560 C CA . GLY A 1 473 ? 2.815 5.581 -40.539 1.00 46.25 473 GLY A CA 1
ATOM 3561 C C . GLY A 1 473 ? 3.190 6.393 -39.257 1.00 46.25 473 GLY A C 1
ATOM 3562 O O . GLY A 1 473 ? 4.243 6.205 -38.700 1.00 46.25 473 GLY A O 1
ATOM 3563 N N . CYS A 1 474 ? 2.270 7.267 -38.769 1.00 38.66 474 CYS A N 1
ATOM 3564 C CA . CYS A 1 474 ? 2.285 8.182 -37.575 1.00 38.66 474 CYS A CA 1
ATOM 3565 C C . CYS A 1 474 ? 3.516 9.095 -37.326 1.00 38.66 474 CYS A C 1
ATOM 3567 O O . CYS A 1 474 ? 4.611 8.665 -37.018 1.00 38.66 474 CYS A O 1
ATOM 3569 N N . HIS A 1 475 ? 3.324 10.416 -37.441 1.00 48.22 475 HIS A N 1
ATOM 3570 C CA . HIS A 1 475 ? 4.413 11.398 -37.539 1.00 48.22 475 HIS A CA 1
ATOM 3571 C C . HIS A 1 475 ? 4.480 12.343 -36.319 1.00 48.22 475 HIS A C 1
ATOM 3573 O O . HIS A 1 475 ? 3.456 12.875 -35.896 1.00 48.22 475 HIS A O 1
ATOM 3579 N N . THR A 1 476 ? 5.688 12.637 -35.844 1.00 47.59 476 THR A N 1
ATOM 3580 C CA . THR A 1 476 ? 6.069 13.667 -34.867 1.00 47.59 476 THR A CA 1
ATOM 3581 C C . THR A 1 476 ? 6.664 14.880 -35.572 1.00 47.59 476 THR A C 1
ATOM 3583 O O . THR A 1 476 ? 7.586 14.765 -36.373 1.00 47.59 476 THR A O 1
ATOM 3586 N N . GLU A 1 477 ? 6.169 16.078 -35.272 1.00 47.75 477 GLU A N 1
ATOM 3587 C CA . GLU A 1 477 ? 6.705 17.315 -35.843 1.00 47.75 477 GLU A CA 1
ATOM 3588 C C . GLU A 1 477 ? 7.899 17.829 -35.018 1.00 47.75 477 GLU A C 1
ATOM 3590 O O . GLU A 1 477 ? 7.746 18.265 -33.880 1.00 47.75 477 GLU A O 1
ATOM 3595 N N . VAL A 1 478 ? 9.101 17.819 -35.596 1.00 51.53 478 VAL A N 1
ATOM 3596 C CA . VAL A 1 478 ? 10.302 18.429 -35.014 1.00 51.53 478 VAL A CA 1
ATOM 3597 C C . VAL A 1 478 ? 10.468 19.837 -35.579 1.00 51.53 478 VAL A C 1
ATOM 3599 O O . VAL A 1 478 ? 10.697 20.028 -36.775 1.00 51.53 478 VAL A O 1
ATOM 3602 N N . ALA A 1 479 ? 10.367 20.841 -34.708 1.00 47.31 479 ALA A N 1
ATOM 3603 C CA . ALA A 1 479 ? 10.557 22.243 -35.057 1.00 47.31 479 ALA A CA 1
ATOM 3604 C C . ALA A 1 479 ? 11.976 22.718 -34.698 1.00 47.31 479 ALA A C 1
ATOM 3606 O O . ALA A 1 479 ? 12.360 22.744 -33.532 1.00 47.31 479 ALA A O 1
ATOM 3607 N N . ILE A 1 480 ? 12.753 23.135 -35.697 1.00 49.88 480 ILE A N 1
ATOM 3608 C CA . ILE A 1 480 ? 14.085 23.723 -35.524 1.00 49.88 480 ILE A CA 1
ATOM 3609 C C . ILE A 1 480 ? 13.967 25.238 -35.698 1.00 49.88 480 ILE A C 1
ATOM 3611 O O . ILE A 1 480 ? 13.754 25.740 -36.807 1.00 49.88 480 ILE A O 1
ATOM 3615 N N . GLU A 1 481 ? 14.115 25.983 -34.603 1.00 43.09 481 GLU A N 1
ATOM 3616 C CA . GLU A 1 481 ? 14.178 27.444 -34.636 1.00 43.09 481 GLU A CA 1
ATOM 3617 C C . GLU A 1 481 ? 15.584 27.912 -35.032 1.00 43.09 481 GLU A C 1
ATOM 3619 O O . GLU A 1 481 ? 16.597 27.570 -34.421 1.00 43.09 481 GLU A O 1
ATOM 3624 N N . ARG A 1 482 ? 15.663 28.685 -36.115 1.00 45.97 482 ARG A N 1
ATOM 3625 C CA . ARG A 1 482 ? 16.930 29.152 -36.679 1.00 45.97 482 ARG A CA 1
ATOM 3626 C C . ARG A 1 482 ? 17.474 30.348 -35.916 1.00 45.97 482 ARG A C 1
ATOM 3628 O O . ARG A 1 482 ? 16.723 31.202 -35.463 1.00 45.97 482 ARG A O 1
ATOM 3635 N N . ALA A 1 483 ? 18.790 30.547 -36.003 1.00 38.41 483 ALA A N 1
ATOM 3636 C CA . ALA A 1 483 ? 19.443 31.798 -35.603 1.00 38.41 483 ALA A CA 1
ATOM 3637 C C . ALA A 1 483 ? 18.890 33.051 -36.327 1.00 38.41 483 ALA A C 1
ATOM 3639 O O . ALA A 1 483 ? 19.100 34.173 -35.877 1.00 38.41 483 ALA A O 1
ATOM 3640 N N . THR A 1 484 ? 18.174 32.876 -37.446 1.00 50.59 484 THR A N 1
ATOM 3641 C CA . THR A 1 484 ? 17.469 33.952 -38.162 1.00 50.59 484 THR A CA 1
ATOM 3642 C C . THR A 1 484 ? 16.057 34.237 -37.628 1.00 50.59 484 THR A C 1
ATOM 3644 O O . THR A 1 484 ? 15.371 35.068 -38.213 1.00 50.59 484 THR A O 1
ATOM 3647 N N . GLY A 1 485 ? 15.586 33.524 -36.597 1.00 44.94 485 GLY A N 1
ATOM 3648 C CA . GLY A 1 485 ? 14.221 33.614 -36.056 1.00 44.94 485 GLY A CA 1
ATOM 3649 C C . GLY A 1 485 ? 13.148 32.882 -36.872 1.00 44.94 485 GLY A C 1
ATOM 3650 O O . GLY A 1 485 ? 11.961 33.063 -36.630 1.00 44.94 485 GLY A O 1
ATOM 3651 N N . ASN A 1 486 ? 13.541 32.075 -37.865 1.00 43.81 486 ASN A N 1
ATOM 3652 C CA . ASN A 1 486 ? 12.596 31.284 -38.658 1.00 43.81 486 ASN A CA 1
ATOM 3653 C C . ASN A 1 486 ? 12.466 29.887 -38.053 1.00 43.81 486 ASN A C 1
ATOM 3655 O O . ASN A 1 486 ? 13.481 29.229 -37.841 1.00 43.81 486 ASN A O 1
ATOM 3659 N N . VAL A 1 487 ? 11.241 29.416 -37.847 1.00 45.94 487 VAL A N 1
ATOM 3660 C CA . VAL A 1 487 ? 10.960 28.043 -37.410 1.00 45.94 487 VAL A CA 1
ATOM 3661 C C . VAL A 1 487 ? 10.827 27.146 -38.640 1.00 45.94 487 VAL A C 1
ATOM 3663 O O . VAL A 1 487 ? 10.134 27.499 -39.594 1.00 45.94 487 VAL A O 1
ATOM 3666 N N . VAL A 1 488 ? 11.513 26.004 -38.639 1.00 47.31 488 VAL A N 1
ATOM 3667 C CA . VAL A 1 488 ? 11.382 24.959 -39.665 1.00 47.31 488 VAL A CA 1
ATOM 3668 C C . VAL A 1 488 ? 10.768 23.743 -39.025 1.00 47.31 488 VAL A C 1
ATOM 3670 O O . VAL A 1 488 ? 11.324 23.240 -38.062 1.00 47.31 488 VAL A O 1
ATOM 3673 N N . GLN A 1 489 ? 9.669 23.260 -39.577 1.00 43.69 489 GLN A N 1
ATOM 3674 C CA . GLN A 1 489 ? 9.034 22.030 -39.133 1.00 43.69 489 GLN A CA 1
ATOM 3675 C C . GLN A 1 489 ? 9.464 20.887 -40.057 1.00 43.69 489 GLN A C 1
ATOM 3677 O O . GLN A 1 489 ? 9.428 21.033 -41.281 1.00 43.69 489 GLN A O 1
ATOM 3682 N N . THR A 1 490 ? 9.898 19.772 -39.480 1.00 50.03 490 THR A N 1
ATOM 3683 C CA . THR A 1 490 ? 10.080 18.493 -40.173 1.00 50.03 490 THR A CA 1
ATOM 3684 C C . THR A 1 490 ? 9.194 17.451 -39.510 1.00 50.03 490 THR A C 1
ATOM 3686 O O . THR A 1 490 ? 8.936 17.541 -38.316 1.00 50.03 490 THR A O 1
ATOM 3689 N N . LEU A 1 491 ? 8.708 16.476 -40.268 1.00 43.25 491 LEU A N 1
ATOM 3690 C CA . LEU A 1 491 ? 7.930 15.362 -39.733 1.00 43.25 491 LEU A CA 1
ATOM 3691 C C . LEU A 1 491 ? 8.852 14.148 -39.625 1.00 43.25 491 LEU A C 1
ATOM 3693 O O . LEU A 1 491 ? 9.439 13.733 -40.620 1.00 43.25 491 LEU A O 1
ATOM 3697 N N . VAL A 1 492 ? 8.998 13.618 -38.418 1.00 47.72 492 VAL A N 1
ATOM 3698 C CA . VAL A 1 492 ? 9.705 12.376 -38.115 1.00 47.72 492 VAL A CA 1
ATOM 3699 C C . VAL A 1 492 ? 8.664 11.315 -37.842 1.00 47.72 492 VAL A C 1
ATOM 3701 O O . VAL A 1 492 ? 7.824 11.482 -36.974 1.00 47.72 492 VAL A O 1
ATOM 3704 N N . GLU A 1 493 ? 8.690 10.240 -38.599 1.00 43.78 493 GLU A N 1
ATOM 3705 C CA . GLU A 1 493 ? 7.754 9.142 -38.434 1.00 43.78 493 GLU A CA 1
ATOM 3706 C C . GLU A 1 493 ? 8.203 8.181 -37.315 1.00 43.78 493 GLU A C 1
ATOM 3708 O O . GLU A 1 493 ? 9.399 7.916 -37.203 1.00 43.78 493 GLU A O 1
ATOM 3713 N N . ILE A 1 494 ? 7.271 7.715 -36.474 1.00 44.28 494 ILE A N 1
ATOM 3714 C CA . ILE A 1 494 ? 7.499 6.792 -35.348 1.00 44.28 494 ILE A CA 1
ATOM 3715 C C . ILE A 1 494 ? 6.505 5.623 -35.508 1.00 44.28 494 ILE A C 1
ATOM 3717 O O . ILE A 1 494 ? 5.301 5.867 -35.423 1.00 44.28 494 ILE A O 1
ATOM 3721 N N . ASP A 1 495 ? 7.006 4.405 -35.763 1.00 46.94 495 ASP A N 1
ATOM 3722 C CA . ASP A 1 495 ? 6.223 3.149 -35.881 1.00 46.94 495 ASP A CA 1
ATOM 3723 C C . ASP A 1 495 ? 5.849 2.589 -34.496 1.00 46.94 495 ASP A C 1
ATOM 3725 O O . ASP A 1 495 ? 6.772 2.433 -33.657 1.00 46.94 495 ASP A O 1
#

Secondary structure (DSSP, 8-state):
-----------------------S----EEEEE--TTSTTTTTS-SEEEEEETTEEEEEESEEEEEEETTEEEEEEEEEESS-EEEEEEEETTEE-SEEEEEETTEEEEEEEGGGTHHHHTT--EEEEEEE--BTTB-SEEEEEEEEEEEEEEEEE-TTEEE-SB-EEEEETTEEEEEEEEEESS--SEEEEEETTEEPS-EE-SSSSEEEEEEPHHHHHHHHHH-EEEEEEEETTEEEEEEEEEEEEEEEEEEESS-HHHHSPPP---HHHHHHHHTSPTT--B-GGG--HHHHHTTBTTBSEE--HHHHHHHHHHHHHHHTSHHHHHHHHHHH-TTTHHHHHHHHHHHHHHHHHTTTT-EESSHHHHHHHHHHHHHHHHHHHHH-GGGSSPPPPP-TT-HHHHHHHHHHHHHHHHHHS-----TT---HHHHHHHHHHHHHHHHHHHHHH-PEEEPTT-TT-EEE-----S-EEEEEEE-TTS-EEEEEEE--

Radius of gyration: 30.62 Å; Cα contacts (8 Å, |Δi|>4): 896; chains: 1; bounding box: 76×84×99 Å

Mean predicted aligned error: 10.4 Å

Sequence (495 aa):
MLQIARAMRRFLACLLVVAACADGGEVVTDETEVSPELDAKADAATEVSVRAGDTTLTVNKVVTRRDGPNGPELVLRGKTTRTLTDGRGFVFDDVYGDFAQKSARVFELTWPVSTARTLTDGVDQFIGLSFVHSSSRPDNLTARVVVRPRLATFTGSSKIYLTAELTPIVYGGTVVYRIDGHTYGANTGVRAVLDGVDLTDVRRPDDTNFSIDLSPDQAYGLLARGDLQVIASFPTGGVDKRVTLGLSIKKLGMTSGDAYEVWPPPTCTSTTRSCLLGLADGALDLGGCGEAIKVNACAGQVGVFVDDVAFQATLHTADTRLATSAAHDDAVALVGADKANEFLFAAKQVVEGKLEQQLGRWYLSAGARQTALDGALEGGLDVAYARPFDYLEAHAAVPGNAAAMRNVAADAVLAELDRMDFVHTEFARTLEDLTHEYRAMHVADIAEFRTNVEPEPYPGQPTWDVYIGSWLGCHTEVAIERATGNVVQTLVEID

Foldseek 3Di:
DDDDDDDDDDDDDPPDDDDDDDPDPDKFKWKDFLDLPPPPPSVVDQWDWTDDFNKIKIKGQFFDWDQDPVGIKTKIKMFMPFFFPDKFKDQPVHGAFDWADPDRTIIMTMHDLVGCVCQALFRWMKMWTAGDDDPRGQRIKIKTWGKHKFWDDKDWDPQKAKRRTFFFFFFLLDTWTKIKMFGPDFFPDKWKDKPNAIAPQWADPGRTIIMRTHDSVSLSSLQPPIKIKMWTHDPVGIIIMIIGMTMGTRMMMMIPDDPCVVVNQAAQDPQLVVLLVPDDQLDRTSPVSHGHSNNCNCFPVAFDAPAPVNLVVLLVVLVVVCPDPVVLLLLCLQQNNVCSVVLSVVLSVLLSVLSVVRGGRTDRYPRNSVVSNVVSNLLSNLVSLLQVCVRDDQQDDDFPDFLSVLSNVSSVVSVVSSVPPPSDDPPSDDPSRVSVVVSVVSSVVSSCSSPPWFFDDDPPHPRDTATDDDDDDDWDWDWDQDPVRDIDTHTDHDD

pLDDT: mean 82.73, std 19.92, range [31.59, 98.62]

Solvent-accessible surface area (backbone atoms only — not comparable to full-atom values): 27401 Å² total; per-residue (Å²): 140,79,90,81,89,81,89,78,89,78,83,83,77,84,82,80,83,83,81,81,87,72,101,55,91,72,70,36,67,26,72,43,71,58,64,82,85,49,72,81,64,62,73,70,53,63,56,47,70,34,50,28,68,98,30,41,44,35,29,47,30,53,42,43,76,46,83,47,100,90,43,53,26,37,35,41,45,37,36,42,76,50,48,52,74,51,61,40,27,24,43,90,93,42,83,43,48,53,54,42,79,75,47,58,36,32,36,38,38,34,31,50,59,94,70,37,60,5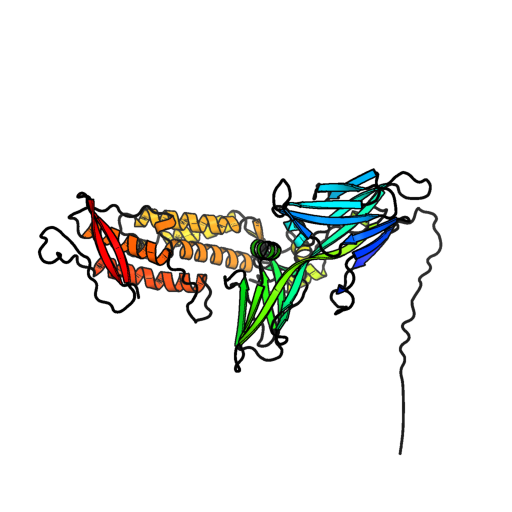6,45,50,56,41,45,70,34,35,37,43,40,30,36,65,80,45,102,90,40,72,43,49,38,38,32,40,39,24,35,30,40,25,54,38,70,84,45,74,43,84,51,56,44,66,50,45,60,39,48,36,16,34,42,74,46,36,71,28,36,33,33,48,32,39,38,80,53,70,41,79,44,72,49,37,28,49,82,86,41,75,54,79,53,53,46,63,90,48,50,38,38,34,36,39,51,30,47,61,68,56,50,51,46,27,52,70,83,29,49,43,37,39,36,40,31,34,98,92,50,72,47,44,32,37,29,33,44,42,36,29,54,42,33,41,31,24,25,59,53,62,62,57,79,76,58,53,78,69,58,53,43,72,66,44,50,51,45,56,72,66,52,62,86,44,51,41,72,46,46,92,50,37,47,28,60,52,50,56,36,29,60,90,80,50,50,42,63,36,44,72,66,60,49,51,55,51,52,50,50,50,51,57,54,59,68,32,67,65,47,44,53,46,28,26,31,62,63,32,74,92,37,19,67,61,50,53,51,47,27,49,52,41,19,49,58,42,45,58,75,43,55,71,32,49,23,70,27,69,52,20,43,47,56,53,52,52,50,27,42,51,55,13,43,33,52,30,66,58,39,57,65,85,76,40,84,73,62,70,84,43,89,94,36,72,68,49,42,45,49,33,51,52,45,51,51,50,57,46,56,56,65,50,76,76,86,75,66,98,73,86,68,48,70,66,58,45,38,51,55,44,41,63,48,48,34,51,52,39,34,46,50,70,71,71,56,50,68,42,66,44,92,94,41,100,83,40,74,40,72,64,78,92,82,92,60,63,70,45,77,49,70,50,72,40,99,85,75,49,75,43,78,42,67,46,71,57,130